Protein AF-0000000070360569 (afdb_homodimer)

Structure (mmCIF, N/CA/C/O backbone):
data_AF-0000000070360569-model_v1
#
loop_
_entity.id
_entity.type
_entity.pdbx_description
1 polymer 'deoxyribose-phosphate aldolase'
#
loop_
_atom_site.group_PDB
_atom_site.id
_atom_site.type_symbol
_atom_site.label_atom_id
_atom_site.label_alt_id
_atom_site.label_comp_id
_atom_site.label_asym_id
_atom_site.label_entity_id
_atom_site.label_seq_id
_atom_site.pdbx_PDB_ins_code
_atom_site.Cartn_x
_atom_site.Cartn_y
_atom_site.Cartn_z
_atom_site.occupancy
_atom_site.B_iso_or_equiv
_atom_site.auth_seq_id
_atom_site.auth_comp_id
_atom_site.auth_asym_id
_atom_site.auth_atom_id
_atom_site.pdbx_PDB_model_num
ATOM 1 N N . MET A 1 1 ? 21.109 38.344 -8.68 1 26.64 1 MET A N 1
ATOM 2 C CA . MET A 1 1 ? 21.625 37.906 -7.387 1 26.64 1 MET A CA 1
ATOM 3 C C . MET A 1 1 ? 21.5 36.375 -7.242 1 26.64 1 MET A C 1
ATOM 5 O O . MET A 1 1 ? 20.422 35.812 -7.508 1 26.64 1 MET A O 1
ATOM 9 N N . ALA A 1 2 ? 22.578 35.625 -7.32 1 35.5 2 ALA A N 1
ATOM 10 C CA . ALA A 1 2 ? 22.625 34.188 -7.203 1 35.5 2 ALA A CA 1
ATOM 11 C C . ALA A 1 2 ? 21.734 33.688 -6.055 1 35.5 2 ALA A C 1
ATOM 13 O O . ALA A 1 2 ? 21.812 34.219 -4.945 1 35.5 2 ALA A O 1
ATOM 14 N N . GLU A 1 3 ? 20.484 33.281 -6.191 1 42.53 3 GLU A N 1
ATOM 15 C CA . GLU A 1 3 ? 19.672 32.719 -5.117 1 42.53 3 GLU A CA 1
ATOM 16 C C . GLU A 1 3 ? 20.547 32.062 -4.059 1 42.53 3 GLU A C 1
ATOM 18 O O . GLU A 1 3 ? 21.359 31.188 -4.379 1 42.53 3 GLU A O 1
ATOM 23 N N . GLN A 1 4 ? 20.953 32.625 -3.033 1 47.34 4 GLN A N 1
ATOM 24 C CA . GLN A 1 4 ? 21.797 32.125 -1.964 1 47.34 4 GLN A CA 1
ATOM 25 C C . GLN A 1 4 ? 21.391 30.719 -1.55 1 47.34 4 GLN A C 1
ATOM 27 O O . GLN A 1 4 ? 20.219 30.484 -1.229 1 47.34 4 GLN A O 1
ATOM 32 N N . ALA A 1 5 ? 22.141 29.734 -1.945 1 61.12 5 ALA A N 1
ATOM 33 C CA . ALA A 1 5 ? 21.938 28.328 -1.598 1 61.12 5 ALA A CA 1
ATOM 34 C C . ALA A 1 5 ? 21.703 28.172 -0.1 1 61.12 5 ALA A C 1
ATOM 36 O O . ALA A 1 5 ? 22.5 28.625 0.719 1 61.12 5 ALA A O 1
ATOM 37 N N . VAL A 1 6 ? 20.375 28 0.433 1 75 6 VAL A N 1
ATOM 38 C CA . VAL A 1 6 ? 20 27.75 1.822 1 75 6 VAL A CA 1
ATOM 39 C C . VAL A 1 6 ? 20.906 26.672 2.408 1 75 6 VAL A C 1
ATOM 41 O O . VAL A 1 6 ? 21.078 25.609 1.807 1 75 6 VAL A O 1
ATOM 44 N N . LYS A 1 7 ? 21.703 27.031 3.33 1 87.56 7 LYS A N 1
ATOM 45 C CA . LYS A 1 7 ? 22.5 26.047 4.035 1 87.56 7 LYS A CA 1
ATOM 46 C C . LYS A 1 7 ? 21.656 25.266 5.043 1 87.56 7 LYS A C 1
ATOM 48 O O . LYS A 1 7 ? 21.094 25.844 5.973 1 87.56 7 LYS A O 1
ATOM 53 N N . TYR A 1 8 ? 21.594 23.938 4.812 1 93.62 8 TYR A N 1
ATOM 54 C CA . TYR A 1 8 ? 20.828 23.078 5.711 1 93.62 8 TYR A CA 1
ATOM 55 C C . TYR A 1 8 ? 21.641 22.703 6.945 1 93.62 8 TYR A C 1
ATOM 57 O O . TYR A 1 8 ? 22.859 22.547 6.863 1 93.62 8 TYR A O 1
ATOM 65 N N . PRO A 1 9 ? 20.969 22.656 8.078 1 97.19 9 PRO A N 1
ATOM 66 C CA . PRO A 1 9 ? 21.688 22.203 9.273 1 97.19 9 PRO A CA 1
ATOM 67 C C . PRO A 1 9 ? 22.281 20.797 9.117 1 97.19 9 PRO A C 1
ATOM 69 O O . PRO A 1 9 ? 21.75 19.984 8.359 1 97.19 9 PRO A O 1
ATOM 72 N N . THR A 1 10 ? 23.359 20.531 9.867 1 97.56 10 THR A N 1
ATOM 73 C CA . THR A 1 10 ? 23.953 19.203 9.891 1 97.56 10 THR A CA 1
ATOM 74 C C . THR A 1 10 ? 23.125 18.25 10.75 1 97.56 10 THR A C 1
ATOM 76 O O . THR A 1 10 ? 22.281 18.688 11.523 1 97.56 10 THR A O 1
ATOM 79 N N . GLU A 1 11 ? 23.422 16.953 10.602 1 98.12 11 GLU A N 1
ATOM 80 C CA . GLU A 1 11 ? 22.766 15.922 11.414 1 98.12 11 GLU A CA 1
ATOM 81 C C . GLU A 1 11 ? 22.938 16.203 12.898 1 98.12 11 GLU A C 1
ATOM 83 O O . GLU A 1 11 ? 21.984 16.109 13.672 1 98.12 11 GLU A O 1
ATOM 88 N N . GLU A 1 12 ? 24.125 16.625 13.312 1 98.12 12 GLU A N 1
ATOM 89 C CA . GLU A 1 12 ? 24.438 16.875 14.719 1 98.12 12 GLU A CA 1
ATOM 90 C C . GLU A 1 12 ? 23.719 18.109 15.234 1 98.12 12 GLU A C 1
ATOM 92 O O . GLU A 1 12 ? 23.219 18.125 16.359 1 98.12 12 GLU A O 1
ATOM 97 N N . GLU A 1 13 ? 23.688 19.125 14.438 1 98.38 13 GLU A N 1
ATOM 98 C CA . GLU A 1 13 ? 22.953 20.344 14.797 1 98.38 13 GLU A CA 1
ATOM 99 C C . GLU A 1 13 ? 21.469 20.047 15 1 98.38 13 GLU A C 1
ATOM 101 O O . GLU A 1 13 ? 20.859 20.531 15.961 1 98.38 13 GLU A O 1
ATOM 106 N N . LEU A 1 14 ? 20.938 19.25 14.148 1 98.69 14 LEU A N 1
ATOM 107 C CA . LEU A 1 14 ? 19.516 18.891 14.227 1 98.69 14 LEU A CA 1
ATOM 108 C C . LEU A 1 14 ? 19.234 18.078 15.492 1 98.69 14 LEU A C 1
ATOM 110 O O . LEU A 1 14 ? 18.266 18.328 16.188 1 98.69 14 LEU A O 1
ATOM 114 N N . LYS A 1 15 ? 20.094 17.109 15.711 1 98.69 15 LYS A N 1
ATOM 115 C CA . LYS A 1 15 ? 19.906 16.281 16.891 1 98.69 15 LYS A CA 1
ATOM 116 C C . LYS A 1 15 ? 19.844 17.141 18.156 1 98.69 15 LYS A C 1
ATOM 118 O O . LYS A 1 15 ? 19.016 16.906 19.031 1 98.69 15 LYS A O 1
ATOM 123 N N . LYS A 1 16 ? 20.719 18.109 18.234 1 98.62 16 LYS A N 1
ATOM 124 C CA . LYS A 1 16 ? 20.781 18.984 19.391 1 98.62 16 LYS A CA 1
ATOM 125 C C . LYS A 1 16 ? 19.516 19.828 19.5 1 98.62 16 LYS A C 1
ATOM 127 O O . LYS A 1 16 ? 18.891 19.891 20.562 1 98.62 16 LYS A O 1
ATOM 132 N N . LEU A 1 17 ? 19.141 20.484 18.453 1 98.5 17 LEU A N 1
ATOM 133 C CA . LEU A 1 17 ? 17.969 21.344 18.438 1 98.5 17 LEU A CA 1
ATOM 134 C C . LEU A 1 17 ? 16.703 20.547 18.75 1 98.5 17 LEU A C 1
ATOM 136 O O . LEU A 1 17 ? 15.852 21 19.516 1 98.5 17 LEU A O 1
ATOM 140 N N . ILE A 1 18 ? 16.625 19.391 18.172 1 98.81 18 ILE A N 1
ATOM 141 C CA . ILE A 1 18 ? 15.453 18.531 18.344 1 98.81 18 ILE A CA 1
ATOM 142 C C . ILE A 1 18 ? 15.328 18.125 19.797 1 98.81 18 ILE A C 1
ATOM 144 O O . ILE A 1 18 ? 14.242 18.188 20.375 1 98.81 18 ILE A O 1
ATOM 148 N N . SER A 1 19 ? 16.438 17.688 20.328 1 98.62 19 SER A N 1
ATOM 149 C CA . SER A 1 19 ? 16.438 17.281 21.734 1 98.62 19 SER A CA 1
ATOM 150 C C . SER A 1 19 ? 15.961 18.406 22.625 1 98.62 19 SER A C 1
ATOM 152 O O . SER A 1 19 ? 15.18 18.188 23.562 1 98.62 19 SER A O 1
ATOM 154 N N . GLU A 1 20 ? 16.375 19.594 22.391 1 98.62 20 GLU A N 1
ATOM 155 C CA . GLU A 1 20 ? 15.992 20.781 23.172 1 98.62 20 GLU A CA 1
ATOM 156 C C . GLU A 1 20 ? 14.5 21.062 23.047 1 98.62 20 GLU A C 1
ATOM 158 O O . GLU A 1 20 ? 13.836 21.344 24.047 1 98.62 20 GLU A O 1
ATOM 163 N N . GLU A 1 21 ? 14.016 20.969 21.891 1 98.62 21 GLU A N 1
ATOM 164 C CA . GLU A 1 21 ? 12.602 21.281 21.656 1 98.62 21 GLU A CA 1
ATOM 165 C C . GLU A 1 21 ? 11.703 20.203 22.281 1 98.62 21 GLU A C 1
ATOM 167 O O . GLU A 1 21 ? 10.641 20.516 22.812 1 98.62 21 GLU A O 1
ATOM 172 N N . ILE A 1 22 ? 12.117 18.953 22.156 1 98.56 22 ILE A N 1
ATOM 173 C CA . ILE A 1 22 ? 11.328 17.844 22.688 1 98.56 22 ILE A CA 1
ATOM 174 C C . ILE A 1 22 ? 11.281 17.938 24.219 1 98.56 22 ILE A C 1
ATOM 176 O O . ILE A 1 22 ? 10.258 17.641 24.828 1 98.56 22 ILE A O 1
ATOM 180 N N . GLU A 1 23 ? 12.352 18.375 24.797 1 98.31 23 GLU A N 1
ATOM 181 C CA . GLU A 1 23 ? 12.414 18.516 26.25 1 98.31 23 GLU A CA 1
ATOM 182 C C . GLU A 1 23 ? 11.344 19.484 26.75 1 98.31 23 GLU A C 1
ATOM 184 O O . GLU A 1 23 ? 10.773 19.281 27.828 1 98.31 23 GLU A O 1
ATOM 189 N N . LYS A 1 24 ? 11 20.469 26.016 1 98.12 24 LYS A N 1
ATOM 190 C CA . LYS A 1 24 ? 10.055 21.516 26.406 1 98.12 24 LYS A CA 1
ATOM 191 C C . LYS A 1 24 ? 8.633 20.969 26.453 1 98.12 24 LYS A C 1
ATOM 193 O O . LYS A 1 24 ? 7.746 21.578 27.047 1 98.12 24 LYS A O 1
ATOM 198 N N . VAL A 1 25 ? 8.414 19.812 25.812 1 98.06 25 VAL A N 1
ATOM 199 C CA . VAL A 1 25 ? 7.035 19.344 25.734 1 98.06 25 VAL A CA 1
ATOM 200 C C . VAL A 1 25 ? 6.914 17.984 26.406 1 98.06 25 VAL A C 1
ATOM 202 O O . VAL A 1 25 ? 5.879 17.312 26.297 1 98.06 25 VAL A O 1
ATOM 205 N N . GLN A 1 26 ? 7.863 17.531 27.078 1 95.69 26 GLN A N 1
ATOM 206 C CA . GLN A 1 26 ? 7.875 16.219 27.719 1 95.69 26 GLN A CA 1
ATOM 207 C C . GLN A 1 26 ? 6.879 16.156 28.859 1 95.69 26 GLN A C 1
ATOM 209 O O . GLN A 1 26 ? 6.207 15.133 29.047 1 95.69 26 GLN A O 1
ATOM 214 N N . ASN A 1 27 ? 6.762 17.188 29.656 1 93.94 27 ASN A N 1
ATOM 215 C CA . ASN A 1 27 ? 5.922 17.172 30.844 1 93.94 27 ASN A CA 1
ATOM 216 C C . ASN A 1 27 ? 4.836 18.25 30.766 1 93.94 27 ASN A C 1
ATOM 218 O O . ASN A 1 27 ? 4.738 19.109 31.641 1 93.94 27 ASN A O 1
ATOM 222 N N . LEU A 1 28 ? 4 18.031 29.828 1 96 28 LEU A N 1
ATOM 223 C CA . LEU A 1 28 ? 2.9 18.984 29.672 1 96 28 LEU A CA 1
ATOM 224 C C . LEU A 1 28 ? 1.758 18.656 30.625 1 96 28 LEU A C 1
ATOM 226 O O . LEU A 1 28 ? 1.483 17.484 30.891 1 96 28 LEU A O 1
ATOM 230 N N . PRO A 1 29 ? 1.117 19.688 31.156 1 93.12 29 PRO A N 1
ATOM 231 C CA . PRO A 1 29 ? -0.096 19.406 31.922 1 93.12 29 PRO A CA 1
ATOM 232 C C . PRO A 1 29 ? -1.229 18.859 31.078 1 93.12 29 PRO A C 1
ATOM 234 O O . PRO A 1 29 ? -1.149 18.875 29.844 1 93.12 29 PRO A O 1
ATOM 237 N N . GLN A 1 30 ? -2.236 18.391 31.781 1 91.19 30 GLN A N 1
ATOM 238 C CA . GLN A 1 30 ? -3.408 17.906 31.062 1 91.19 30 GLN A CA 1
ATOM 239 C C . GLN A 1 30 ? -4.07 19.047 30.281 1 91.19 30 GLN A C 1
ATOM 241 O O . GLN A 1 30 ? -4.18 20.172 30.781 1 91.19 30 GLN A O 1
ATOM 246 N N . ALA A 1 31 ? -4.484 18.688 29.094 1 92.19 31 ALA A N 1
ATOM 247 C CA . ALA A 1 31 ? -5.129 19.703 28.234 1 92.19 31 ALA A CA 1
ATOM 248 C C . ALA A 1 31 ? -6.477 20.109 28.812 1 92.19 31 ALA A C 1
ATOM 250 O O . ALA A 1 31 ? -7.227 19.281 29.328 1 92.19 31 ALA A O 1
ATOM 251 N N . ASP A 1 32 ? -6.766 21.391 28.781 1 93.44 32 ASP A N 1
ATOM 252 C CA . ASP A 1 32 ? -8.102 21.844 29.141 1 93.44 32 ASP A CA 1
ATOM 253 C C . ASP A 1 32 ? -9.086 21.641 27.984 1 93.44 32 ASP A C 1
ATOM 255 O O . ASP A 1 32 ? -8.688 21.234 26.891 1 93.44 32 ASP A O 1
ATOM 259 N N . VAL A 1 33 ? -10.289 21.875 28.203 1 94.69 33 VAL A N 1
ATOM 260 C CA . VAL A 1 33 ? -11.359 21.562 27.25 1 94.69 33 VAL A CA 1
ATOM 261 C C . VAL A 1 33 ? -11.195 22.406 25.984 1 94.69 33 VAL A C 1
ATOM 263 O O . VAL A 1 33 ? -11.406 21.906 24.875 1 94.69 33 VAL A O 1
ATOM 266 N N . ALA A 1 34 ? -10.844 23.641 26.172 1 95 34 ALA A N 1
ATOM 267 C CA . ALA A 1 34 ? -10.656 24.516 25.016 1 95 34 ALA A CA 1
ATOM 268 C C . ALA A 1 34 ? -9.555 24 24.094 1 95 34 ALA A C 1
ATOM 270 O O . ALA A 1 34 ? -9.695 24.016 22.875 1 95 34 ALA A O 1
ATOM 271 N N . THR A 1 35 ? -8.508 23.547 24.703 1 96.12 35 THR A N 1
ATOM 272 C CA . THR A 1 35 ? -7.387 23 23.953 1 96.12 35 THR A CA 1
ATOM 273 C C . THR A 1 35 ? -7.781 21.688 23.266 1 96.12 35 THR A C 1
ATOM 275 O O . THR A 1 35 ? -7.426 21.453 22.109 1 96.12 35 THR A O 1
ATOM 278 N N . LEU A 1 36 ? -8.516 20.891 23.953 1 97 36 LEU A N 1
ATOM 279 C CA . LEU A 1 36 ? -8.984 19.625 23.391 1 97 36 LEU A CA 1
ATOM 280 C C . LEU A 1 36 ? -9.852 19.875 22.156 1 97 36 LEU A C 1
ATOM 282 O O . LEU A 1 36 ? -9.703 19.203 21.141 1 97 36 LEU A O 1
ATOM 286 N N . LYS A 1 37 ? -10.695 20.875 22.25 1 96.5 37 LYS A N 1
ATOM 287 C CA . LYS A 1 37 ? -11.57 21.219 21.141 1 96.5 37 LYS A CA 1
ATOM 288 C C . LYS A 1 37 ? -10.766 21.766 19.953 1 96.5 37 LYS A C 1
ATOM 290 O O . LYS A 1 37 ? -11.078 21.484 18.797 1 96.5 37 LYS A O 1
ATOM 295 N N . LYS A 1 38 ? -9.781 22.516 20.297 1 97.19 38 LYS A N 1
ATOM 296 C CA . LYS A 1 38 ? -8.898 23.031 19.25 1 97.19 38 LYS A CA 1
ATOM 297 C C . LYS A 1 38 ? -8.156 21.906 18.531 1 97.19 38 LYS A C 1
ATOM 299 O O . LYS A 1 38 ? -8.047 21.906 17.312 1 97.19 38 LYS A O 1
ATOM 304 N N . ILE A 1 39 ? -7.676 20.938 19.297 1 98 39 ILE A N 1
ATOM 305 C CA . ILE A 1 39 ? -6.984 19.797 18.719 1 98 39 ILE A CA 1
ATOM 306 C C . ILE A 1 39 ? -7.949 19 17.844 1 98 39 ILE A C 1
ATOM 308 O O . ILE A 1 39 ? -7.594 18.578 16.734 1 98 39 ILE A O 1
ATOM 312 N N . TYR A 1 40 ? -9.156 18.844 18.312 1 97.56 40 TYR A N 1
ATOM 313 C CA . TYR A 1 40 ? -10.164 18.141 17.531 1 97.56 40 TYR A CA 1
ATOM 314 C C . TYR A 1 40 ? -10.375 18.812 16.188 1 97.56 40 TYR A C 1
ATOM 316 O O . TYR A 1 40 ? -10.477 18.141 15.156 1 97.56 40 TYR A O 1
ATOM 324 N N . SER A 1 41 ? -10.391 20.125 16.203 1 97.62 41 SER A N 1
ATOM 325 C CA . SER A 1 41 ? -10.664 20.891 14.992 1 97.62 41 SER A CA 1
ATOM 326 C C . SER A 1 41 ? -9.5 20.812 14.016 1 97.62 41 SER A C 1
ATOM 328 O O . SER A 1 41 ? -9.609 21.266 12.875 1 97.62 41 SER A O 1
ATOM 330 N N . CYS A 1 42 ? -8.367 20.203 14.391 1 98.44 42 CYS A N 1
ATOM 331 C CA . CYS A 1 42 ? -7.188 20.062 13.547 1 98.44 42 CYS A CA 1
ATOM 332 C C . CYS A 1 42 ? -7.09 18.641 12.984 1 98.44 42 CYS A C 1
ATOM 334 O O . CYS A 1 42 ? -6.18 18.344 12.203 1 98.44 42 CYS A O 1
ATOM 336 N N . ILE A 1 43 ? -8.062 17.812 13.266 1 98.31 43 ILE A N 1
ATOM 337 C CA . ILE A 1 43 ? -7.98 16.406 12.891 1 98.31 43 ILE A CA 1
ATOM 338 C C . ILE A 1 43 ? -8.438 16.219 11.445 1 98.31 43 ILE A C 1
ATOM 340 O O . ILE A 1 43 ? -9.453 16.781 11.031 1 98.31 43 ILE A O 1
ATOM 344 N N . ASP A 1 44 ? -7.656 15.578 10.688 1 98.62 44 ASP A N 1
ATOM 345 C CA . ASP A 1 44 ? -8.141 14.875 9.508 1 98.62 44 ASP A CA 1
ATOM 346 C C . ASP A 1 44 ? -8.602 13.461 9.859 1 98.62 44 ASP A C 1
ATOM 348 O O . ASP A 1 44 ? -7.789 12.555 10 1 98.62 44 ASP A O 1
ATOM 352 N N . LEU A 1 45 ? -9.891 13.352 10.016 1 97.94 45 LEU A N 1
ATOM 353 C CA . LEU A 1 45 ? -10.414 12.016 10.297 1 97.94 45 LEU A CA 1
ATOM 354 C C . LEU A 1 45 ? -10.219 11.094 9.102 1 97.94 45 LEU A C 1
ATOM 356 O O . LEU A 1 45 ? -10.625 11.43 7.984 1 97.94 45 LEU A O 1
ATOM 360 N N . THR A 1 46 ? -9.609 9.898 9.359 1 98.25 46 THR A N 1
ATOM 361 C CA . THR A 1 46 ? -9.023 9.172 8.242 1 98.25 46 THR A CA 1
ATOM 362 C C . THR A 1 46 ? -9.555 7.746 8.188 1 98.25 46 THR A C 1
ATOM 364 O O . THR A 1 46 ? -9.617 7.059 9.211 1 98.25 46 THR A O 1
ATOM 367 N N . SER A 1 47 ? -10.102 7.328 7.086 1 98.06 47 SER A N 1
ATOM 368 C CA . SER A 1 47 ? -10.289 5.922 6.738 1 98.06 47 SER A CA 1
ATOM 369 C C . SER A 1 47 ? -9.484 5.547 5.496 1 98.06 47 SER A C 1
ATOM 371 O O . SER A 1 47 ? -9.805 5.984 4.391 1 98.06 47 SER A O 1
ATOM 373 N N . LEU A 1 48 ? -8.508 4.785 5.672 1 98.19 48 LEU A N 1
ATOM 374 C CA . LEU A 1 48 ? -7.641 4.344 4.586 1 98.19 48 LEU A CA 1
ATOM 375 C C . LEU A 1 48 ? -7.438 2.832 4.633 1 98.19 48 LEU A C 1
ATOM 377 O O . LEU A 1 48 ? -6.305 2.35 4.574 1 98.19 48 LEU A O 1
ATOM 381 N N . ASN A 1 49 ? -8.508 2.156 4.746 1 97.38 49 ASN A N 1
ATOM 382 C CA . ASN A 1 49 ? -8.477 0.698 4.699 1 97.38 49 ASN A CA 1
ATOM 383 C C . ASN A 1 49 ? -8.555 0.183 3.266 1 97.38 49 ASN A C 1
ATOM 385 O O . ASN A 1 49 ? -9.312 0.718 2.451 1 97.38 49 ASN A O 1
ATOM 389 N N . SER A 1 50 ? -7.75 -0.867 3.014 1 97.62 50 SER A N 1
ATOM 390 C CA . SER A 1 50 ? -7.809 -1.498 1.7 1 97.62 50 SER A CA 1
ATOM 391 C C . SER A 1 50 ? -9.18 -2.104 1.438 1 97.62 50 SER A C 1
ATOM 393 O O . SER A 1 50 ? -9.531 -2.395 0.291 1 97.62 50 SER A O 1
ATOM 395 N N . THR A 1 51 ? -10 -2.268 2.473 1 98.19 51 THR A N 1
ATOM 396 C CA . THR A 1 51 ? -11.32 -2.875 2.355 1 98.19 51 THR A CA 1
ATOM 397 C C . THR A 1 51 ? -12.414 -1.805 2.361 1 98.19 51 THR A C 1
ATOM 399 O O . THR A 1 51 ? -13.602 -2.121 2.447 1 98.19 51 THR A O 1
ATOM 402 N N . ASP A 1 52 ? -12.008 -0.547 2.322 1 98.56 52 ASP A N 1
ATOM 403 C CA . ASP A 1 52 ? -13.031 0.49 2.201 1 98.56 52 ASP A CA 1
ATOM 404 C C . ASP A 1 52 ? -13.844 0.31 0.923 1 98.56 52 ASP A C 1
ATOM 406 O O . ASP A 1 52 ? -13.281 0.066 -0.147 1 98.56 52 ASP A O 1
ATOM 410 N N . GLY A 1 53 ? -15.109 0.319 1.031 1 98.56 53 GLY A N 1
ATOM 411 C CA . GLY A 1 53 ? -16.062 0.311 -0.072 1 98.56 53 GLY A CA 1
ATOM 412 C C . GLY A 1 53 ? -17.078 1.438 0.002 1 98.56 53 GLY A C 1
ATOM 413 O O . GLY A 1 53 ? -17.109 2.182 0.984 1 98.56 53 GLY A O 1
ATOM 414 N N . PRO A 1 54 ? -17.828 1.596 -1.092 1 98.12 54 PRO A N 1
ATOM 415 C CA . PRO A 1 54 ? -18.766 2.717 -1.126 1 98.12 54 PRO A CA 1
ATOM 416 C C . PRO A 1 54 ? -19.766 2.689 0.034 1 98.12 54 PRO A C 1
ATOM 418 O O . PRO A 1 54 ? -20 3.719 0.671 1 98.12 54 PRO A O 1
ATOM 421 N N . THR A 1 55 ? -20.297 1.525 0.344 1 98.56 55 THR A N 1
ATOM 422 C CA . THR A 1 55 ? -21.312 1.409 1.386 1 98.56 55 THR A CA 1
ATOM 423 C C . THR A 1 55 ? -20.688 1.547 2.77 1 98.56 55 THR A C 1
ATOM 425 O O . THR A 1 55 ? -21.188 2.281 3.619 1 98.56 55 THR A O 1
ATOM 428 N N . SER A 1 56 ? -19.641 0.866 2.977 1 98.25 56 SER A N 1
ATOM 429 C CA . SER A 1 56 ? -18.969 0.905 4.277 1 98.25 56 SER A CA 1
ATOM 430 C C . SER A 1 56 ? -18.453 2.303 4.594 1 98.25 56 SER A C 1
ATOM 432 O O . SER A 1 56 ? -18.547 2.764 5.73 1 98.25 56 SER A O 1
ATOM 434 N N . LEU A 1 57 ? -17.969 2.998 3.604 1 98.31 57 LEU A N 1
ATOM 435 C CA . LEU A 1 57 ? -17.438 4.34 3.812 1 98.31 57 LEU A CA 1
ATOM 436 C C . LEU A 1 57 ? -18.562 5.34 4.062 1 98.31 57 LEU A C 1
ATOM 438 O O . LEU A 1 57 ? -18.422 6.23 4.902 1 98.31 57 LEU A O 1
ATOM 442 N N . ASP A 1 58 ? -19.594 5.188 3.291 1 98.38 58 ASP A N 1
ATOM 443 C CA . ASP A 1 58 ? -20.75 6.035 3.506 1 98.38 58 ASP A CA 1
ATOM 444 C C . ASP A 1 58 ? -21.266 5.918 4.941 1 98.38 58 ASP A C 1
ATOM 446 O O . ASP A 1 58 ? -21.531 6.93 5.594 1 98.38 58 ASP A O 1
ATOM 450 N N . ASN A 1 59 ? -21.375 4.703 5.418 1 98.44 59 ASN A N 1
ATOM 451 C CA . ASN A 1 59 ? -21.812 4.449 6.789 1 98.44 59 ASN A CA 1
ATOM 452 C C . ASN A 1 59 ? -20.812 5.004 7.805 1 98.44 59 ASN A C 1
ATOM 454 O O . ASN A 1 59 ? -21.203 5.516 8.852 1 98.44 59 ASN A O 1
ATOM 458 N N . TRP A 1 60 ? -19.594 4.883 7.496 1 98.12 60 TRP A N 1
ATOM 459 C CA . TRP A 1 60 ? -18.547 5.391 8.375 1 98.12 60 TRP A CA 1
ATOM 460 C C . TRP A 1 60 ? -18.641 6.906 8.523 1 98.12 60 TRP A C 1
ATOM 462 O O . TRP A 1 60 ? -18.547 7.434 9.641 1 98.12 60 TRP A O 1
ATOM 472 N N . ILE A 1 61 ? -18.859 7.648 7.449 1 97.81 61 ILE A N 1
ATOM 473 C CA . ILE A 1 61 ? -18.984 9.102 7.477 1 97.81 61 ILE A CA 1
ATOM 474 C C . ILE A 1 61 ? -20.203 9.5 8.305 1 97.81 61 ILE A C 1
ATOM 476 O O . ILE A 1 61 ? -20.141 10.445 9.094 1 97.81 61 ILE A O 1
ATOM 480 N N . ASP A 1 62 ? -21.297 8.75 8.141 1 97.94 62 ASP A N 1
ATOM 481 C CA . ASP A 1 62 ? -22.484 9.016 8.938 1 97.94 62 ASP A CA 1
ATOM 482 C C . ASP A 1 62 ? -22.172 8.953 10.43 1 97.94 62 ASP A C 1
ATOM 484 O O . ASP A 1 62 ? -22.594 9.82 11.203 1 97.94 62 ASP A O 1
ATOM 488 N N . LYS A 1 63 ? -21.453 8.008 10.719 1 96.44 63 LYS A N 1
ATOM 489 C CA . LYS A 1 63 ? -21.156 7.738 12.125 1 96.44 63 LYS A CA 1
ATOM 490 C C . LYS A 1 63 ? -20.188 8.773 12.695 1 96.44 63 LYS A C 1
ATOM 492 O O . LYS A 1 63 ? -20.438 9.352 13.758 1 96.44 63 LYS A O 1
ATOM 497 N N . VAL A 1 64 ? -19.141 9.047 12.008 1 94.81 64 VAL A N 1
ATOM 498 C CA . VAL A 1 64 ? -18.031 9.773 12.617 1 94.81 64 VAL A CA 1
ATOM 499 C C . VAL A 1 64 ? -18.203 11.273 12.375 1 94.81 64 VAL A C 1
ATOM 501 O O . VAL A 1 64 ? -17.562 12.094 13.039 1 94.81 64 VAL A O 1
ATOM 504 N N . VAL A 1 65 ? -19.062 11.68 11.43 1 95.31 65 VAL A N 1
ATOM 505 C CA . VAL A 1 65 ? -19.266 13.094 11.141 1 95.31 65 VAL A CA 1
ATOM 506 C C . VAL A 1 65 ? -20.656 13.516 11.594 1 95.31 65 VAL A C 1
ATOM 508 O O . VAL A 1 65 ? -20.797 14.289 12.555 1 95.31 65 VAL A O 1
ATOM 511 N N . PHE A 1 66 ? -21.625 12.945 11.062 1 96.38 66 PHE A N 1
ATOM 512 C CA . PHE A 1 66 ? -22.969 13.5 11.227 1 96.38 66 PHE A CA 1
ATOM 513 C C . PHE A 1 66 ? -23.516 13.188 12.609 1 96.38 66 PHE A C 1
ATOM 515 O O . PHE A 1 66 ? -24.109 14.047 13.258 1 96.38 66 PHE A O 1
ATOM 522 N N . LYS A 1 67 ? -23.328 11.945 13.039 1 95.25 67 LYS A N 1
ATOM 523 C CA . LYS A 1 67 ? -23.766 11.633 14.398 1 95.25 67 LYS A CA 1
ATOM 524 C C . LYS A 1 67 ? -23.016 12.469 15.43 1 95.25 67 LYS A C 1
ATOM 526 O O . LYS A 1 67 ? -23.578 12.867 16.453 1 95.25 67 LYS A O 1
ATOM 531 N N . VAL A 1 68 ? -21.797 12.695 15.172 1 93.75 68 VAL A N 1
ATOM 532 C CA . VAL A 1 68 ? -20.984 13.484 16.094 1 93.75 68 VAL A CA 1
ATOM 533 C C . VAL A 1 68 ? -21.438 14.938 16.062 1 93.75 68 VAL A C 1
ATOM 535 O O . VAL A 1 68 ? -21.609 15.562 17.125 1 93.75 68 VAL A O 1
ATOM 538 N N . LEU A 1 69 ? -21.672 15.508 14.883 1 93.19 69 LEU A N 1
ATOM 539 C CA . LEU A 1 69 ? -22.141 16.875 14.758 1 93.19 69 LEU A CA 1
ATOM 540 C C . LEU A 1 69 ? -23.5 17.047 15.453 1 93.19 69 LEU A C 1
ATOM 542 O O . LEU A 1 69 ? -23.766 18.094 16.047 1 93.19 69 LEU A O 1
ATOM 546 N N . ASP A 1 70 ? -24.297 16.031 15.406 1 94 70 ASP A N 1
ATOM 547 C CA . ASP A 1 70 ? -25.609 16.062 16.062 1 94 70 ASP A CA 1
ATOM 548 C C . ASP A 1 70 ? -25.453 16.094 17.578 1 94 70 ASP A C 1
ATOM 550 O O . ASP A 1 70 ? -26.203 16.812 18.266 1 94 70 ASP A O 1
ATOM 554 N N . ALA A 1 71 ? -24.484 15.398 18.047 1 92.12 71 ALA A N 1
ATOM 555 C CA . ALA A 1 71 ? -24.297 15.266 19.484 1 92.12 71 ALA A CA 1
ATOM 556 C C . ALA A 1 71 ? -23.438 16.406 20.031 1 92.12 71 ALA A C 1
ATOM 558 O O . ALA A 1 71 ? -23.594 16.812 21.188 1 92.12 71 ALA A O 1
ATOM 559 N N . HIS A 1 72 ? -22.516 16.812 19.25 1 90.19 72 HIS A N 1
ATOM 560 C CA . HIS A 1 72 ? -21.562 17.859 19.625 1 90.19 72 HIS A CA 1
ATOM 561 C C . HIS A 1 72 ? -21.5 18.953 18.578 1 90.19 72 HIS A C 1
ATOM 563 O O . HIS A 1 72 ? -20.562 19 17.781 1 90.19 72 HIS A O 1
ATOM 569 N N . HIS A 1 73 ? -22.219 19.953 18.656 1 87.75 73 HIS A N 1
ATOM 570 C CA . HIS A 1 73 ? -22.438 20.953 17.609 1 87.75 73 HIS A CA 1
ATOM 571 C C . HIS A 1 73 ? -21.266 21.938 17.516 1 87.75 73 HIS A C 1
ATOM 573 O O . HIS A 1 73 ? -21.141 22.656 16.531 1 87.75 73 HIS A O 1
ATOM 579 N N . ASP A 1 74 ? -20.422 21.875 18.484 1 90.88 74 ASP A N 1
ATOM 580 C CA . ASP A 1 74 ? -19.391 22.922 18.547 1 90.88 74 ASP A CA 1
ATOM 581 C C . ASP A 1 74 ? -18.031 22.375 18.125 1 90.88 74 ASP A C 1
ATOM 583 O O . ASP A 1 74 ? -17.016 23.047 18.266 1 90.88 74 ASP A O 1
ATOM 587 N N . ILE A 1 75 ? -18.047 21.141 17.672 1 92.38 75 ILE A N 1
ATOM 588 C CA . ILE A 1 75 ? -16.75 20.609 17.219 1 92.38 75 ILE A CA 1
ATOM 589 C C . ILE A 1 75 ? -16.922 19.938 15.859 1 92.38 75 ILE A C 1
ATOM 591 O O . ILE A 1 75 ? -17.953 19.312 15.602 1 92.38 75 ILE A O 1
ATOM 595 N N . LYS A 1 76 ? -15.953 20.062 15.023 1 95.38 76 LYS A N 1
ATOM 596 C CA . LYS A 1 76 ? -15.867 19.359 13.758 1 95.38 76 LYS A CA 1
ATOM 597 C C . LYS A 1 76 ? -14.414 19.156 13.328 1 95.38 76 LYS A C 1
ATOM 599 O O . LYS A 1 76 ? -13.562 20 13.625 1 95.38 76 LYS A O 1
ATOM 604 N N . PRO A 1 77 ? -14.156 18.094 12.695 1 97.56 77 PRO A N 1
ATOM 605 C CA . PRO A 1 77 ? -12.797 17.891 12.203 1 97.56 77 PRO A CA 1
ATOM 606 C C . PRO A 1 77 ? -12.438 18.828 11.039 1 97.56 77 PRO A C 1
ATOM 608 O O . PRO A 1 77 ? -13.328 19.453 10.453 1 97.56 77 PRO A O 1
ATOM 611 N N . ALA A 1 78 ? -11.141 18.922 10.805 1 98.19 78 ALA A N 1
ATOM 612 C CA . ALA A 1 78 ? -10.68 19.797 9.719 1 98.19 78 ALA A CA 1
ATOM 613 C C . ALA A 1 78 ? -11.023 19.188 8.359 1 98.19 78 ALA A C 1
ATOM 615 O O . ALA A 1 78 ? -11.422 19.922 7.441 1 98.19 78 ALA A O 1
ATOM 616 N N . ALA A 1 79 ? -10.898 17.891 8.234 1 98.69 79 ALA A N 1
ATOM 617 C CA . ALA A 1 79 ? -11.125 17.219 6.957 1 98.69 79 ALA A CA 1
ATOM 618 C C . ALA A 1 79 ? -11.445 15.742 7.164 1 98.69 79 ALA A C 1
ATOM 620 O O . ALA A 1 79 ? -11.195 15.188 8.242 1 98.69 79 ALA A O 1
ATOM 621 N N . ILE A 1 80 ? -12.062 15.156 6.203 1 98.75 80 ILE A N 1
ATOM 622 C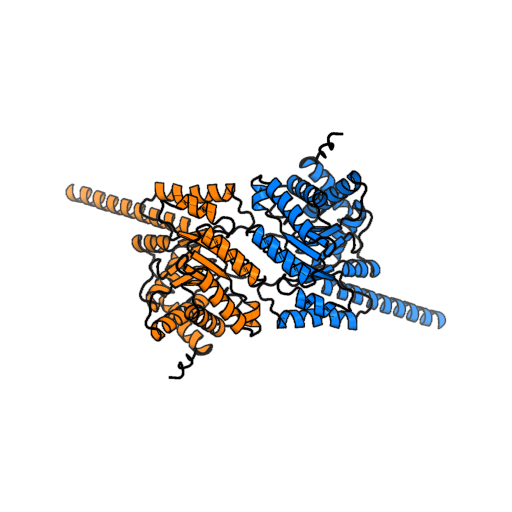 CA . ILE A 1 80 ? -12.18 13.711 6.047 1 98.75 80 ILE A CA 1
ATOM 623 C C . ILE A 1 80 ? -11.188 13.227 4.988 1 98.75 80 ILE A C 1
ATOM 625 O O . ILE A 1 80 ? -11.18 13.734 3.863 1 98.75 80 ILE A O 1
ATOM 629 N N . CYS A 1 81 ? -10.367 12.297 5.402 1 98.88 81 CYS A N 1
ATOM 630 C CA . CYS A 1 81 ? -9.305 11.82 4.52 1 98.88 81 CYS A CA 1
ATOM 631 C C . CYS A 1 81 ? -9.57 10.391 4.07 1 98.88 81 CYS A C 1
ATOM 633 O O . CYS A 1 81 ? -9.695 9.484 4.902 1 98.88 81 CYS A O 1
ATOM 635 N N . VAL A 1 82 ? -9.68 10.195 2.748 1 98.88 82 VAL A N 1
ATOM 636 C CA . VAL A 1 82 ? -10.008 8.891 2.186 1 98.88 82 VAL A CA 1
ATOM 637 C C . VAL A 1 82 ? -9.164 8.641 0.941 1 98.88 82 VAL A C 1
ATOM 639 O O . VAL A 1 82 ? -8.32 9.461 0.573 1 98.88 82 VAL A O 1
ATOM 642 N N . TYR A 1 83 ? -9.344 7.473 0.336 1 98.88 83 TYR A N 1
ATOM 643 C CA . TYR A 1 83 ? -8.695 7.148 -0.929 1 98.88 83 TYR A CA 1
ATOM 644 C C . TYR A 1 83 ? -9.328 7.922 -2.08 1 98.88 83 TYR A C 1
ATOM 646 O O . TYR A 1 83 ? -10.484 8.352 -1.989 1 98.88 83 TYR A O 1
ATOM 654 N N . PRO A 1 84 ? -8.562 8.078 -3.188 1 98.88 84 PRO A N 1
ATOM 655 C CA . PRO A 1 84 ? -9 8.977 -4.262 1 98.88 84 PRO A CA 1
ATOM 656 C C . PRO A 1 84 ? -10.297 8.531 -4.918 1 98.88 84 PRO A C 1
ATOM 658 O O . PRO A 1 84 ? -11.109 9.359 -5.336 1 98.88 84 PRO A O 1
ATOM 661 N N . ASN A 1 85 ? -10.516 7.238 -5.008 1 98.56 85 ASN A N 1
ATOM 662 C CA . ASN A 1 85 ? -11.703 6.742 -5.695 1 98.56 85 ASN A CA 1
ATOM 663 C C . ASN A 1 85 ? -12.984 7.09 -4.934 1 98.56 85 ASN A C 1
ATOM 665 O O . ASN A 1 85 ? -14.086 6.902 -5.449 1 98.56 85 ASN A O 1
ATOM 669 N N . PHE A 1 86 ? -12.867 7.699 -3.76 1 98.81 86 PHE A N 1
ATOM 670 C CA . PHE A 1 86 ? -14.047 8.086 -2.984 1 98.81 86 PHE A CA 1
ATOM 671 C C . PHE A 1 86 ? -14.172 9.602 -2.908 1 98.81 86 PHE A C 1
ATOM 673 O O . PHE A 1 86 ? -14.984 10.125 -2.143 1 98.81 86 PHE A O 1
ATOM 680 N N . SER A 1 87 ? -13.383 10.289 -3.688 1 98.75 87 SER A N 1
ATOM 681 C CA . SER A 1 87 ? -13.375 11.75 -3.691 1 98.75 87 SER A CA 1
ATOM 682 C C . SER A 1 87 ? -14.781 12.305 -3.9 1 98.75 87 SER A C 1
ATOM 684 O O . SER A 1 87 ? -15.242 13.148 -3.127 1 98.75 87 SER A O 1
ATOM 686 N N . ARG A 1 88 ? -15.461 11.828 -4.891 1 98.75 88 ARG A N 1
ATOM 687 C CA . ARG A 1 88 ? -16.797 12.328 -5.211 1 98.75 88 ARG A CA 1
ATOM 688 C C . ARG A 1 88 ? -17.781 12 -4.102 1 98.75 88 ARG A C 1
ATOM 690 O O . ARG A 1 88 ? -18.594 12.844 -3.717 1 98.75 88 ARG A O 1
ATOM 697 N N . LEU A 1 89 ? -17.719 10.766 -3.607 1 98.69 89 LEU A N 1
ATOM 698 C CA . LEU A 1 89 ? -18.625 10.344 -2.543 1 98.69 89 LEU A CA 1
ATOM 699 C C . LEU A 1 89 ? -18.5 11.258 -1.329 1 98.69 89 LEU A C 1
ATOM 701 O O . LEU A 1 89 ? -19.5 11.773 -0.833 1 98.69 89 LEU A O 1
ATOM 705 N N . VAL A 1 90 ? -17.297 11.5 -0.906 1 98.75 90 VAL A N 1
ATOM 706 C CA . VAL A 1 90 ? -17.047 12.25 0.323 1 98.75 90 VAL A CA 1
ATOM 707 C C . VAL A 1 90 ? -17.359 13.727 0.102 1 98.75 90 VAL A C 1
ATOM 709 O O . VAL A 1 90 ? -18.016 14.359 0.923 1 98.75 90 VAL A O 1
ATOM 712 N N . SER A 1 91 ? -16.875 14.289 -1.044 1 98.69 91 SER A N 1
ATOM 713 C CA . SER A 1 91 ? -17.109 15.711 -1.31 1 98.69 91 SER A CA 1
ATOM 714 C C . SER A 1 91 ? -18.594 16.031 -1.41 1 98.69 91 SER A C 1
ATOM 716 O O . SER A 1 91 ? -19.047 17.078 -0.935 1 98.69 91 SER A O 1
ATOM 718 N N . THR A 1 92 ? -19.344 15.156 -2.047 1 98.56 92 THR A N 1
ATOM 719 C CA . THR A 1 92 ? -20.781 15.352 -2.182 1 98.56 92 THR A CA 1
ATOM 720 C C . THR A 1 92 ? -21.469 15.266 -0.823 1 98.56 92 THR A C 1
ATOM 722 O O . THR A 1 92 ? -22.297 16.109 -0.491 1 98.56 92 THR A O 1
ATOM 725 N N . LYS A 1 93 ? -21.078 14.312 -0.04 1 98.06 93 LYS A N 1
ATOM 726 C CA . LYS A 1 93 ? -21.734 14.062 1.241 1 98.06 93 LYS A CA 1
ATOM 727 C C . LYS A 1 93 ? -21.438 15.18 2.238 1 98.06 93 LYS A C 1
ATOM 729 O O . LYS A 1 93 ? -22.266 15.5 3.084 1 98.06 93 LYS A O 1
ATOM 734 N N . LEU A 1 94 ? -20.281 15.812 2.121 1 98.06 94 LEU A N 1
ATOM 735 C CA . LEU A 1 94 ? -19.844 16.781 3.117 1 98.06 94 LEU A CA 1
ATOM 736 C C . LEU A 1 94 ? -20.156 18.203 2.654 1 98.06 94 LEU A C 1
ATOM 738 O O . LEU A 1 94 ? -19.844 19.172 3.361 1 98.06 94 LEU A O 1
ATOM 742 N N . LYS A 1 95 ? -20.672 18.469 1.495 1 95.69 95 LYS A N 1
ATOM 743 C CA . LYS A 1 95 ? -20.828 19.75 0.813 1 95.69 95 LYS A CA 1
ATOM 744 C C . LYS A 1 95 ? -21.375 20.812 1.756 1 95.69 95 LYS A C 1
ATOM 746 O O . LYS A 1 95 ? -20.938 21.953 1.737 1 95.69 95 LYS A O 1
ATOM 751 N N . GLU A 1 96 ? -22.25 20.594 2.717 1 94.38 96 GLU A N 1
ATOM 752 C CA . GLU A 1 96 ? -22.906 21.609 3.529 1 94.38 96 GLU A CA 1
ATOM 753 C C . GLU A 1 96 ? -22.359 21.609 4.953 1 94.38 96 GLU A C 1
ATOM 755 O O . GLU A 1 96 ? -22.859 22.344 5.812 1 94.38 96 GLU A O 1
ATOM 760 N N . THR A 1 97 ? -21.281 20.906 5.125 1 95.25 97 THR A N 1
ATOM 761 C CA . THR A 1 97 ? -20.797 20.766 6.492 1 95.25 97 THR A CA 1
ATOM 762 C C . THR A 1 97 ? -19.641 21.734 6.754 1 95.25 97 THR A C 1
ATOM 764 O O . THR A 1 97 ? -19.312 22.016 7.906 1 95.25 97 THR A O 1
ATOM 767 N N . GLY A 1 98 ? -18.969 22.188 5.695 1 95.06 98 GLY A N 1
ATOM 768 C CA . GLY A 1 98 ? -17.766 22.984 5.855 1 95.06 98 GLY A CA 1
ATOM 769 C C . GLY A 1 98 ? -16.531 22.141 6.137 1 95.06 98 GLY A C 1
ATOM 770 O O . GLY A 1 98 ? -15.422 22.672 6.207 1 95.06 98 GLY A O 1
ATOM 771 N N . ILE A 1 99 ? -16.641 20.844 6.352 1 98 99 ILE A N 1
ATOM 772 C CA . ILE A 1 99 ? -15.523 19.922 6.516 1 98 99 ILE A CA 1
ATOM 773 C C . ILE A 1 99 ? -14.891 19.625 5.156 1 98 99 ILE A C 1
ATOM 775 O O . ILE A 1 99 ? -15.594 19.359 4.184 1 98 99 ILE A O 1
ATOM 779 N N . LYS A 1 100 ? -13.586 19.719 5.059 1 98.62 100 LYS A N 1
ATOM 780 C CA . LYS A 1 100 ? -12.883 19.547 3.787 1 98.62 100 LYS A CA 1
ATOM 781 C C . LYS A 1 100 ? -12.789 18.078 3.395 1 98.62 100 LYS A C 1
ATOM 783 O O . LYS A 1 100 ? -12.805 17.203 4.258 1 98.62 100 LYS A O 1
ATOM 788 N N . THR A 1 101 ? -12.75 17.859 2.115 1 98.81 101 THR A N 1
ATOM 789 C CA . THR A 1 101 ? -12.445 16.547 1.575 1 98.81 101 THR A CA 1
ATOM 790 C C . THR A 1 101 ? -10.969 16.422 1.235 1 98.81 101 THR A C 1
ATOM 792 O O . THR A 1 101 ? -10.469 17.125 0.348 1 98.81 101 THR A O 1
ATOM 795 N N . ALA A 1 102 ? -10.289 15.586 1.944 1 98.88 102 ALA A N 1
ATOM 796 C CA . ALA A 1 102 ? -8.891 15.242 1.663 1 98.88 102 ALA A CA 1
ATOM 797 C C . ALA A 1 102 ? -8.781 13.836 1.082 1 98.88 102 ALA A C 1
ATOM 799 O O . ALA A 1 102 ? -9.484 12.922 1.518 1 98.88 102 ALA A O 1
ATOM 800 N N . VAL A 1 103 ? -7.926 13.664 0.085 1 98.81 103 VAL A N 1
ATOM 801 C CA . VAL A 1 103 ? -7.676 12.336 -0.456 1 98.81 103 VAL A CA 1
ATOM 802 C C . VAL A 1 103 ? -6.172 12.094 -0.565 1 98.81 103 VAL A C 1
ATOM 804 O O . VAL A 1 103 ? -5.41 13.016 -0.864 1 98.81 103 VAL A O 1
ATOM 807 N N . VAL A 1 104 ? -5.809 10.898 -0.295 1 98.94 104 VAL A N 1
ATOM 808 C CA . VAL A 1 104 ? -4.43 10.516 -0.573 1 98.94 104 VAL A CA 1
ATOM 809 C C . VAL A 1 104 ? -4.238 10.32 -2.076 1 98.94 104 VAL A C 1
ATOM 811 O O . VAL A 1 104 ? -5.203 10.062 -2.801 1 98.94 104 VAL A O 1
ATOM 814 N N . SER A 1 105 ? -2.994 10.477 -2.541 1 98.81 105 SER A N 1
ATOM 815 C CA . SER A 1 105 ? -2.756 10.359 -3.977 1 98.81 105 SER A CA 1
ATOM 816 C C . SER A 1 105 ? -1.352 9.836 -4.262 1 98.81 105 SER A C 1
ATOM 818 O O . SER A 1 105 ? -0.579 9.578 -3.336 1 98.81 105 SER A O 1
ATOM 820 N N . THR A 1 106 ? -1.05 9.625 -5.602 1 98.81 106 THR A N 1
ATOM 821 C CA . THR A 1 106 ? 0.215 9.164 -6.164 1 98.81 106 THR A CA 1
ATOM 822 C C . THR A 1 106 ? 0.485 7.711 -5.77 1 98.81 106 THR A C 1
ATOM 824 O O . THR A 1 106 ? 1.593 7.375 -5.348 1 98.81 106 THR A O 1
ATOM 827 N N . CYS A 1 107 ? -0.54 6.93 -5.836 1 98.56 107 CYS A N 1
ATOM 828 C CA . CYS A 1 107 ? -0.458 5.5 -5.555 1 98.56 107 CYS A CA 1
ATOM 829 C C . CYS A 1 107 ? -0.085 5.254 -4.098 1 98.56 107 CYS A C 1
ATOM 831 O O . CYS A 1 107 ? 0.859 4.516 -3.811 1 98.56 107 CYS A O 1
ATOM 833 N N . PHE A 1 108 ? -0.834 5.93 -3.154 1 98.81 108 PHE A N 1
ATOM 834 C CA . PHE A 1 108 ? -0.699 5.77 -1.712 1 98.81 108 PHE A CA 1
ATOM 835 C C . PHE A 1 108 ? -0.878 4.312 -1.31 1 98.81 108 PHE A C 1
ATOM 837 O O . PHE A 1 108 ? -1.763 3.625 -1.824 1 98.81 108 PHE A O 1
ATOM 844 N N . PRO A 1 109 ? -0.062 3.691 -0.466 1 98.5 109 PRO A N 1
ATOM 845 C CA . PRO A 1 109 ? 0.913 4.422 0.348 1 98.5 109 PRO A CA 1
ATOM 846 C C . PRO A 1 109 ? 2.328 4.352 -0.222 1 98.5 109 PRO A C 1
ATOM 848 O O . PRO A 1 109 ? 3.248 4.965 0.322 1 98.5 109 PRO A O 1
ATOM 851 N N . THR A 1 110 ? 2.559 3.658 -1.328 1 98.31 110 THR A N 1
ATOM 852 C CA . THR A 1 110 ? 3.936 3.346 -1.701 1 98.31 110 THR A CA 1
ATOM 853 C C . THR A 1 110 ? 4.516 4.438 -2.592 1 98.31 110 THR A C 1
ATOM 855 O O . THR A 1 110 ? 5.711 4.738 -2.521 1 98.31 110 THR A O 1
ATOM 858 N N . GLY A 1 111 ? 3.615 4.977 -3.414 1 98.44 111 GLY A N 1
ATOM 859 C CA . GLY A 1 111 ? 4.074 5.934 -4.406 1 98.44 111 GLY A CA 1
ATOM 860 C C . GLY A 1 111 ? 4.84 5.293 -5.547 1 98.44 111 GLY A C 1
ATOM 861 O O . GLY A 1 111 ? 5.496 5.984 -6.328 1 98.44 111 GLY A O 1
ATOM 862 N N . GLN A 1 112 ? 4.824 3.996 -5.652 1 98.62 112 GLN A N 1
ATOM 863 C CA . GLN A 1 112 ? 5.629 3.24 -6.605 1 98.62 112 GLN A CA 1
ATOM 864 C C . GLN A 1 112 ? 4.867 3.008 -7.906 1 98.62 112 GLN A C 1
ATOM 866 O O . GLN A 1 112 ? 4.34 1.917 -8.133 1 98.62 112 GLN A O 1
ATOM 871 N N . THR A 1 113 ? 4.789 3.986 -8.75 1 98.75 113 THR A N 1
ATOM 872 C CA . THR A 1 113 ? 4.156 3.93 -10.062 1 98.75 113 THR A CA 1
ATOM 873 C C . THR A 1 113 ? 4.734 4.992 -10.992 1 98.75 113 THR A C 1
ATOM 875 O O . THR A 1 113 ? 5.773 5.582 -10.688 1 98.75 113 THR A O 1
ATOM 878 N N . PHE A 1 114 ? 4.121 5.188 -12.164 1 98.75 114 PHE A N 1
ATOM 879 C CA . PHE A 1 114 ? 4.598 6.121 -13.18 1 98.75 114 PHE A CA 1
ATOM 880 C C . PHE A 1 114 ? 4.094 7.531 -12.898 1 98.75 114 PHE A C 1
ATOM 882 O O . PHE A 1 114 ? 3.004 7.707 -12.352 1 98.75 114 PHE A O 1
ATOM 889 N N . 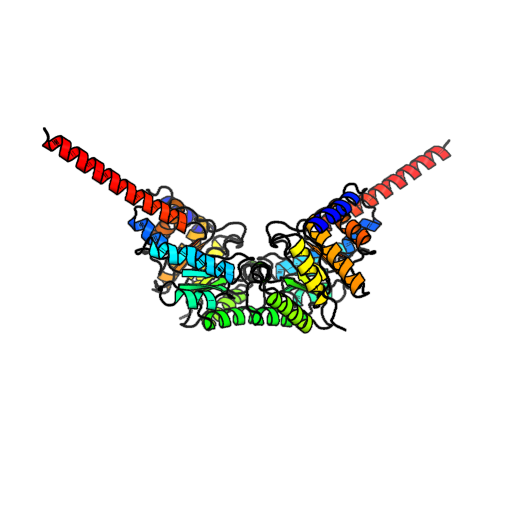GLN A 1 115 ? 4.934 8.531 -13.305 1 98.5 115 GLN A N 1
ATOM 890 C CA . GLN A 1 115 ? 4.551 9.922 -13.133 1 98.5 115 GLN A CA 1
ATOM 891 C C . GLN A 1 115 ? 3.191 10.203 -13.766 1 98.5 115 GLN A C 1
ATOM 893 O O . GLN A 1 115 ? 2.35 10.875 -13.172 1 98.5 115 GLN A O 1
ATOM 898 N N . GLU A 1 116 ? 2.945 9.648 -14.977 1 98.81 116 GLU A N 1
ATOM 899 C CA . GLU A 1 116 ? 1.688 9.852 -15.695 1 98.81 116 GLU A CA 1
ATOM 900 C C . GLU A 1 116 ? 0.501 9.336 -14.883 1 98.81 116 GLU A C 1
ATOM 902 O O . GLU A 1 116 ? -0.574 9.938 -14.898 1 98.81 116 GLU A O 1
ATOM 907 N N . VAL A 1 117 ? 0.706 8.297 -14.203 1 98.88 117 VAL A N 1
ATOM 908 C CA . VAL A 1 117 ? -0.334 7.656 -13.406 1 98.88 117 VAL A CA 1
ATOM 909 C C . VAL A 1 117 ? -0.631 8.508 -12.172 1 98.88 117 VAL A C 1
ATOM 911 O O . VAL A 1 117 ? -1.795 8.742 -11.836 1 98.88 117 VAL A O 1
ATOM 914 N N . LYS A 1 118 ? 0.463 8.961 -11.516 1 98.94 118 LYS A N 1
ATOM 915 C CA . LYS A 1 118 ? 0.307 9.867 -10.383 1 98.94 118 LYS A CA 1
ATOM 916 C C . LYS A 1 118 ? -0.477 11.117 -10.773 1 98.94 118 LYS A C 1
ATOM 918 O O . LYS A 1 118 ? -1.395 11.531 -10.062 1 98.94 118 LYS A O 1
ATOM 923 N N . ASP A 1 119 ? -0.081 11.664 -11.914 1 98.94 119 ASP A N 1
ATOM 924 C CA . ASP A 1 119 ? -0.695 12.898 -12.391 1 98.94 119 ASP A CA 1
ATOM 925 C C . ASP A 1 119 ? -2.186 12.703 -12.664 1 98.94 119 ASP A C 1
ATOM 927 O O . ASP A 1 119 ? -3.008 13.523 -12.258 1 98.94 119 ASP A O 1
ATOM 931 N N . LEU A 1 120 ? -2.506 11.602 -13.32 1 98.94 120 LEU A N 1
ATOM 932 C CA . LEU A 1 120 ? -3.896 11.32 -13.664 1 98.94 120 LEU A CA 1
ATOM 933 C C . LEU A 1 120 ? -4.738 11.125 -12.406 1 98.94 120 LEU A C 1
ATOM 935 O O . LEU A 1 120 ? -5.871 11.609 -12.328 1 98.94 120 LEU A O 1
ATOM 939 N N . GLU A 1 121 ? -4.234 10.445 -11.453 1 98.94 121 GLU A N 1
ATOM 940 C CA . GLU A 1 121 ? -4.953 10.195 -10.203 1 98.94 121 GLU A CA 1
ATOM 941 C C . GLU A 1 121 ? -5.309 11.5 -9.5 1 98.94 121 GLU A C 1
ATOM 943 O O . GLU A 1 121 ? -6.461 11.711 -9.117 1 98.94 121 GLU A O 1
ATOM 948 N N . THR A 1 122 ? -4.281 12.344 -9.336 1 98.94 122 THR A N 1
ATOM 949 C CA . THR A 1 122 ? -4.496 13.625 -8.672 1 98.94 122 THR A CA 1
ATOM 950 C C . THR A 1 122 ? -5.488 14.477 -9.461 1 98.94 122 THR A C 1
ATOM 952 O O . THR A 1 122 ? -6.391 15.086 -8.875 1 98.94 122 THR A O 1
ATOM 955 N N . LYS A 1 123 ? -5.328 14.469 -10.734 1 98.94 123 LYS A N 1
ATOM 956 C CA . LYS A 1 123 ? -6.207 15.266 -11.594 1 98.94 123 LYS A CA 1
ATOM 957 C C . LYS A 1 123 ? -7.664 14.859 -11.406 1 98.94 123 LYS A C 1
ATOM 959 O O . LYS A 1 123 ? -8.531 15.703 -11.188 1 98.94 123 LYS A O 1
ATOM 964 N N . ILE A 1 124 ? -7.953 13.555 -11.469 1 98.94 124 ILE A N 1
ATOM 965 C CA . ILE A 1 124 ? -9.32 13.062 -11.352 1 98.94 124 ILE A CA 1
ATOM 966 C C . ILE A 1 124 ? -9.859 13.352 -9.953 1 98.94 124 ILE A C 1
ATOM 968 O O . ILE A 1 124 ? -11.016 13.758 -9.797 1 98.94 124 ILE A O 1
ATOM 972 N N . ALA A 1 125 ? -9.016 13.148 -8.945 1 98.94 125 ALA A N 1
ATOM 973 C CA . ALA A 1 125 ? -9.445 13.383 -7.57 1 98.94 125 ALA A CA 1
ATOM 974 C C . ALA A 1 125 ? -9.883 14.836 -7.379 1 98.94 125 ALA A C 1
ATOM 976 O O . ALA A 1 125 ? -10.922 15.102 -6.773 1 98.94 125 ALA A O 1
ATOM 977 N N . VAL A 1 126 ? -9.07 15.789 -7.891 1 98.94 126 VAL A N 1
ATOM 978 C CA . VAL A 1 126 ? -9.375 17.203 -7.77 1 98.94 126 VAL A CA 1
ATOM 979 C C . VAL A 1 126 ? -10.656 17.531 -8.531 1 98.94 126 VAL A C 1
ATOM 981 O O . VAL A 1 126 ? -11.531 18.234 -8.023 1 98.94 126 VAL A O 1
ATOM 984 N N . GLU A 1 127 ? -10.773 16.969 -9.688 1 98.81 127 GLU A N 1
ATOM 985 C CA . GLU A 1 127 ? -11.961 17.172 -10.5 1 98.81 127 GLU A CA 1
ATOM 986 C C . GLU A 1 127 ? -13.211 16.641 -9.797 1 98.81 127 GLU A C 1
ATOM 988 O O . GLU A 1 127 ? -14.305 17.188 -9.969 1 98.81 127 GLU A O 1
ATOM 993 N N . GLN A 1 128 ? -13 15.664 -8.984 1 98.75 128 GLN A N 1
ATOM 994 C CA . GLN A 1 128 ? -14.133 15.016 -8.328 1 98.75 128 GLN A CA 1
ATOM 995 C C . GLN A 1 128 ? -14.406 15.633 -6.961 1 98.75 128 GLN A C 1
ATOM 997 O O . GLN A 1 128 ? -15.195 15.102 -6.184 1 98.75 128 GLN A O 1
ATOM 1002 N N . GLY A 1 129 ? -13.68 16.641 -6.629 1 98.62 129 GLY A N 1
ATOM 1003 C CA . GLY A 1 129 ? -14.117 17.469 -5.508 1 98.62 129 GLY A CA 1
ATOM 1004 C C . GLY A 1 129 ? -13.125 17.469 -4.355 1 98.62 129 GLY A C 1
ATOM 1005 O O . GLY A 1 129 ? -13.375 18.094 -3.322 1 98.62 129 GLY A O 1
ATOM 1006 N N . ALA A 1 130 ? -11.992 16.781 -4.488 1 98.88 130 ALA A N 1
ATOM 10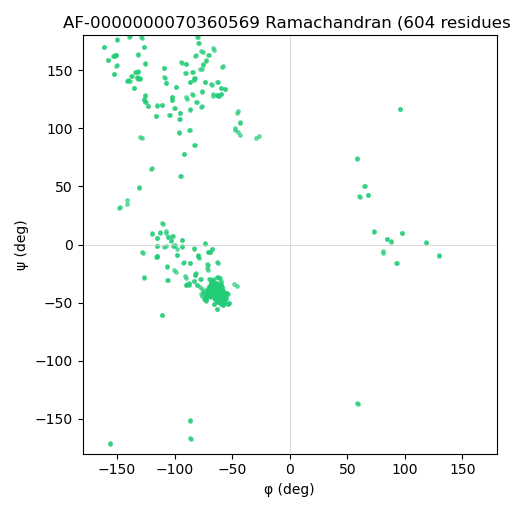07 C CA . ALA A 1 130 ? -10.984 16.844 -3.436 1 98.88 130 ALA A CA 1
ATOM 1008 C C . ALA A 1 130 ? -10.5 18.281 -3.229 1 98.88 130 ALA A C 1
ATOM 1010 O O . ALA A 1 130 ? -10.172 18.984 -4.191 1 98.88 130 ALA A O 1
ATOM 1011 N N . GLN A 1 131 ? -10.406 18.688 -2.008 1 98.88 131 GLN A N 1
ATOM 1012 C CA . GLN A 1 131 ? -9.953 20.031 -1.67 1 98.88 131 GLN A CA 1
ATOM 1013 C C . GLN A 1 131 ? -8.539 20 -1.099 1 98.88 131 GLN A C 1
ATOM 1015 O O . GLN A 1 131 ? -7.875 21.047 -1.009 1 98.88 131 GLN A O 1
ATOM 1020 N N . GLU A 1 132 ? -8.141 18.922 -0.668 1 98.94 132 GLU A N 1
ATOM 1021 C CA . GLU A 1 132 ? -6.777 18.672 -0.197 1 98.94 132 GLU A CA 1
ATOM 1022 C C . GLU A 1 132 ? -6.242 17.344 -0.734 1 98.94 132 GLU A C 1
ATOM 1024 O O . GLU A 1 132 ? -6.965 16.344 -0.777 1 98.94 132 GLU A O 1
ATOM 1029 N N . ILE A 1 133 ? -5.02 17.375 -1.207 1 98.94 133 ILE A N 1
ATOM 1030 C CA . ILE A 1 133 ? -4.352 16.188 -1.746 1 98.94 133 ILE A CA 1
ATOM 1031 C C . ILE A 1 133 ? -3.148 15.836 -0.877 1 98.94 133 ILE A C 1
ATOM 1033 O O . ILE A 1 133 ? -2.262 16.672 -0.667 1 98.94 133 ILE A O 1
ATOM 1037 N N . ASP A 1 134 ? -3.154 14.656 -0.31 1 98.94 134 ASP A N 1
ATOM 1038 C CA . ASP A 1 134 ? -1.992 14.117 0.387 1 98.94 134 ASP A CA 1
ATOM 1039 C C . ASP A 1 134 ? -1.18 13.203 -0.528 1 98.94 134 ASP A C 1
ATOM 1041 O O . ASP A 1 134 ? -1.451 12 -0.617 1 98.94 134 ASP A O 1
ATOM 1045 N N . MET A 1 135 ? -0.159 13.727 -1.133 1 98.94 135 MET A N 1
ATOM 1046 C CA . MET A 1 135 ? 0.656 12.906 -2.025 1 98.94 135 MET A CA 1
ATOM 1047 C C . MET A 1 135 ? 1.799 12.242 -1.264 1 98.94 135 MET A C 1
ATOM 1049 O O . MET A 1 135 ? 2.34 12.82 -0.32 1 98.94 135 MET A O 1
ATOM 1053 N N . VAL A 1 136 ? 2.189 11.062 -1.68 1 98.69 136 VAL A N 1
ATOM 1054 C CA . VAL A 1 136 ? 3.371 10.398 -1.134 1 98.69 136 VAL A CA 1
ATOM 1055 C C . VAL A 1 136 ? 4.559 10.602 -2.068 1 98.69 136 VAL A C 1
ATOM 1057 O O . VAL A 1 136 ? 4.426 10.477 -3.289 1 98.69 136 VAL A O 1
ATOM 1060 N N . VAL A 1 137 ? 5.68 10.922 -1.547 1 98.31 137 VAL A N 1
ATOM 1061 C CA . VAL A 1 137 ? 6.859 11.117 -2.381 1 98.31 137 VAL A CA 1
ATOM 1062 C C . VAL A 1 137 ? 7.496 9.773 -2.705 1 98.31 137 VAL A C 1
ATOM 1064 O O . VAL A 1 137 ? 7.25 8.781 -2.018 1 98.31 137 VAL A O 1
ATOM 1067 N N . SER A 1 138 ? 8.344 9.758 -3.717 1 98.12 138 SER A N 1
ATOM 1068 C CA . SER A 1 138 ? 9.109 8.578 -4.094 1 98.12 138 SER A CA 1
ATOM 1069 C C . SER A 1 138 ? 10.367 8.438 -3.242 1 98.12 138 SER A C 1
ATOM 1071 O O . SER A 1 138 ? 11.461 8.805 -3.674 1 98.12 138 SER A O 1
ATOM 1073 N N . ARG A 1 139 ? 10.219 7.824 -2.084 1 97.06 139 ARG A N 1
ATOM 1074 C CA . ARG A 1 139 ? 11.312 7.77 -1.122 1 97.06 139 ARG A CA 1
ATOM 1075 C C . ARG A 1 139 ? 12.484 6.973 -1.676 1 97.06 139 ARG A C 1
ATOM 1077 O O . ARG A 1 139 ? 13.648 7.289 -1.396 1 97.06 139 ARG A O 1
ATOM 1084 N N . GLY A 1 140 ? 12.172 5.949 -2.48 1 98.06 140 GLY A N 1
ATOM 1085 C CA . GLY A 1 140 ? 13.258 5.191 -3.086 1 98.06 140 GLY A CA 1
ATOM 1086 C C . GLY A 1 140 ? 14.164 6.039 -3.961 1 98.06 140 GLY A C 1
ATOM 1087 O O . GLY A 1 140 ? 15.383 5.918 -3.896 1 98.06 140 GLY A O 1
ATOM 1088 N N . TYR A 1 141 ? 13.555 6.867 -4.777 1 98.69 141 TYR A N 1
ATOM 1089 C CA . TYR A 1 141 ? 14.32 7.781 -5.617 1 98.69 141 TYR A CA 1
ATOM 1090 C C . TYR A 1 141 ? 15.117 8.766 -4.77 1 98.69 141 TYR A C 1
ATOM 1092 O O . TYR A 1 141 ? 16.281 9.031 -5.043 1 98.69 141 TYR A O 1
ATOM 1100 N N . TRP A 1 142 ? 14.492 9.32 -3.736 1 98.75 142 TRP A N 1
ATOM 1101 C CA . TRP A 1 142 ? 15.172 10.25 -2.846 1 98.75 142 TRP A CA 1
ATOM 1102 C C . TRP A 1 142 ? 16.375 9.594 -2.186 1 98.75 142 TRP A C 1
ATOM 1104 O O . TRP A 1 142 ? 17.484 10.133 -2.227 1 98.75 142 TRP A O 1
ATOM 1114 N N . ASN A 1 143 ? 16.188 8.375 -1.64 1 98.62 143 ASN A N 1
ATOM 1115 C CA . ASN A 1 143 ? 17.219 7.656 -0.908 1 98.62 143 ASN A CA 1
ATOM 1116 C C . ASN A 1 143 ? 18.359 7.242 -1.826 1 98.62 143 ASN A C 1
ATOM 1118 O O . ASN A 1 143 ? 19.516 7.18 -1.397 1 98.62 143 ASN A O 1
ATOM 1122 N N . ASP A 1 144 ? 18.016 6.977 -3.137 1 98.5 144 ASP A N 1
ATOM 1123 C CA . ASP A 1 144 ? 19.016 6.555 -4.113 1 98.5 144 ASP A CA 1
ATOM 1124 C C . ASP A 1 144 ? 19.75 7.762 -4.703 1 98.5 144 ASP A C 1
ATOM 1126 O O . ASP A 1 144 ? 20.609 7.605 -5.574 1 98.5 144 ASP A O 1
ATOM 1130 N N . GLY A 1 145 ? 19.359 9.023 -4.332 1 98.06 145 GLY A N 1
ATOM 1131 C CA . GLY A 1 145 ? 20.078 10.211 -4.754 1 98.06 145 GLY A CA 1
ATOM 1132 C C . GLY A 1 145 ? 19.453 10.891 -5.965 1 98.06 145 GLY A C 1
ATOM 1133 O O . GLY A 1 145 ? 20.062 11.781 -6.562 1 98.06 145 GLY A O 1
ATOM 1134 N N . PHE A 1 146 ? 18.312 10.477 -6.332 1 98.06 146 PHE A N 1
ATOM 1135 C CA . PHE A 1 146 ? 17.594 11.102 -7.441 1 98.06 146 PHE A CA 1
ATOM 1136 C C . PHE A 1 146 ? 16.625 12.164 -6.938 1 98.06 146 PHE A C 1
ATOM 1138 O O . PHE A 1 146 ? 15.445 12.148 -7.281 1 98.06 146 PHE A O 1
ATOM 1145 N N . GLN A 1 147 ? 17.109 13.109 -6.281 1 97.44 147 GLN A N 1
ATOM 1146 C CA . GLN A 1 147 ? 16.312 14.102 -5.57 1 97.44 147 GLN A CA 1
ATOM 1147 C C . GLN A 1 147 ? 15.555 14.992 -6.547 1 97.44 147 GLN A C 1
ATOM 1149 O O . GLN A 1 147 ? 14.422 15.398 -6.273 1 97.44 147 GLN A O 1
ATOM 1154 N N . GLU A 1 148 ? 16.156 15.305 -7.637 1 98.12 148 GLU A N 1
ATOM 1155 C CA . GLU A 1 148 ? 15.508 16.172 -8.617 1 98.12 148 GLU A CA 1
ATOM 1156 C C . GLU A 1 148 ? 14.211 15.539 -9.141 1 98.12 148 GLU A C 1
ATOM 1158 O O . GLU A 1 148 ? 13.234 16.25 -9.398 1 98.12 148 GLU A O 1
ATOM 1163 N N . LYS A 1 149 ? 14.25 14.258 -9.273 1 98 149 LYS A N 1
ATOM 1164 C CA . LYS A 1 149 ? 13.039 13.555 -9.711 1 98 149 LYS A CA 1
ATOM 1165 C C . LYS A 1 149 ? 11.906 13.742 -8.711 1 98 149 LYS A C 1
ATOM 1167 O O . LYS A 1 149 ? 10.758 13.969 -9.102 1 98 149 LYS A O 1
ATOM 1172 N N . VAL A 1 150 ? 12.219 13.648 -7.484 1 98.69 150 VAL A N 1
ATOM 1173 C CA . VAL A 1 150 ? 11.234 13.789 -6.414 1 98.69 150 VAL A CA 1
ATOM 1174 C C . VAL A 1 150 ? 10.711 15.219 -6.375 1 98.69 150 VAL A C 1
ATOM 1176 O O . VAL A 1 150 ? 9.5 15.445 -6.25 1 98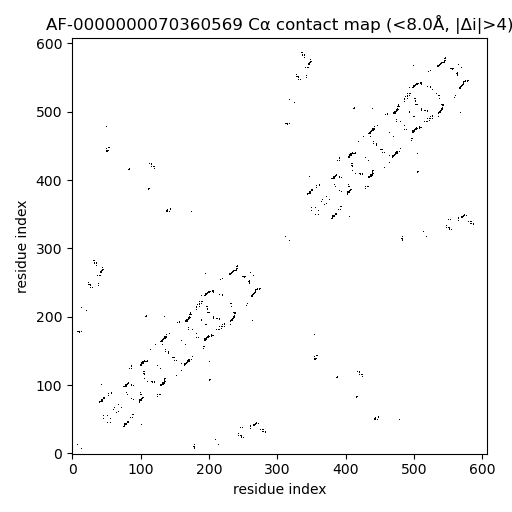.69 150 VAL A O 1
ATOM 1179 N N . ILE A 1 151 ? 11.609 16.172 -6.516 1 98.62 151 ILE A N 1
ATOM 1180 C CA . ILE A 1 151 ? 11.25 17.594 -6.504 1 98.62 151 ILE A CA 1
ATOM 1181 C C . ILE A 1 151 ? 10.344 17.906 -7.691 1 98.62 151 ILE A C 1
ATOM 1183 O O . ILE A 1 151 ? 9.328 18.594 -7.547 1 98.62 151 ILE A O 1
ATOM 1187 N N . ASP A 1 152 ? 10.664 17.375 -8.82 1 98.62 152 ASP A N 1
ATOM 1188 C CA . ASP A 1 152 ? 9.859 17.578 -10.023 1 98.62 152 ASP A CA 1
ATOM 1189 C C . ASP A 1 152 ? 8.469 16.984 -9.859 1 98.62 152 ASP A C 1
ATOM 1191 O O . ASP A 1 152 ? 7.488 17.531 -10.359 1 98.62 152 ASP A O 1
ATOM 1195 N N . GLU A 1 153 ? 8.414 15.859 -9.227 1 98.56 153 GLU A N 1
ATOM 1196 C CA . GLU A 1 153 ? 7.125 15.25 -8.922 1 98.56 153 GLU A CA 1
ATOM 1197 C C . GLU A 1 153 ? 6.258 16.188 -8.078 1 98.56 153 GLU A C 1
ATOM 1199 O O . GLU A 1 153 ? 5.074 16.375 -8.367 1 98.56 153 GLU A O 1
ATOM 1204 N N . ILE A 1 154 ? 6.828 16.797 -7.098 1 98.88 154 ILE A N 1
ATOM 1205 C CA . ILE A 1 154 ? 6.109 17.703 -6.203 1 98.88 154 ILE A CA 1
ATOM 1206 C C . ILE A 1 154 ? 5.621 18.922 -6.984 1 98.88 154 ILE A C 1
ATOM 1208 O O . ILE A 1 154 ? 4.453 19.297 -6.879 1 98.88 154 ILE A O 1
ATOM 1212 N N . LYS A 1 155 ? 6.484 19.453 -7.809 1 98.88 155 LYS A N 1
ATOM 1213 C CA . LYS A 1 155 ? 6.121 20.609 -8.625 1 98.88 155 LYS A CA 1
ATOM 1214 C C . LYS A 1 155 ? 4.938 20.297 -9.531 1 98.88 155 LYS A C 1
ATOM 1216 O O . LYS A 1 155 ? 4.012 21.109 -9.656 1 98.88 155 LYS A O 1
ATOM 1221 N N . THR A 1 156 ? 5.016 19.156 -10.133 1 98.88 156 THR A N 1
ATOM 1222 C CA . THR A 1 156 ? 3.971 18.75 -11.062 1 98.88 156 THR A CA 1
ATOM 1223 C C . THR A 1 156 ? 2.645 18.562 -10.336 1 98.88 156 THR A C 1
ATOM 1225 O O . THR A 1 156 ? 1.597 19 -10.82 1 98.88 156 THR A O 1
ATOM 1228 N N . GLN A 1 157 ? 2.693 17.906 -9.211 1 98.94 157 GLN A N 1
ATOM 1229 C CA . GLN A 1 157 ? 1.479 17.688 -8.43 1 98.94 157 GLN A CA 1
ATOM 1230 C C . GLN A 1 157 ? 0.872 19.016 -7.973 1 98.94 157 GLN A C 1
ATOM 1232 O O . GLN A 1 157 ? -0.35 19.172 -7.965 1 98.94 157 GLN A O 1
ATOM 1237 N N . LYS A 1 158 ? 1.719 19.938 -7.594 1 98.94 158 LYS A N 1
ATOM 1238 C CA . LYS A 1 158 ? 1.226 21.266 -7.211 1 98.94 158 LYS A CA 1
ATOM 1239 C C . LYS A 1 158 ? 0.526 21.953 -8.383 1 98.94 158 LYS A C 1
ATOM 1241 O O . LYS A 1 158 ? -0.527 22.562 -8.211 1 98.94 158 LYS A O 1
ATOM 1246 N N . ALA A 1 159 ? 1.164 21.859 -9.492 1 98.94 159 ALA A N 1
ATOM 1247 C CA . ALA A 1 159 ? 0.577 22.469 -10.68 1 98.94 159 ALA A CA 1
ATOM 1248 C C . ALA A 1 159 ? -0.802 21.891 -10.969 1 98.94 159 ALA A C 1
ATOM 1250 O O . ALA A 1 159 ? -1.717 22.609 -11.375 1 98.94 159 ALA A O 1
ATOM 1251 N N . ILE A 1 160 ? -0.996 20.609 -10.781 1 98.94 160 ILE A N 1
ATOM 1252 C CA . ILE A 1 160 ? -2.262 19.938 -11.031 1 98.94 160 ILE A CA 1
ATOM 1253 C C . ILE A 1 160 ? -3.303 20.391 -10.016 1 98.94 160 ILE A C 1
ATOM 1255 O O . ILE A 1 160 ? -4.461 20.625 -10.359 1 98.94 160 ILE A O 1
ATOM 1259 N N . CYS A 1 161 ? -2.869 20.469 -8.773 1 98.75 161 CYS A N 1
ATOM 1260 C CA . CYS A 1 161 ? -3.779 20.938 -7.73 1 98.75 161 CYS A CA 1
ATOM 1261 C C . CYS A 1 161 ? -4.262 22.359 -8.023 1 98.75 161 CYS A C 1
ATOM 1263 O O . CYS A 1 161 ? -5.441 22.656 -7.844 1 98.75 161 CYS A O 1
ATOM 1265 N N . GLY A 1 162 ? -3.303 23.219 -8.453 1 98.12 162 GLY A N 1
ATOM 1266 C CA . GLY A 1 162 ? -3.641 24.625 -8.695 1 98.12 162 GLY A CA 1
ATOM 1267 C C . GLY A 1 162 ? -4.199 25.312 -7.473 1 98.12 162 GLY A C 1
ATOM 1268 O O . GLY A 1 162 ? -3.67 25.172 -6.367 1 98.12 162 GLY A O 1
ATOM 1269 N N . GLU A 1 163 ? -5.254 26.094 -7.668 1 97.44 163 GLU A N 1
ATOM 1270 C CA . GLU A 1 163 ? -5.883 26.812 -6.562 1 97.44 163 GLU A CA 1
ATOM 1271 C C . GLU A 1 163 ? -7.039 26 -5.973 1 97.44 163 GLU A C 1
ATOM 1273 O O . GLU A 1 163 ? -7.609 26.391 -4.945 1 97.44 163 GLU A O 1
ATOM 1278 N N . LYS A 1 164 ? -7.281 24.891 -6.562 1 98.12 164 LYS A N 1
ATOM 1279 C CA . LYS A 1 164 ? -8.477 24.125 -6.199 1 98.12 164 LYS A CA 1
ATOM 1280 C C . LYS A 1 164 ? -8.227 23.266 -4.965 1 98.12 164 LYS A C 1
ATOM 1282 O O . LYS A 1 164 ? -9.156 22.953 -4.223 1 98.12 164 LYS A O 1
ATOM 1287 N N . ALA A 1 165 ? -7.008 22.844 -4.824 1 98.75 165 ALA A N 1
ATOM 1288 C CA . ALA A 1 165 ? -6.715 21.938 -3.719 1 98.75 165 ALA A CA 1
ATOM 1289 C C . ALA A 1 165 ? -5.367 22.266 -3.084 1 98.75 165 ALA A C 1
ATOM 1291 O O . ALA A 1 165 ? -4.406 22.594 -3.783 1 98.75 165 ALA A O 1
ATOM 1292 N N . HIS A 1 166 ? -5.32 22.172 -1.785 1 98.75 166 HIS A N 1
ATOM 1293 C CA . HIS A 1 166 ? -4.043 22.234 -1.085 1 98.75 166 HIS A CA 1
ATOM 1294 C C . HIS A 1 166 ? -3.25 20.953 -1.267 1 98.75 166 HIS A C 1
ATOM 1296 O O . HIS A 1 166 ? -3.818 19.859 -1.223 1 98.75 166 HIS A O 1
ATOM 1302 N N . LEU A 1 167 ? -1.963 21.109 -1.457 1 98.94 167 LEU A N 1
ATOM 1303 C CA . LEU A 1 167 ? -1.082 19.953 -1.578 1 98.94 167 LEU A CA 1
ATOM 1304 C C . LEU A 1 167 ? -0.357 19.688 -0.264 1 98.94 167 LEU A C 1
ATOM 1306 O O . LEU A 1 167 ? 0.361 20.547 0.244 1 98.94 167 LEU A O 1
ATOM 1310 N N . LYS A 1 168 ? -0.598 18.547 0.314 1 98.94 168 LYS A N 1
ATOM 1311 C CA . LYS A 1 168 ? 0.175 18.031 1.44 1 98.94 168 LYS A CA 1
ATOM 1312 C C . LYS A 1 168 ? 1.16 16.969 0.985 1 98.94 168 LYS A C 1
ATOM 1314 O O . LYS A 1 168 ? 0.767 15.984 0.351 1 98.94 168 LYS A O 1
ATOM 1319 N N . VAL A 1 169 ? 2.414 17.094 1.304 1 98.94 169 VAL A N 1
ATOM 1320 C CA . VAL A 1 169 ? 3.447 16.172 0.839 1 98.94 169 VAL A CA 1
ATOM 1321 C C . VAL A 1 169 ? 3.854 15.242 1.976 1 98.94 169 VAL A C 1
ATOM 1323 O O . VAL A 1 169 ? 4.445 15.68 2.967 1 98.94 169 VAL A O 1
ATOM 1326 N N . ILE A 1 170 ? 3.512 13.977 1.83 1 98.94 170 ILE A N 1
ATOM 1327 C CA . ILE A 1 170 ? 3.881 12.938 2.785 1 98.94 170 ILE A CA 1
ATOM 1328 C C . ILE A 1 170 ? 5.316 12.484 2.531 1 98.94 170 ILE A C 1
ATOM 1330 O O . ILE A 1 170 ? 5.637 11.992 1.447 1 98.94 170 ILE A O 1
ATOM 1334 N N . LEU A 1 171 ? 6.078 12.602 3.508 1 98.88 171 LEU A N 1
ATOM 1335 C CA . LEU A 1 171 ? 7.484 12.25 3.359 1 98.88 171 LEU A CA 1
ATOM 1336 C C . LEU A 1 171 ? 7.703 10.766 3.646 1 98.88 171 LEU A C 1
ATOM 1338 O O . LEU A 1 171 ? 8.508 10.109 2.977 1 98.88 171 LEU A O 1
ATOM 1342 N N . GLU A 1 172 ? 6.941 10.219 4.551 1 98.69 172 GLU A N 1
ATOM 1343 C CA . GLU A 1 172 ? 7.176 8.93 5.199 1 98.69 172 GLU A CA 1
ATOM 1344 C C . GLU A 1 172 ? 8.523 8.914 5.914 1 98.69 172 GLU A C 1
ATOM 1346 O O . GLU A 1 172 ? 9.422 8.156 5.539 1 98.69 172 GLU A O 1
ATOM 1351 N N . THR A 1 173 ? 8.562 9.562 6.973 1 98.69 173 THR A N 1
ATOM 1352 C CA . THR A 1 173 ? 9.82 9.922 7.609 1 98.69 173 THR A CA 1
ATOM 1353 C C . THR A 1 173 ? 10.547 8.672 8.109 1 98.69 173 THR A C 1
ATOM 1355 O O . THR A 1 173 ? 11.781 8.625 8.117 1 98.69 173 THR A O 1
ATOM 1358 N N . CYS A 1 174 ? 9.836 7.625 8.484 1 98.44 174 CYS A N 1
ATOM 1359 C CA . CYS A 1 174 ? 10.461 6.426 9.031 1 98.44 174 CYS A CA 1
ATOM 1360 C C . CYS A 1 174 ? 11.242 5.684 7.957 1 98.44 174 CYS A C 1
ATOM 1362 O O . CYS A 1 174 ? 11.984 4.746 8.258 1 98.44 174 CYS A O 1
ATOM 1364 N N . GLU A 1 175 ? 11.125 6.145 6.727 1 98.62 175 GLU A N 1
ATOM 1365 C CA . GLU A 1 175 ? 11.789 5.445 5.629 1 98.62 175 GLU A CA 1
ATOM 1366 C C . GLU A 1 175 ? 12.867 6.316 4.992 1 98.62 175 GLU A C 1
ATOM 1368 O O . GLU A 1 175 ? 13.398 5.98 3.93 1 98.62 175 GLU A O 1
ATOM 1373 N N . LEU A 1 176 ? 13.117 7.453 5.566 1 98.5 176 LEU A N 1
ATOM 1374 C CA . LEU A 1 176 ? 14.211 8.312 5.129 1 98.5 176 LEU A CA 1
ATOM 1375 C C . LEU A 1 176 ? 15.469 8.047 5.949 1 98.5 176 LEU A C 1
ATOM 1377 O O . LEU A 1 176 ? 15.391 7.574 7.086 1 98.5 176 LEU A O 1
ATOM 1381 N N . LEU A 1 177 ? 16.594 8.352 5.441 1 96.75 177 LEU A N 1
ATOM 1382 C CA . LEU A 1 177 ? 17.859 7.777 5.883 1 96.75 177 LEU A CA 1
ATOM 1383 C C . LEU A 1 177 ? 18.375 8.492 7.125 1 96.75 177 LEU A C 1
ATOM 1385 O O . LEU A 1 177 ? 19.172 7.934 7.887 1 96.75 177 LEU A O 1
ATOM 1389 N N . SER A 1 178 ? 17.969 9.789 7.336 1 98.31 178 SER A N 1
ATOM 1390 C CA . SER A 1 178 ? 18.516 10.578 8.438 1 98.31 178 SER A CA 1
ATOM 1391 C C . SER A 1 178 ? 17.625 11.773 8.758 1 98.31 178 SER A C 1
ATOM 1393 O O . SER A 1 178 ? 16.703 12.086 8.008 1 98.31 178 SER A O 1
ATOM 1395 N N . LEU A 1 179 ? 17.953 12.406 9.883 1 98.75 179 LEU A N 1
ATOM 1396 C CA . LEU A 1 179 ? 17.25 13.641 10.242 1 98.75 179 LEU A CA 1
ATOM 1397 C C . LEU A 1 179 ? 17.547 14.742 9.234 1 98.75 179 LEU A C 1
ATOM 1399 O O . LEU A 1 179 ? 16.672 15.547 8.914 1 98.75 179 LEU A O 1
ATOM 1403 N N . SER A 1 180 ? 18.781 14.758 8.789 1 98.56 180 SER A N 1
ATOM 1404 C CA . SER A 1 180 ? 19.141 15.734 7.77 1 98.56 180 SER A CA 1
ATOM 1405 C C . SER A 1 180 ? 18.359 15.523 6.484 1 98.56 180 SER A C 1
ATOM 1407 O O . SER A 1 180 ? 17.969 16.484 5.824 1 98.56 180 SER A O 1
ATOM 1409 N N . SER A 1 181 ? 18.156 14.258 6.152 1 98.56 181 SER A N 1
ATOM 1410 C CA . SER A 1 181 ? 17.359 13.93 4.977 1 98.56 181 SER A CA 1
ATOM 1411 C C . SER A 1 181 ? 15.906 14.375 5.156 1 98.56 181 SER A C 1
ATOM 1413 O O . SER A 1 181 ? 15.297 14.898 4.227 1 98.56 181 SER A O 1
ATOM 1415 N N . ILE A 1 182 ? 15.383 14.18 6.316 1 98.88 182 ILE A N 1
ATOM 1416 C CA . ILE A 1 182 ? 14.016 14.578 6.637 1 98.88 182 ILE A CA 1
ATOM 1417 C C . ILE A 1 182 ? 13.891 16.094 6.539 1 98.88 182 ILE A C 1
ATOM 1419 O O . ILE A 1 182 ? 12.961 16.609 5.914 1 98.88 182 ILE A O 1
ATOM 1423 N N . TYR A 1 183 ? 14.805 16.797 7.113 1 98.88 183 TYR A N 1
ATOM 1424 C CA . TYR A 1 183 ? 14.82 18.25 7.078 1 98.88 183 TYR A CA 1
ATOM 1425 C C . TYR A 1 183 ? 14.898 18.766 5.641 1 98.88 183 TYR A C 1
ATOM 1427 O O . TYR A 1 183 ? 14.109 19.609 5.234 1 98.88 18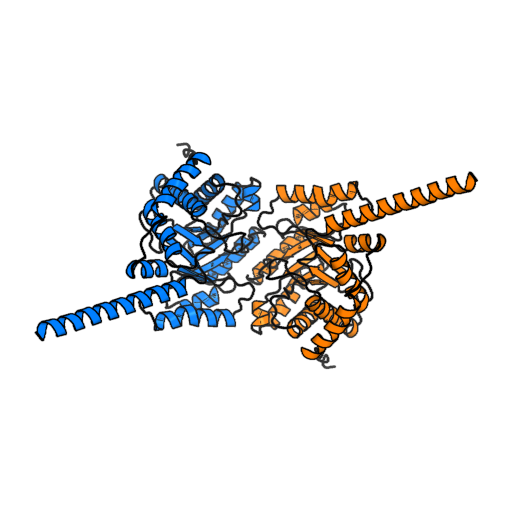3 TYR A O 1
ATOM 1435 N N . GLN A 1 184 ? 15.812 18.219 4.938 1 98.62 184 GLN A N 1
ATOM 1436 C CA . GLN A 1 184 ? 16.047 18.688 3.574 1 98.62 184 GLN A CA 1
ATOM 1437 C C . GLN A 1 184 ? 14.836 18.453 2.689 1 98.62 184 GLN A C 1
ATOM 1439 O O . GLN A 1 184 ? 14.422 19.344 1.946 1 98.62 184 GLN A O 1
ATOM 1444 N N . LEU A 1 185 ? 14.305 17.25 2.729 1 98.88 185 LEU A N 1
ATOM 1445 C CA . LEU A 1 185 ? 13.133 16.953 1.917 1 98.88 185 LEU A CA 1
ATOM 1446 C C . LEU A 1 185 ? 11.953 17.828 2.322 1 98.88 185 LEU A C 1
ATOM 1448 O O . LEU A 1 185 ? 11.18 18.281 1.468 1 98.88 185 LEU A O 1
ATOM 1452 N N . SER A 1 186 ? 11.812 18.062 3.6 1 98.88 186 SER A N 1
ATOM 1453 C CA . SER A 1 186 ? 10.773 18.969 4.07 1 98.88 186 SER A CA 1
ATOM 1454 C C . SER A 1 186 ? 10.93 20.359 3.455 1 98.88 186 SER A C 1
ATOM 1456 O O . SER A 1 186 ? 9.977 20.906 2.887 1 98.88 186 SER A O 1
ATOM 1458 N N . TYR A 1 187 ? 12.086 20.875 3.584 1 98.69 187 TYR A N 1
ATOM 1459 C CA . TYR A 1 187 ? 12.359 22.219 3.082 1 98.69 187 TYR A CA 1
ATOM 1460 C C . TYR A 1 187 ? 12.125 22.297 1.577 1 98.69 187 TYR A C 1
ATOM 1462 O O . TYR A 1 187 ? 11.484 23.234 1.089 1 98.69 187 TYR A O 1
ATOM 1470 N N . GLU A 1 188 ? 12.648 21.312 0.88 1 98.44 188 GLU A N 1
ATOM 1471 C CA . GLU A 1 188 ? 12.516 21.297 -0.574 1 98.44 188 GLU A CA 1
ATOM 1472 C C . GLU A 1 188 ? 11.055 21.156 -0.994 1 98.44 188 GLU A C 1
ATOM 1474 O O . GLU A 1 188 ? 10.633 21.766 -1.984 1 98.44 188 GLU A O 1
ATOM 1479 N N . ALA A 1 189 ? 10.312 20.297 -0.277 1 98.88 189 ALA A N 1
ATOM 1480 C CA . ALA A 1 189 ? 8.891 20.156 -0.58 1 98.88 189 ALA A CA 1
ATOM 1481 C C . ALA A 1 189 ? 8.18 21.5 -0.452 1 98.88 189 ALA A C 1
ATOM 1483 O O . ALA A 1 189 ? 7.398 21.891 -1.328 1 98.88 189 ALA A O 1
ATOM 1484 N N . LEU A 1 190 ? 8.461 22.234 0.593 1 98.69 190 LEU A N 1
ATOM 1485 C CA . LEU A 1 190 ? 7.863 23.547 0.824 1 98.69 190 LEU A CA 1
ATOM 1486 C C . LEU A 1 190 ? 8.273 24.531 -0.267 1 98.69 190 LEU A C 1
ATOM 1488 O O . LEU A 1 190 ? 7.43 25.25 -0.819 1 98.69 190 LEU A O 1
ATOM 1492 N N . GLN A 1 191 ? 9.492 24.516 -0.534 1 97.69 191 GLN A N 1
ATOM 1493 C CA . GLN A 1 191 ? 10.047 25.422 -1.528 1 97.69 191 GLN A CA 1
ATOM 1494 C C . GLN A 1 191 ? 9.43 25.188 -2.902 1 97.69 191 GLN A C 1
ATOM 1496 O O . GLN A 1 191 ? 9.297 26.109 -3.703 1 97.69 191 GLN A O 1
ATOM 1501 N N . ASN A 1 192 ? 9.023 23.969 -3.143 1 98.12 192 ASN A N 1
ATOM 1502 C CA . ASN A 1 192 ? 8.609 23.609 -4.492 1 98.12 192 ASN A CA 1
ATOM 1503 C C . ASN A 1 192 ? 7.102 23.359 -4.574 1 98.12 192 ASN A C 1
ATOM 1505 O O . ASN A 1 192 ? 6.621 22.719 -5.512 1 98.12 192 ASN A O 1
ATOM 1509 N N . GLY A 1 193 ? 6.348 23.844 -3.59 1 97.88 193 GLY A N 1
ATOM 1510 C CA . GLY A 1 193 ? 4.922 23.969 -3.852 1 97.88 193 GLY A CA 1
ATOM 1511 C C . GLY A 1 193 ? 4.059 23.359 -2.77 1 97.88 193 GLY A C 1
ATOM 1512 O O . GLY A 1 193 ? 2.848 23.578 -2.729 1 97.88 193 GLY A O 1
ATOM 1513 N N . ALA A 1 194 ? 4.605 22.625 -1.824 1 98.81 194 ALA A N 1
ATOM 1514 C CA . ALA A 1 194 ? 3.805 22.016 -0.766 1 98.81 194 ALA A CA 1
ATOM 1515 C C . ALA A 1 194 ? 3.129 23.078 0.094 1 98.81 194 ALA A C 1
ATOM 1517 O O . ALA A 1 194 ? 3.777 24.016 0.547 1 98.81 194 ALA A O 1
ATOM 1518 N N . ASP A 1 195 ? 1.824 22.938 0.264 1 98.81 195 ASP A N 1
ATOM 1519 C CA . ASP A 1 195 ? 1.12 23.781 1.229 1 98.81 195 ASP A CA 1
ATOM 1520 C C . ASP A 1 195 ? 1.289 23.234 2.648 1 98.81 195 ASP A C 1
ATOM 1522 O O . ASP A 1 195 ? 1.278 24 3.613 1 98.81 195 ASP A O 1
ATOM 1526 N N . PHE A 1 196 ? 1.337 21.953 2.779 1 98.94 196 PHE A N 1
ATOM 1527 C CA . PHE A 1 196 ? 1.615 21.234 4.012 1 98.94 196 PHE A CA 1
ATOM 1528 C C . PHE A 1 196 ? 2.664 20.156 3.781 1 98.94 196 PHE A C 1
ATOM 1530 O O . PHE A 1 196 ? 2.756 19.594 2.686 1 98.94 196 PHE A O 1
ATOM 1537 N N . ILE A 1 197 ? 3.457 19.859 4.77 1 98.94 197 ILE A N 1
ATOM 1538 C CA . ILE A 1 197 ? 4.273 18.656 4.82 1 98.94 197 ILE A CA 1
ATOM 1539 C C . ILE A 1 197 ? 3.715 17.703 5.875 1 98.94 197 ILE A C 1
ATOM 1541 O O . ILE A 1 197 ? 3.17 18.125 6.891 1 98.94 197 ILE A O 1
ATOM 1545 N N . LYS A 1 198 ? 3.785 16.453 5.621 1 98.94 198 LYS A N 1
ATOM 1546 C CA . LYS A 1 198 ? 3.164 15.414 6.445 1 98.94 198 LYS A CA 1
ATOM 1547 C C . LYS A 1 198 ? 4.164 14.312 6.789 1 98.94 198 LYS A C 1
ATOM 1549 O O . LYS A 1 198 ? 4.953 13.898 5.941 1 98.94 198 LYS A O 1
ATOM 1554 N N . THR A 1 199 ? 4.102 13.7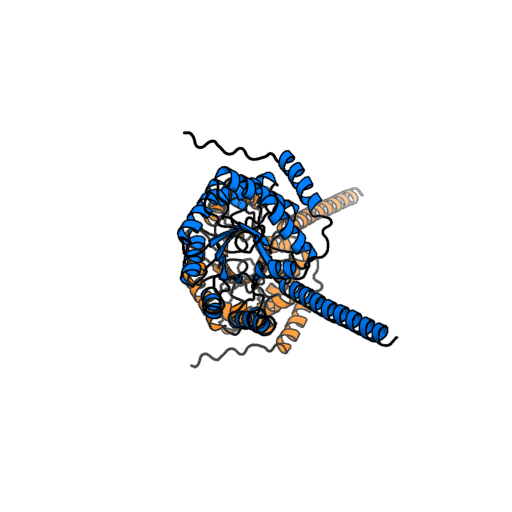81 7.969 1 98.81 199 THR A N 1
ATOM 1555 C CA . THR A 1 199 ? 5.145 12.906 8.492 1 98.81 199 THR A CA 1
ATOM 1556 C C . THR A 1 199 ? 5.09 11.539 7.824 1 98.81 199 THR A C 1
ATOM 1558 O O . THR A 1 199 ? 6.121 11 7.422 1 98.81 199 THR A O 1
ATOM 1561 N N . SER A 1 200 ? 3.867 11.016 7.746 1 98.19 200 SER A N 1
ATOM 1562 C CA . SER A 1 200 ? 3.82 9.578 7.473 1 98.19 200 SER A CA 1
ATOM 1563 C C . SER A 1 200 ? 2.521 9.195 6.773 1 98.19 200 SER A C 1
ATOM 1565 O O . SER A 1 200 ? 1.546 9.945 6.805 1 98.19 200 SER A O 1
ATOM 1567 N N . THR A 1 201 ? 2.539 8.062 6.184 1 97.94 201 THR A N 1
ATOM 1568 C CA . THR A 1 201 ? 1.351 7.473 5.578 1 97.94 201 THR A CA 1
ATOM 1569 C C . THR A 1 201 ? 0.501 6.77 6.633 1 97.94 201 THR A C 1
ATOM 1571 O O . THR A 1 201 ? -0.702 6.578 6.441 1 97.94 201 THR A O 1
ATOM 1574 N N . GLY A 1 202 ? 1.126 6.363 7.629 1 96.31 202 GLY A N 1
ATOM 1575 C CA . GLY A 1 202 ? 0.47 5.5 8.602 1 96.31 202 GLY A CA 1
ATOM 1576 C C . GLY A 1 202 ? 0.566 4.027 8.25 1 96.31 202 GLY A C 1
ATOM 1577 O O . GLY A 1 202 ? 0.078 3.176 8.992 1 96.31 202 GLY A O 1
ATOM 1578 N N . LYS A 1 203 ? 1.267 3.703 7.172 1 96.5 203 LYS A N 1
ATOM 1579 C CA . LYS A 1 203 ? 1.363 2.328 6.688 1 96.5 203 LYS A CA 1
ATOM 1580 C C . LYS A 1 203 ? 2.795 1.812 6.785 1 96.5 203 LYS A C 1
ATOM 1582 O O . LYS A 1 203 ? 3.07 0.659 6.441 1 96.5 203 LYS A O 1
ATOM 1587 N N . GLY A 1 204 ? 3.727 2.662 7.246 1 95.25 204 GLY A N 1
ATOM 1588 C CA . GLY A 1 204 ? 5.125 2.281 7.375 1 95.25 204 GLY A CA 1
ATOM 1589 C C . GLY A 1 204 ? 5.438 1.601 8.695 1 95.25 204 GLY A C 1
ATOM 1590 O O . GLY A 1 204 ? 4.531 1.152 9.398 1 95.25 204 GLY A O 1
ATOM 1591 N N . LYS A 1 205 ? 6.715 1.483 8.984 1 94.81 205 LYS A N 1
ATOM 1592 C CA . LYS A 1 205 ? 7.18 0.811 10.188 1 94.81 205 LYS A CA 1
ATOM 1593 C C . LYS A 1 205 ? 6.602 1.465 11.445 1 94.81 205 LYS A C 1
ATOM 1595 O O . LYS A 1 205 ? 6.301 0.782 12.422 1 94.81 205 LYS A O 1
ATOM 1600 N N . HIS A 1 206 ? 6.582 2.754 11.453 1 95.44 206 HIS A N 1
ATOM 1601 C CA . HIS A 1 206 ? 5.922 3.506 12.516 1 95.44 206 HIS A CA 1
ATOM 1602 C C . HIS A 1 206 ? 5.422 4.855 12.008 1 95.44 206 HIS A C 1
ATOM 1604 O O . HIS A 1 206 ? 5.816 5.301 10.922 1 95.44 206 HIS A O 1
ATOM 1610 N N . GLY A 1 207 ? 4.5 5.477 12.773 1 96.38 207 GLY A N 1
ATOM 1611 C CA . GLY A 1 207 ? 3.949 6.777 12.438 1 96.38 207 GLY A CA 1
ATOM 1612 C C . GLY A 1 207 ? 4.785 7.934 12.953 1 96.38 207 GLY A C 1
ATOM 1613 O O . GLY A 1 207 ? 6.008 7.82 13.062 1 96.38 207 GLY A O 1
ATOM 1614 N N . ALA A 1 208 ? 4.141 8.992 13.203 1 97.62 208 ALA A N 1
ATOM 1615 C CA . ALA A 1 208 ? 4.805 10.227 13.609 1 97.62 208 ALA A CA 1
ATOM 1616 C C . ALA A 1 208 ? 5.551 10.039 14.93 1 97.62 208 ALA A C 1
ATOM 1618 O O . ALA A 1 208 ? 4.988 9.523 15.898 1 97.62 208 ALA A O 1
ATOM 1619 N N . THR A 1 209 ? 6.781 10.391 14.953 1 98.25 209 THR A N 1
ATOM 1620 C CA . THR A 1 209 ? 7.543 10.547 16.188 1 98.25 209 THR A CA 1
ATOM 1621 C C . THR A 1 209 ? 7.84 12.023 16.453 1 98.25 209 THR A C 1
ATOM 1623 O O . THR A 1 209 ? 7.957 12.812 15.523 1 98.25 209 THR A O 1
ATOM 1626 N N . LEU A 1 210 ? 7.984 12.352 17.734 1 98.5 210 LEU A N 1
ATOM 1627 C CA . LEU A 1 210 ? 8.32 13.727 18.062 1 98.5 210 LEU A CA 1
ATOM 1628 C C . LEU A 1 210 ? 9.648 14.133 17.422 1 98.5 210 LEU A C 1
ATOM 1630 O O . LEU A 1 210 ? 9.812 15.281 17 1 98.5 210 LEU A O 1
ATOM 1634 N N . GLU A 1 211 ? 10.523 13.227 17.344 1 98.81 211 GLU A N 1
ATOM 1635 C CA . GLU A 1 211 ? 11.844 13.5 16.781 1 98.81 211 GLU A CA 1
ATOM 1636 C C . GLU A 1 211 ? 11.742 13.898 15.305 1 98.81 211 GLU A C 1
ATOM 1638 O O . GLU A 1 211 ? 12.227 14.961 14.914 1 98.81 211 GLU A O 1
ATOM 1643 N N . HIS A 1 212 ? 11.133 13.07 14.516 1 98.88 212 HIS A N 1
ATOM 1644 C CA . HIS A 1 212 ? 10.977 13.352 13.094 1 98.88 212 HIS A CA 1
ATOM 1645 C C . HIS A 1 212 ? 10.125 14.594 12.867 1 98.88 212 HIS A C 1
ATOM 1647 O O . HIS A 1 212 ? 10.445 15.43 12.016 1 98.88 212 HIS A O 1
ATOM 1653 N N . TYR A 1 213 ? 9.109 14.695 13.633 1 98.88 213 TYR A N 1
ATOM 1654 C CA . TYR A 1 213 ? 8.195 15.828 13.531 1 98.88 213 TYR A CA 1
ATOM 1655 C C . TYR A 1 213 ? 8.914 17.141 13.828 1 98.88 213 TYR A C 1
ATOM 1657 O O . TYR A 1 213 ? 8.695 18.141 13.148 1 98.88 213 TYR A O 1
ATOM 1665 N N . THR A 1 214 ? 9.695 17.125 14.844 1 98.94 214 THR A N 1
ATOM 1666 C CA . THR A 1 214 ? 10.445 18.312 15.203 1 98.94 214 THR A CA 1
ATOM 1667 C C . THR A 1 214 ? 11.391 18.719 14.078 1 98.94 214 THR A C 1
ATOM 1669 O O . THR A 1 214 ? 11.531 19.906 13.773 1 98.94 214 THR A O 1
ATOM 1672 N N . ALA A 1 215 ? 12.023 17.781 13.469 1 98.94 215 ALA A N 1
ATOM 1673 C CA . ALA A 1 215 ? 12.883 18.078 12.328 1 98.94 215 ALA A CA 1
ATOM 1674 C C . ALA A 1 215 ? 12.102 18.781 11.219 1 98.94 215 ALA A C 1
ATOM 1676 O O . ALA A 1 215 ? 12.586 19.734 10.617 1 98.94 215 ALA A O 1
ATOM 1677 N N . MET A 1 216 ? 10.969 18.328 10.984 1 98.94 216 MET A N 1
ATOM 1678 C CA . MET A 1 216 ? 10.109 18.922 9.961 1 98.94 216 MET A CA 1
ATOM 1679 C C . MET A 1 216 ? 9.656 20.328 10.367 1 98.94 216 MET A C 1
ATOM 1681 O O . MET A 1 216 ? 9.617 21.234 9.539 1 98.94 216 MET A O 1
ATOM 1685 N N . CYS A 1 217 ? 9.312 20.484 11.633 1 98.81 217 CYS A N 1
ATOM 1686 C CA . CYS A 1 217 ? 8.938 21.812 12.133 1 98.81 217 CYS A CA 1
ATOM 1687 C C . CYS A 1 217 ? 10.07 22.812 11.953 1 98.81 217 CYS A C 1
ATOM 1689 O O . CYS A 1 217 ? 9.828 23.953 11.578 1 98.81 217 CYS A O 1
ATOM 1691 N N . LEU A 1 218 ? 11.211 22.344 12.273 1 98.81 218 LEU A N 1
ATOM 1692 C CA . LEU A 1 218 ? 12.367 23.203 12.125 1 98.81 218 LEU A CA 1
ATOM 1693 C C . LEU A 1 218 ? 12.555 23.625 10.664 1 98.81 218 LEU A C 1
ATOM 1695 O O . LEU A 1 218 ? 12.859 24.781 10.375 1 98.81 218 LEU A O 1
ATOM 1699 N N . ALA A 1 219 ? 12.391 22.688 9.742 1 98.75 219 ALA A N 1
ATOM 1700 C CA . ALA A 1 219 ? 12.477 23 8.312 1 98.75 219 ALA A CA 1
ATOM 1701 C C . ALA A 1 219 ? 11.43 24.031 7.918 1 98.75 219 ALA A C 1
ATOM 1703 O O . ALA A 1 219 ? 11.727 24.969 7.184 1 98.75 219 ALA A O 1
ATOM 1704 N N . LEU A 1 220 ? 10.242 23.828 8.383 1 98.75 220 LEU A N 1
ATOM 1705 C CA . LEU A 1 220 ? 9.148 24.75 8.078 1 98.75 220 LEU A CA 1
ATOM 1706 C C . LEU A 1 220 ? 9.414 26.125 8.656 1 98.75 220 LEU A C 1
ATOM 1708 O O . LEU A 1 220 ? 9.195 27.141 7.996 1 98.75 220 LEU A O 1
ATOM 1712 N N . ARG A 1 221 ? 9.828 26.156 9.906 1 97.88 221 ARG A N 1
ATOM 1713 C CA . ARG A 1 221 ? 10.203 27.406 10.555 1 97.88 221 ARG A CA 1
ATOM 1714 C C . ARG A 1 221 ? 11.242 28.156 9.734 1 97.88 221 ARG A C 1
ATOM 1716 O O . ARG A 1 221 ? 11.094 29.359 9.469 1 97.88 221 ARG A O 1
ATOM 1723 N N . ASP A 1 222 ? 12.266 27.453 9.391 1 97.62 222 ASP A N 1
ATOM 1724 C CA . ASP A 1 222 ? 13.359 28.062 8.641 1 97.62 222 ASP A CA 1
ATOM 1725 C C . ASP A 1 222 ? 12.891 28.516 7.262 1 97.62 222 ASP A C 1
ATOM 1727 O O . ASP A 1 222 ? 13.305 29.578 6.785 1 97.62 222 ASP A O 1
ATOM 1731 N N . TYR A 1 223 ? 12.133 27.734 6.605 1 97.75 223 TYR A N 1
ATOM 1732 C CA . TYR A 1 223 ? 11.555 28.125 5.32 1 97.75 223 TYR A CA 1
ATOM 1733 C C . TYR A 1 223 ? 10.758 29.406 5.445 1 97.75 223 TYR A C 1
ATOM 1735 O O . TYR A 1 223 ? 10.898 30.328 4.625 1 97.75 223 TYR A O 1
ATOM 1743 N N . ASN A 1 224 ? 9.852 29.422 6.457 1 96.31 224 ASN A N 1
ATOM 1744 C CA . ASN A 1 224 ? 9.047 30.625 6.699 1 96.31 224 ASN A CA 1
ATOM 1745 C C . ASN A 1 224 ? 9.922 31.844 6.918 1 96.31 224 ASN A C 1
ATOM 1747 O O . ASN A 1 224 ? 9.633 32.938 6.395 1 96.31 224 ASN A O 1
ATOM 1751 N N . ALA A 1 225 ? 10.898 31.672 7.684 1 95.19 225 ALA A N 1
ATOM 1752 C CA . ALA A 1 225 ? 11.812 32.781 7.957 1 95.19 225 ALA A CA 1
ATOM 1753 C C . ALA A 1 225 ? 12.492 33.25 6.676 1 95.19 225 ALA A C 1
ATOM 1755 O O . ALA A 1 225 ? 12.633 34.469 6.453 1 95.19 225 ALA A O 1
ATOM 1756 N N . HIS A 1 226 ? 12.891 32.344 5.895 1 94.88 226 HIS A N 1
ATOM 1757 C CA . HIS A 1 226 ? 13.625 32.656 4.672 1 94.88 226 HIS A CA 1
ATOM 1758 C C . HIS A 1 226 ? 12.727 33.344 3.652 1 94.88 226 HIS A C 1
ATOM 1760 O O . HIS A 1 226 ? 13.156 34.281 2.975 1 94.88 226 HIS A O 1
ATOM 1766 N N . THR A 1 227 ? 11.539 32.906 3.561 1 94.19 227 THR A N 1
ATOM 1767 C CA . THR A 1 227 ? 10.648 33.406 2.514 1 94.19 227 THR A CA 1
ATOM 1768 C C . THR A 1 227 ? 9.734 34.5 3.045 1 94.19 227 THR A C 1
ATOM 1770 O O . THR A 1 227 ? 9 35.125 2.281 1 94.19 227 THR A O 1
ATOM 1773 N N . GLN A 1 228 ? 9.742 34.688 4.289 1 92.06 228 GLN A N 1
ATOM 1774 C CA . GLN A 1 228 ? 8.883 35.688 4.953 1 92.06 228 GLN A CA 1
ATOM 1775 C C . GLN A 1 228 ? 7.41 35.375 4.723 1 92.06 228 GLN A C 1
ATOM 1777 O O . GLN A 1 228 ? 6.633 36.25 4.352 1 92.06 228 GLN A O 1
ATOM 1782 N N . THR A 1 229 ? 7.113 34.094 4.809 1 86 229 THR A N 1
ATOM 1783 C CA . THR A 1 229 ? 5.742 33.594 4.73 1 86 229 THR A CA 1
ATOM 1784 C C . THR A 1 229 ? 5.418 32.719 5.945 1 86 229 THR A C 1
ATOM 1786 O O . THR A 1 229 ? 6.32 32.219 6.629 1 86 229 THR A O 1
ATOM 1789 N N . ASN A 1 230 ? 4.125 32.656 6.211 1 88.81 230 ASN A N 1
ATOM 1790 C CA . ASN A 1 230 ? 3.684 31.828 7.332 1 88.81 230 ASN A CA 1
ATOM 1791 C C . ASN A 1 230 ? 2.381 31.094 7.012 1 88.81 230 ASN A C 1
ATOM 1793 O O . ASN A 1 230 ? 1.548 30.891 7.895 1 88.81 230 ASN A O 1
ATOM 1797 N N . HIS A 1 231 ? 2.283 30.719 5.758 1 90.44 231 HIS A N 1
ATOM 1798 C CA . HIS A 1 231 ? 1.006 30.156 5.328 1 90.44 231 HIS A CA 1
ATOM 1799 C C . HIS A 1 231 ? 1.111 28.656 5.102 1 90.44 231 HIS A C 1
ATOM 1801 O O . HIS A 1 231 ? 0.12 28 4.762 1 90.44 231 HIS A O 1
ATOM 1807 N N . ARG A 1 232 ? 2.285 28.109 5.289 1 97.5 232 ARG A N 1
ATOM 1808 C CA . ARG A 1 232 ? 2.451 26.672 5.102 1 97.5 232 ARG A CA 1
ATOM 1809 C C . ARG A 1 232 ? 2.191 25.922 6.402 1 97.5 232 ARG A C 1
ATOM 1811 O O . ARG A 1 232 ? 2.258 26.5 7.484 1 97.5 232 ARG A O 1
ATOM 1818 N N . GLY A 1 233 ? 1.827 24.703 6.27 1 98.62 233 GLY A N 1
ATOM 1819 C CA . GLY A 1 233 ? 1.458 23.938 7.453 1 98.62 233 GLY A CA 1
ATOM 1820 C C . GLY A 1 233 ? 2.168 22.609 7.551 1 98.62 233 GLY A C 1
ATOM 1821 O O . GLY A 1 233 ? 2.998 22.266 6.703 1 98.62 233 GLY A O 1
ATOM 1822 N N . ILE A 1 234 ? 1.889 21.891 8.609 1 98.94 234 ILE A N 1
ATOM 1823 C CA . ILE A 1 234 ? 2.482 20.594 8.914 1 98.94 234 ILE A CA 1
ATOM 1824 C C . ILE A 1 234 ? 1.419 19.672 9.484 1 98.94 234 ILE A C 1
ATOM 1826 O O . ILE A 1 234 ? 0.54 20.094 10.234 1 98.94 234 ILE A O 1
ATOM 1830 N N . LYS A 1 235 ? 1.474 18.438 9.109 1 98.94 235 LYS A N 1
ATOM 1831 C CA . LYS A 1 235 ? 0.529 17.422 9.555 1 98.94 235 LYS A CA 1
ATOM 1832 C C . LYS A 1 235 ? 1.257 16.234 10.172 1 98.94 235 LYS A C 1
ATOM 1834 O O . LYS A 1 235 ? 2.119 15.625 9.539 1 98.94 235 LYS A O 1
ATOM 1839 N N . ALA A 1 236 ? 0.942 15.922 11.406 1 98.69 236 ALA A N 1
ATOM 1840 C CA . ALA A 1 236 ? 1.411 14.703 12.055 1 98.69 236 ALA A CA 1
ATOM 1841 C C . ALA A 1 236 ? 0.443 13.547 11.828 1 98.69 236 ALA A C 1
ATOM 1843 O O . ALA A 1 236 ? -0.751 13.664 12.117 1 98.69 236 ALA A O 1
ATOM 1844 N N . ALA A 1 237 ? 0.981 12.453 11.328 1 97.69 237 ALA A N 1
ATOM 1845 C CA . ALA A 1 237 ? 0.084 11.336 11.047 1 97.69 237 ALA A CA 1
ATOM 1846 C C . ALA A 1 237 ? 0.707 10.016 11.477 1 97.69 237 ALA A C 1
ATOM 1848 O O . ALA A 1 237 ? 1.918 9.82 11.352 1 97.69 237 ALA A O 1
ATOM 1849 N N . GLY A 1 238 ? -0.212 9.102 11.969 1 92.94 238 GLY A N 1
ATOM 1850 C CA . GLY A 1 238 ? 0.197 7.758 12.336 1 92.94 238 GLY A CA 1
ATOM 1851 C C . GLY A 1 238 ? 0.503 7.613 13.82 1 92.94 238 GLY A C 1
ATOM 1852 O O . GLY A 1 238 ? 1.395 8.289 14.336 1 92.94 238 GLY A O 1
ATOM 1853 N N . GLY A 1 239 ? -0.184 6.855 14.484 1 90.31 239 GLY A N 1
ATOM 1854 C CA . GLY A 1 239 ? 0.174 6.438 15.828 1 90.31 239 GLY A CA 1
ATOM 1855 C C . GLY A 1 239 ? -0.259 7.43 16.891 1 90.31 239 GLY A C 1
ATOM 1856 O O . GLY A 1 239 ? 0.137 7.316 18.062 1 90.31 239 GLY A O 1
ATOM 1857 N N . ILE A 1 240 ? -0.958 8.461 16.594 1 96.19 240 ILE A N 1
ATOM 1858 C CA . ILE A 1 240 ? -1.431 9.438 17.562 1 96.19 240 ILE A CA 1
ATOM 1859 C C . ILE A 1 240 ? -2.865 9.109 17.969 1 96.19 240 ILE A C 1
ATOM 1861 O O . ILE A 1 240 ? -3.803 9.344 17.203 1 96.19 240 ILE A O 1
ATOM 1865 N N . SER A 1 241 ? -2.998 8.609 19.234 1 94.62 241 SER A N 1
ATOM 1866 C CA . SER A 1 241 ? -4.301 8.039 19.531 1 94.62 241 SER A CA 1
ATOM 1867 C C . SER A 1 241 ? -4.875 8.625 20.828 1 94.62 241 SER A C 1
ATOM 1869 O O . SER A 1 241 ? -6.02 8.344 21.188 1 94.62 241 SER A O 1
ATOM 1871 N N . ASP A 1 242 ? -4.07 9.43 21.547 1 94.5 242 ASP A N 1
ATOM 1872 C CA . ASP A 1 242 ? -4.574 9.969 22.812 1 94.5 242 ASP A CA 1
ATOM 1873 C C . ASP A 1 242 ? -4.316 11.469 22.906 1 94.5 242 ASP A C 1
ATOM 1875 O O . ASP A 1 242 ? -3.465 12.008 22.203 1 94.5 242 ASP A O 1
ATOM 1879 N N . ALA A 1 243 ? -5.031 12.039 23.828 1 94.88 243 ALA A N 1
ATOM 1880 C CA . ALA A 1 243 ? -5.031 13.492 23.969 1 94.88 243 ALA A CA 1
ATOM 1881 C C . ALA A 1 243 ? -3.65 14 24.391 1 94.88 243 ALA A C 1
ATOM 1883 O O . ALA A 1 243 ? -3.199 15.047 23.906 1 94.88 243 ALA A O 1
ATOM 1884 N N . GLN A 1 244 ? -3.021 13.328 25.266 1 95.12 244 GLN A N 1
ATOM 1885 C CA . GLN A 1 244 ? -1.733 13.781 25.781 1 95.12 244 GLN A CA 1
ATOM 1886 C C . GLN A 1 244 ? -0.677 13.797 24.688 1 95.12 244 GLN A C 1
ATOM 1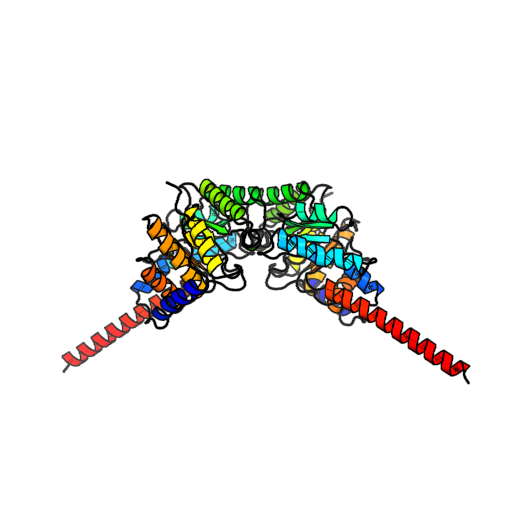888 O O . GLN A 1 244 ? 0.104 14.742 24.578 1 95.12 244 GLN A O 1
ATOM 1893 N N . THR A 1 245 ? -0.643 12.719 23.922 1 96.62 245 THR A N 1
ATOM 1894 C CA . THR A 1 245 ? 0.28 12.664 22.797 1 96.62 245 THR A CA 1
ATOM 1895 C C . THR A 1 245 ? -0.03 13.773 21.781 1 96.62 245 THR A C 1
ATOM 1897 O O . THR A 1 245 ? 0.877 14.453 21.312 1 96.62 245 THR A O 1
ATOM 1900 N N . ALA A 1 246 ? -1.299 13.922 21.516 1 97.69 246 ALA A N 1
ATOM 1901 C CA . ALA A 1 246 ? -1.714 14.969 20.594 1 97.69 246 ALA A CA 1
ATOM 1902 C C . ALA A 1 246 ? -1.276 16.344 21.094 1 97.69 246 ALA A C 1
ATOM 1904 O O . ALA A 1 246 ? -0.855 17.188 20.297 1 97.69 246 ALA A O 1
ATOM 1905 N N . MET A 1 247 ? -1.311 16.562 22.359 1 97.12 247 MET A N 1
ATOM 1906 C CA . MET A 1 247 ? -0.947 17.828 22.984 1 97.12 247 MET A CA 1
ATOM 1907 C C . MET A 1 247 ? 0.529 18.141 22.766 1 97.12 247 MET A C 1
ATOM 1909 O O . MET A 1 247 ? 0.906 19.297 22.625 1 97.12 247 MET A O 1
ATOM 1913 N N . LYS A 1 248 ? 1.329 17.156 22.797 1 98.19 248 LYS A N 1
ATOM 1914 C CA . LYS A 1 248 ? 2.758 17.359 22.578 1 98.19 248 LYS A CA 1
ATOM 1915 C C . LYS A 1 248 ? 3.027 17.906 21.172 1 98.19 248 LYS A C 1
ATOM 1917 O O . LYS A 1 248 ? 3.789 18.859 21 1 98.19 248 LYS A O 1
ATOM 1922 N N . PHE A 1 249 ? 2.398 17.344 20.172 1 98.69 249 PHE A N 1
ATOM 1923 C CA . PHE A 1 249 ? 2.555 17.812 18.797 1 98.69 249 PHE A CA 1
ATOM 1924 C C . PHE A 1 249 ? 1.981 19.219 18.641 1 98.69 249 PHE A C 1
ATOM 1926 O O . PHE A 1 249 ? 2.588 20.078 18 1 98.69 249 PHE A O 1
ATOM 1933 N N . PHE A 1 250 ? 0.843 19.422 19.25 1 98.56 250 PHE A N 1
ATOM 1934 C CA . PHE A 1 250 ? 0.153 20.703 19.219 1 98.56 250 PHE A CA 1
ATOM 1935 C C . PHE A 1 250 ? 1.035 21.797 19.797 1 98.56 250 PHE A C 1
ATOM 1937 O O . PHE A 1 250 ? 1.229 22.844 19.172 1 98.56 250 PHE A O 1
ATOM 1944 N N . THR A 1 251 ? 1.572 21.547 20.953 1 98.5 251 THR A N 1
ATOM 1945 C CA . THR A 1 251 ? 2.373 22.531 21.672 1 98.5 251 THR A CA 1
ATOM 1946 C C . THR A 1 251 ? 3.707 22.766 20.969 1 98.5 251 THR A C 1
ATOM 1948 O O . THR A 1 251 ? 4.18 23.891 20.891 1 98.5 251 THR A O 1
ATOM 1951 N N . LEU A 1 252 ? 4.293 21.688 20.531 1 98.56 252 LEU A N 1
ATOM 1952 C CA . LEU A 1 252 ? 5.539 21.797 19.781 1 98.56 252 LEU A CA 1
ATOM 1953 C C . LEU A 1 252 ? 5.359 22.703 18.562 1 98.56 252 LEU A C 1
ATOM 1955 O O . LEU A 1 252 ? 6.211 23.547 18.281 1 98.56 252 LEU A O 1
ATOM 1959 N N . THR A 1 253 ? 4.27 22.531 17.844 1 98.62 253 THR A N 1
ATOM 1960 C CA . THR A 1 253 ? 3.951 23.344 16.688 1 98.62 253 THR A CA 1
ATOM 1961 C C . THR A 1 253 ? 3.795 24.812 17.078 1 98.62 253 THR A C 1
ATOM 1963 O O . THR A 1 253 ? 4.359 25.703 16.438 1 98.62 253 THR A O 1
ATOM 1966 N N . LYS A 1 254 ? 3.029 25.047 18.078 1 97.81 254 LYS A N 1
ATOM 1967 C CA . LYS A 1 254 ? 2.811 26.406 18.562 1 97.81 254 LYS A CA 1
ATOM 1968 C C . LYS A 1 254 ? 4.129 27.078 18.938 1 97.81 254 LYS A C 1
ATOM 1970 O O . LYS A 1 254 ? 4.363 28.234 18.609 1 97.81 254 LYS A O 1
ATOM 1975 N N . ASN A 1 255 ? 4.957 26.344 19.641 1 97.94 255 ASN A N 1
ATOM 1976 C CA . ASN A 1 255 ? 6.242 26.875 20.094 1 97.94 255 ASN A CA 1
ATOM 1977 C C . ASN A 1 255 ? 7.129 27.266 18.906 1 97.94 255 ASN A C 1
ATOM 1979 O O . ASN A 1 255 ? 7.77 28.312 18.938 1 97.94 255 ASN A O 1
ATOM 1983 N N . LEU A 1 256 ? 7.16 26.422 17.922 1 98.12 256 LEU A N 1
ATOM 1984 C CA . LEU A 1 256 ? 8.148 26.578 16.844 1 98.12 256 LEU A CA 1
ATOM 1985 C C . LEU A 1 256 ? 7.594 27.438 15.727 1 98.12 256 LEU A C 1
ATOM 1987 O O . LEU A 1 256 ? 8.352 28.156 15.062 1 98.12 256 LEU A O 1
ATOM 1991 N N . LEU A 1 257 ? 6.273 27.422 15.547 1 97.81 257 LEU A N 1
ATOM 1992 C CA . LEU A 1 257 ? 5.723 28.078 14.367 1 97.81 257 LEU A CA 1
ATOM 1993 C C . LEU A 1 257 ? 4.84 29.266 14.766 1 97.81 257 LEU A C 1
ATOM 1995 O O . LEU A 1 257 ? 4.379 30.016 13.898 1 97.81 257 LEU A O 1
ATOM 1999 N N . GLY A 1 258 ? 4.488 29.453 16.031 1 96.38 258 GLY A N 1
ATOM 2000 C CA . GLY A 1 258 ? 3.777 30.625 16.531 1 96.38 258 GLY A CA 1
ATOM 2001 C C . GLY A 1 258 ? 2.271 30.438 16.562 1 96.38 258 GLY A C 1
ATOM 2002 O O . GLY A 1 258 ? 1.553 31.219 17.188 1 96.38 258 GLY A O 1
ATOM 2003 N N . LYS A 1 259 ? 1.795 29.469 15.891 1 94.75 259 LYS A N 1
ATOM 2004 C CA . LYS A 1 259 ? 0.377 29.125 15.914 1 94.75 259 LYS A CA 1
ATOM 2005 C C . LYS A 1 259 ? 0.173 27.641 15.656 1 94.75 259 LYS A C 1
ATOM 2007 O O . LYS A 1 259 ? 1.078 26.953 15.164 1 94.75 259 LYS A O 1
ATOM 2012 N N . SER A 1 260 ? -1.057 27.188 16.031 1 96.31 260 SER A N 1
ATOM 2013 C CA . SER A 1 260 ? -1.328 25.766 15.859 1 96.31 260 SER A CA 1
ATOM 2014 C C . SER A 1 260 ? -2.797 25.516 15.531 1 96.31 260 SER A C 1
ATOM 2016 O O . SER A 1 260 ? -3.375 24.516 15.969 1 96.31 260 SER A O 1
ATOM 2018 N N . ASP A 1 261 ? -3.422 26.422 14.836 1 96.69 261 ASP A N 1
ATOM 2019 C CA . ASP A 1 261 ? -4.773 26.172 14.352 1 96.69 261 ASP A CA 1
ATOM 2020 C C . ASP A 1 261 ? -4.754 25.328 13.086 1 96.69 261 ASP A C 1
ATOM 2022 O O . ASP A 1 261 ? -3.682 24.969 12.594 1 96.69 261 ASP A O 1
ATOM 2026 N N . ASN A 1 262 ? -5.957 24.984 12.539 1 97.62 262 ASN A N 1
ATOM 2027 C CA . ASN A 1 262 ? -6.043 23.984 11.484 1 97.62 262 ASN A CA 1
ATOM 2028 C C . ASN A 1 262 ? -5.523 24.531 10.156 1 97.62 262 ASN A C 1
ATOM 2030 O O . ASN A 1 262 ? -5.441 23.797 9.172 1 97.62 262 ASN A O 1
ATOM 2034 N N . THR A 1 263 ? -5.031 25.812 10.047 1 97.38 263 THR A N 1
ATOM 2035 C CA . THR A 1 263 ? -4.402 26.359 8.852 1 97.38 263 THR A CA 1
ATOM 2036 C C . THR A 1 263 ? -2.906 26.047 8.836 1 97.38 263 THR A C 1
ATOM 2038 O O . THR A 1 263 ? -2.254 26.172 7.797 1 97.38 263 THR A O 1
ATOM 2041 N N . VAL A 1 264 ? -2.342 25.641 10.008 1 97.94 264 VAL A N 1
ATOM 2042 C CA . VAL A 1 264 ? -0.905 25.406 10.102 1 97.94 264 VAL A CA 1
ATOM 2043 C C . VAL A 1 264 ? -0.644 24.016 10.641 1 97.94 264 VAL A C 1
ATOM 2045 O O . VAL A 1 264 ? 0.371 23.391 10.312 1 97.94 264 VAL A O 1
ATOM 2048 N N . PHE A 1 265 ? -1.583 23.547 11.43 1 98.69 265 PHE A N 1
ATOM 2049 C CA . PHE A 1 265 ? -1.39 22.281 12.148 1 98.69 265 PHE A CA 1
ATOM 2050 C C . PHE A 1 265 ? -2.527 21.312 11.859 1 98.69 265 PHE A C 1
ATOM 2052 O O . PHE A 1 265 ? -3.701 21.656 12.023 1 98.69 265 PHE A O 1
ATOM 2059 N N . ARG A 1 266 ? -2.191 20.094 11.469 1 98.88 266 ARG A N 1
ATOM 2060 C CA . ARG A 1 266 ? -3.156 19.016 11.242 1 98.88 266 ARG A CA 1
ATOM 2061 C C . ARG A 1 266 ? -2.682 17.719 11.883 1 98.88 266 ARG A C 1
ATOM 2063 O O . ARG A 1 266 ? -1.479 17.469 11.977 1 98.88 266 ARG A O 1
ATOM 2070 N N . ILE A 1 267 ? -3.627 16.922 12.312 1 98.62 267 ILE A N 1
ATOM 2071 C CA . ILE A 1 267 ? -3.355 15.586 12.805 1 98.62 267 ILE A CA 1
ATOM 2072 C C . ILE A 1 267 ? -4.168 14.562 12.008 1 98.62 267 ILE A C 1
ATOM 2074 O O . ILE A 1 267 ? -5.391 14.672 11.922 1 98.62 267 ILE A O 1
ATOM 2078 N N . GLY A 1 268 ? -3.438 13.641 11.328 1 97.31 268 GLY A N 1
ATOM 2079 C CA . GLY A 1 268 ? -4.121 12.516 10.703 1 97.31 268 GLY A CA 1
ATOM 2080 C C . GLY A 1 268 ? -4.309 11.336 11.648 1 97.31 268 GLY A C 1
ATOM 2081 O O . GLY A 1 268 ? -3.332 10.727 12.094 1 97.31 268 GLY A O 1
ATOM 2082 N N . ALA A 1 269 ? -5.555 11.023 11.938 1 90.81 269 ALA A N 1
ATOM 2083 C CA . ALA A 1 269 ? -5.785 9.969 12.922 1 90.81 269 ALA A CA 1
ATOM 2084 C C . ALA A 1 269 ? -7.094 9.234 12.641 1 90.81 269 ALA A C 1
ATOM 2086 O O . ALA A 1 269 ? -8.039 9.828 12.117 1 90.81 269 ALA A O 1
ATOM 2087 N N . SER A 1 270 ? -7.121 8 13.102 1 84.75 270 SER A N 1
ATOM 2088 C CA . SER A 1 270 ? -8.328 7.188 12.992 1 84.75 270 SER A CA 1
ATOM 2089 C C . SER A 1 270 ? -9.023 7.043 14.344 1 84.75 270 SER A C 1
ATOM 2091 O O . SER A 1 270 ? -10.258 7.02 14.414 1 84.75 270 SER A O 1
ATOM 2093 N N . GLY A 1 271 ? -8.242 7.059 15.375 1 87.94 271 GLY A N 1
ATOM 2094 C CA . GLY A 1 271 ? -8.828 6.73 16.672 1 87.94 271 GLY A CA 1
ATOM 2095 C C . GLY A 1 271 ? -8.805 7.891 17.641 1 87.94 271 GLY A C 1
ATOM 2096 O O . GLY A 1 271 ? -9.453 7.84 18.688 1 87.94 271 GLY A O 1
ATOM 2097 N N . LEU A 1 272 ? -8.141 8.969 17.359 1 94.06 272 LEU A N 1
ATOM 2098 C CA . LEU A 1 272 ? -7.934 10.086 18.266 1 94.06 272 LEU A CA 1
ATOM 2099 C C . LEU A 1 272 ? -9.242 10.828 18.531 1 94.06 272 LEU A C 1
ATOM 2101 O O . LEU A 1 272 ? -9.5 11.273 19.641 1 94.06 272 LEU A O 1
ATOM 2105 N N . ALA A 1 273 ? -10.031 10.961 17.5 1 94.75 273 ALA A N 1
ATOM 2106 C CA . ALA A 1 273 ? -11.266 11.734 17.594 1 94.75 273 ALA A CA 1
ATOM 2107 C C . ALA A 1 273 ? -12.164 11.242 18.719 1 94.75 273 ALA A C 1
ATOM 2109 O O . ALA A 1 273 ? -12.641 12.031 19.531 1 94.75 273 ALA A O 1
ATOM 2110 N N . ASN A 1 274 ? -12.312 9.938 18.781 1 92.69 274 ASN A N 1
ATOM 2111 C CA . ASN A 1 274 ? -13.148 9.367 19.828 1 92.69 274 ASN A CA 1
ATOM 2112 C C . ASN A 1 274 ? -12.57 9.625 21.219 1 92.69 274 ASN A C 1
ATOM 2114 O O . ASN A 1 274 ? -13.312 9.93 22.156 1 92.69 274 ASN A O 1
ATOM 2118 N N . ASN A 1 275 ? -11.336 9.523 21.297 1 93.88 275 ASN A N 1
ATOM 2119 C CA . ASN A 1 275 ? -10.672 9.742 22.594 1 93.88 275 ASN A CA 1
ATOM 2120 C C . ASN A 1 275 ? -10.797 11.203 23.031 1 93.88 275 ASN A C 1
ATOM 2122 O O . ASN A 1 275 ? -10.969 11.477 24.219 1 93.88 275 ASN A O 1
ATOM 2126 N N . LEU A 1 276 ? -10.711 12.078 22.094 1 95.62 276 LEU A N 1
ATOM 2127 C CA . LEU A 1 276 ? -10.852 13.492 22.422 1 95.62 276 LEU A CA 1
ATOM 2128 C C . LEU A 1 276 ? -12.281 13.812 22.859 1 95.62 276 LEU A C 1
ATOM 2130 O O . LEU A 1 276 ? -12.492 14.578 23.797 1 95.62 276 LEU A O 1
ATOM 2134 N N . ILE A 1 277 ? -13.234 13.25 22.172 1 93.62 277 ILE A N 1
ATOM 2135 C CA . ILE A 1 277 ? -14.633 13.469 22.531 1 93.62 277 ILE A CA 1
ATOM 2136 C C . ILE A 1 277 ? -14.883 12.984 23.953 1 93.62 277 ILE A C 1
ATOM 2138 O O . ILE A 1 277 ? -15.531 13.672 24.75 1 93.62 277 ILE A O 1
ATOM 2142 N N . GLU A 1 278 ? -14.336 11.852 24.25 1 92.25 278 GLU A N 1
ATOM 2143 C CA . GLU A 1 278 ? -14.469 11.312 25.594 1 92.25 278 GLU A CA 1
ATOM 2144 C C . GLU A 1 278 ? -13.805 12.227 26.625 1 92.25 278 GLU A C 1
ATOM 2146 O O . GLU A 1 278 ? -14.352 12.461 27.703 1 92.25 278 GLU A O 1
ATOM 2151 N N . ALA A 1 279 ? -12.68 12.703 26.297 1 91.94 279 ALA A N 1
ATOM 2152 C CA . ALA A 1 279 ? -11.961 13.609 27.188 1 91.94 279 ALA A CA 1
ATOM 2153 C C . ALA A 1 279 ? -12.734 14.906 27.391 1 91.94 279 ALA A C 1
ATOM 2155 O O . ALA A 1 279 ? -12.766 15.453 28.5 1 91.94 279 ALA A O 1
ATOM 2156 N N . ILE A 1 280 ? -13.352 15.383 26.406 1 92.06 280 ILE A N 1
ATOM 2157 C CA . ILE A 1 280 ? -14.141 16.609 26.469 1 92.06 280 ILE A CA 1
ATOM 2158 C C . ILE A 1 280 ? -15.367 16.391 27.344 1 92.06 280 ILE A C 1
ATOM 2160 O O . ILE A 1 280 ? -15.68 17.219 28.203 1 92.06 280 ILE A O 1
ATOM 2164 N N . LYS A 1 281 ? -15.984 15.211 27.219 1 89.81 281 LYS A N 1
ATOM 2165 C CA . LYS A 1 281 ? -17.172 14.867 28.016 1 89.81 281 LYS A CA 1
ATOM 2166 C C . LYS A 1 281 ? -16.812 14.758 29.5 1 89.81 281 LYS A C 1
ATOM 2168 O O . LYS A 1 281 ? -17.594 15.18 30.359 1 89.81 281 LYS A O 1
ATOM 2173 N N . ASN A 1 282 ? -15.711 14.203 29.734 1 87.62 282 ASN A N 1
ATOM 2174 C CA . ASN A 1 282 ? -15.281 14 31.109 1 87.62 282 ASN A CA 1
ATOM 2175 C C . ASN A 1 282 ? -14.977 15.328 31.797 1 87.62 282 ASN A C 1
ATOM 2177 O O . ASN A 1 282 ? -15.125 15.445 33.031 1 87.62 282 ASN A O 1
ATOM 2181 N N . HIS A 1 283 ? -14.523 16.219 31.094 1 84.25 283 HIS A N 1
ATOM 2182 C CA . HIS A 1 283 ? -14.289 17.547 31.641 1 84.25 283 HIS A CA 1
ATOM 2183 C C . HIS A 1 283 ? -15.609 18.266 31.922 1 84.25 283 HIS A C 1
ATOM 2185 O O . HIS A 1 283 ? -15.742 18.969 32.938 1 84.25 283 HIS A O 1
ATOM 2191 N N . ASP A 1 284 ? -16.469 18.109 31.078 1 74.88 284 ASP A N 1
ATOM 2192 C CA . ASP A 1 284 ? -17.781 18.734 31.25 1 74.88 284 ASP A CA 1
ATOM 2193 C C . ASP A 1 284 ? -18.516 18.156 32.438 1 74.88 284 ASP A C 1
ATOM 2195 O O . ASP A 1 284 ? -19.188 18.875 33.188 1 74.88 284 ASP A O 1
ATOM 2199 N N . HIS A 1 285 ? -18.328 16.844 32.594 1 70.94 285 HIS A N 1
ATOM 2200 C CA . HIS A 1 285 ? -18.969 16.188 33.75 1 70.94 285 HIS A CA 1
ATOM 2201 C C . HIS A 1 285 ? -18.328 16.625 35.062 1 70.94 285 HIS A C 1
ATOM 2203 O O . HIS A 1 285 ? -19.016 16.797 36.062 1 70.94 285 HIS A O 1
ATOM 2209 N N . LYS A 1 286 ? -17.109 16.828 35.094 1 65.38 286 LYS A N 1
ATOM 2210 C CA . LYS A 1 286 ? -16.422 17.219 36.312 1 65.38 286 LYS A CA 1
ATOM 2211 C C . LYS A 1 286 ? -16.781 18.656 36.688 1 65.38 286 LYS A C 1
ATOM 2213 O O . LYS A 1 286 ? -16.906 18.969 37.875 1 65.38 286 LYS A O 1
ATOM 2218 N N . GLN A 1 287 ? -16.844 19.359 35.656 1 59.44 287 GLN A N 1
ATOM 2219 C CA . GLN A 1 287 ? -17.219 20.75 35.906 1 59.44 287 GLN A CA 1
ATOM 2220 C C . GLN A 1 287 ? -18.641 20.844 36.469 1 59.44 287 GLN A C 1
ATOM 2222 O O . GLN A 1 287 ? -18.906 21.656 37.344 1 59.44 287 GLN A O 1
ATOM 2227 N N . ASN A 1 288 ? -19.422 19.938 35.938 1 58.97 288 ASN A N 1
ATOM 2228 C CA . ASN A 1 288 ? -20.781 19.906 36.438 1 58.97 288 ASN A CA 1
ATOM 2229 C C . ASN A 1 288 ? -20.828 19.391 37.875 1 58.97 288 ASN A C 1
ATOM 2231 O O . ASN A 1 288 ? -21.609 19.891 38.719 1 58.97 288 ASN A O 1
ATOM 2235 N N . LEU A 1 289 ? -19.953 18.438 38.188 1 55.34 289 LEU A N 1
ATOM 2236 C CA . LEU A 1 289 ? -19.891 17.906 39.531 1 55.34 289 LEU A CA 1
ATOM 2237 C C . LEU A 1 289 ? -19.297 18.938 40.5 1 55.34 289 LEU A C 1
ATOM 2239 O O . LEU A 1 289 ? -19.766 19.078 41.625 1 55.34 289 LEU A O 1
ATOM 2243 N N . ASP A 1 290 ? -18.234 19.562 40.031 1 56.53 290 ASP A N 1
ATOM 2244 C CA . ASP A 1 290 ? -17.609 20.594 40.875 1 56.53 290 ASP A CA 1
ATOM 2245 C C . ASP A 1 290 ? -18.562 21.75 41.125 1 56.53 290 ASP A C 1
ATOM 2247 O O . ASP A 1 290 ? -18.562 22.328 42.219 1 56.53 290 ASP A O 1
ATOM 2251 N N . GLN A 1 291 ? -19.328 22.109 40.219 1 52.78 291 GLN A N 1
ATOM 2252 C CA . GLN A 1 291 ? -20.328 23.156 40.375 1 52.78 291 GLN A CA 1
ATOM 2253 C C . GLN A 1 291 ? -21.422 22.719 41.375 1 52.78 291 GLN A C 1
ATOM 2255 O O . GLN A 1 291 ? -21.875 23.5 42.188 1 52.78 291 GLN A O 1
ATOM 2260 N N . PHE A 1 292 ? -21.719 21.391 41.281 1 56.25 292 PHE A N 1
ATOM 2261 C CA . PHE A 1 292 ? -22.719 20.844 42.188 1 56.25 292 PHE A CA 1
ATOM 2262 C C . PHE A 1 292 ? -22.172 20.812 43.625 1 56.25 292 PHE A C 1
ATOM 2264 O O . PHE A 1 292 ? -22.906 21.125 44.562 1 56.25 292 PHE A O 1
ATOM 2271 N N . GLU A 1 293 ? -21 20.422 43.719 1 56.78 293 GLU A N 1
ATOM 2272 C CA . GLU A 1 293 ? -20.391 20.391 45.031 1 56.78 293 GLU A CA 1
ATOM 2273 C C . GLU A 1 293 ? -20.234 21.797 45.594 1 56.78 293 GLU A C 1
ATOM 2275 O O . GLU A 1 293 ? -20.406 22 46.812 1 56.78 293 GLU A O 1
ATOM 2280 N N . SER A 1 294 ? -19.906 22.688 44.781 1 58.09 294 SER A N 1
ATOM 2281 C CA . SER A 1 294 ? -19.766 24.078 45.219 1 58.09 294 SER A CA 1
ATOM 2282 C C . SER A 1 294 ? -21.125 24.656 45.594 1 58.09 294 SER A C 1
ATOM 2284 O O . SER A 1 294 ? -21.219 25.422 46.562 1 58.09 294 SER A O 1
ATOM 2286 N N . VAL A 1 295 ? -22.156 24.25 45 1 62.62 295 VAL A N 1
ATOM 2287 C CA . VAL A 1 295 ? -23.516 24.688 45.312 1 62.62 295 VAL A CA 1
ATOM 2288 C C . VAL A 1 295 ? -23.984 24.016 46.594 1 62.62 295 VAL A C 1
ATOM 2290 O O . VAL A 1 295 ? -24.594 24.672 47.469 1 62.62 295 VAL A O 1
ATOM 2293 N N . GLU A 1 296 ? -23.656 22.734 46.719 1 58.25 296 GLU A N 1
ATOM 2294 C CA . GLU A 1 296 ? -24.047 22 47.906 1 58.25 296 GLU A CA 1
ATOM 2295 C C . GLU A 1 296 ? -23.328 22.547 49.156 1 58.25 296 GLU A C 1
ATOM 2297 O O . GLU A 1 296 ? -23.906 22.641 50.219 1 58.25 296 GLU A O 1
ATOM 2302 N N . LYS A 1 297 ? -22.203 22.875 48.875 1 61.59 297 LYS A N 1
ATOM 2303 C CA . LYS A 1 297 ? -21.438 23.453 49.969 1 61.59 297 LYS A CA 1
ATOM 2304 C C . LYS A 1 297 ? -21.969 24.828 50.375 1 61.59 297 LYS A C 1
ATOM 2306 O O . LYS A 1 297 ? -22.062 25.141 51.562 1 61.59 297 LYS A O 1
ATOM 2311 N N . LYS A 1 298 ? -22.375 25.719 49.562 1 65.88 298 LYS A N 1
ATOM 2312 C CA . LYS A 1 298 ? -22.938 27.031 49.812 1 65.88 298 LYS A CA 1
ATOM 2313 C C . LYS A 1 298 ? -24.297 26.906 50.531 1 65.88 298 LYS A C 1
ATOM 2315 O O . LYS A 1 298 ? -24.609 27.688 51.438 1 65.88 298 LYS A O 1
ATOM 2320 N N . GLN A 1 299 ? -25.031 25.938 50.125 1 62.12 299 GLN A N 1
ATOM 2321 C CA . GLN A 1 299 ? -26.312 25.703 50.75 1 62.12 299 GLN A CA 1
ATOM 2322 C C . GLN A 1 299 ? -26.141 25.219 52.188 1 62.12 299 GLN A C 1
ATOM 2324 O O . GLN A 1 299 ? -26.922 25.594 53.062 1 62.12 299 GLN A O 1
ATOM 2329 N N . ASN A 1 300 ? -25.125 24.531 52.344 1 64.94 300 ASN A N 1
ATOM 2330 C CA . ASN A 1 300 ? -24.859 24.047 53.688 1 64.94 300 ASN A CA 1
ATOM 2331 C C . ASN A 1 300 ? -24.266 25.141 54.562 1 64.94 300 ASN A C 1
ATOM 2333 O O . ASN A 1 300 ? -24.484 25.125 55.781 1 64.94 300 ASN A O 1
ATOM 2337 N N . THR A 1 301 ? -23.562 26.062 54.031 1 61.88 301 THR A N 1
ATOM 2338 C CA . THR A 1 301 ? -23.016 27.188 54.781 1 61.88 301 THR A CA 1
ATOM 2339 C C . THR A 1 301 ? -24.094 28.219 55.094 1 61.88 301 THR A C 1
ATOM 2341 O O . THR A 1 301 ? -24.047 28.875 56.125 1 61.88 301 THR A O 1
ATOM 2344 N N . GLU A 1 302 ? -25.016 28.484 54.188 1 56.72 302 GLU A N 1
ATOM 2345 C CA . GLU A 1 302 ? -26.094 29.422 54.438 1 56.72 302 GLU A CA 1
ATOM 2346 C C . GLU A 1 302 ? -27.109 28.859 55.438 1 56.72 302 GLU A C 1
ATOM 2348 O O . GLU A 1 302 ? -27.953 29.578 55.969 1 56.72 302 GLU A O 1
ATOM 2353 N N . ALA A 1 303 ? -27.094 27.578 55.531 1 55.94 303 ALA A N 1
ATOM 2354 C CA . ALA A 1 303 ? -28 26.922 56.469 1 55.94 303 ALA A CA 1
ATOM 2355 C C . ALA A 1 303 ? -27.453 26.984 57.906 1 55.94 303 ALA A C 1
ATOM 2357 O O . ALA A 1 303 ? -28.125 26.578 58.844 1 55.94 303 ALA A O 1
ATOM 2358 N N . TYR A 1 304 ? -26.172 27.422 58 1 40.25 304 TYR A N 1
ATOM 2359 C CA . TYR A 1 304 ? -25.781 27.688 59.375 1 40.25 304 TYR A CA 1
ATOM 2360 C C . TYR A 1 304 ? -25.953 29.172 59.719 1 40.25 304 TYR A C 1
ATOM 2362 O O . TYR A 1 304 ? -25.703 30.047 58.875 1 40.25 304 TYR A O 1
ATOM 2370 N N . MET B 1 1 ? -28.672 -22.266 -25.422 1 27.05 1 MET B N 1
ATOM 2371 C CA . MET B 1 1 ? -28.609 -23.016 -24.172 1 27.05 1 MET B CA 1
ATOM 2372 C C . MET B 1 1 ? -28.188 -22.125 -23.016 1 27.05 1 MET B C 1
ATOM 2374 O O . MET B 1 1 ? -27.219 -21.359 -23.141 1 27.05 1 MET B O 1
ATOM 2378 N N . ALA B 1 2 ? -29.094 -21.781 -22.125 1 35.19 2 ALA B N 1
ATOM 2379 C CA . ALA B 1 2 ? -28.875 -20.891 -20.984 1 35.19 2 ALA B CA 1
ATOM 2380 C C . ALA B 1 2 ? -27.562 -21.25 -20.281 1 35.19 2 ALA B C 1
ATOM 2382 O O . ALA B 1 2 ? -27.297 -22.406 -19.984 1 35.19 2 ALA B O 1
ATOM 2383 N N . GLU B 1 3 ? -26.406 -20.641 -20.484 1 42.44 3 GLU B N 1
ATOM 2384 C CA . GLU B 1 3 ? -25.188 -20.891 -19.75 1 42.44 3 GLU B CA 1
ATOM 2385 C C . GLU B 1 3 ? -25.484 -21.359 -18.328 1 42.44 3 GLU B C 1
ATOM 2387 O O . GLU B 1 3 ? -26.203 -20.672 -17.578 1 42.44 3 GLU B O 1
ATOM 2392 N N . GLN B 1 4 ? -25.594 -22.547 -18.016 1 47.31 4 GLN B N 1
ATOM 2393 C CA . GLN B 1 4 ? -25.906 -23.141 -16.719 1 47.31 4 GLN B CA 1
ATOM 2394 C C . GLN B 1 4 ? -25.125 -22.438 -15.602 1 47.31 4 GLN B C 1
ATOM 2396 O O . GLN B 1 4 ? -23.906 -22.344 -15.664 1 47.31 4 GLN B O 1
ATOM 2401 N N . ALA B 1 5 ? -25.781 -21.625 -14.836 1 60.94 5 ALA B N 1
ATOM 2402 C CA . ALA B 1 5 ? -25.234 -20.922 -13.68 1 60.94 5 ALA B CA 1
ATOM 2403 C C . ALA B 1 5 ? -24.453 -21.875 -12.773 1 60.94 5 ALA B C 1
ATOM 2405 O O . ALA B 1 5 ? -24.984 -22.922 -12.359 1 60.94 5 ALA B O 1
ATOM 2406 N N . VAL B 1 6 ? -23.031 -21.969 -12.836 1 75.31 6 VAL B N 1
ATOM 2407 C CA . VAL B 1 6 ? -22.156 -22.766 -11.984 1 75.31 6 VAL B CA 1
ATOM 2408 C C . VAL B 1 6 ? -22.578 -22.609 -10.523 1 75.31 6 VAL B C 1
ATOM 2410 O O . VAL B 1 6 ? -22.766 -21.5 -10.031 1 75.31 6 VAL B O 1
ATOM 2413 N N . LYS B 1 7 ? -23.016 -23.656 -9.953 1 87.75 7 LYS B N 1
ATOM 2414 C CA . LYS B 1 7 ? -23.328 -23.656 -8.531 1 87.75 7 LYS B CA 1
ATOM 2415 C C . LYS B 1 7 ? -22.062 -23.734 -7.688 1 87.75 7 LYS B C 1
ATOM 2417 O O . LYS B 1 7 ? -21.312 -24.719 -7.773 1 87.75 7 LYS B O 1
ATOM 2422 N N . TYR B 1 8 ? -21.844 -22.672 -6.875 1 93.75 8 TYR B N 1
ATOM 2423 C CA . TYR B 1 8 ? -20.672 -22.641 -6.016 1 93.75 8 TYR B CA 1
ATOM 2424 C C . TYR B 1 8 ? -20.906 -23.438 -4.734 1 93.75 8 TYR B C 1
ATOM 2426 O O . TYR B 1 8 ? -22.031 -23.469 -4.219 1 93.75 8 TYR B O 1
ATOM 2434 N N . PRO B 1 9 ? -19.875 -24.109 -4.277 1 97.25 9 PRO B N 1
ATOM 2435 C CA . PRO B 1 9 ? -20.016 -24.812 -3.002 1 97.25 9 PRO B CA 1
ATOM 2436 C C . PRO B 1 9 ? -20.375 -23.875 -1.851 1 97.25 9 PRO B C 1
ATOM 2438 O O . PRO B 1 9 ? -20.031 -22.688 -1.886 1 97.25 9 PRO B O 1
ATOM 2441 N N . THR B 1 10 ? -21.062 -24.422 -0.834 1 97.56 10 THR B N 1
ATOM 2442 C CA . THR B 1 10 ? -21.375 -23.672 0.371 1 97.56 10 THR B CA 1
ATOM 2443 C C . THR B 1 10 ? -20.141 -23.531 1.266 1 97.56 10 THR B C 1
ATOM 2445 O O . THR B 1 10 ? -19.156 -24.25 1.074 1 97.56 10 THR B O 1
ATOM 2448 N N . GLU B 1 11 ? -20.25 -22.609 2.232 1 98.12 11 GLU B N 1
ATOM 2449 C CA . GLU B 1 11 ? -19.172 -22.422 3.211 1 98.12 11 GLU B CA 1
ATOM 2450 C C . GLU B 1 11 ? -18.844 -23.734 3.924 1 98.12 11 GLU B C 1
ATOM 2452 O O . GLU B 1 11 ? -17.672 -24.078 4.094 1 98.12 11 GLU B O 1
ATOM 2457 N N . GLU B 1 12 ? -19.844 -24.516 4.293 1 98.12 12 GLU B N 1
ATOM 2458 C CA . GLU B 1 12 ? -19.672 -25.766 5.023 1 98.12 12 GLU B CA 1
ATOM 2459 C C . GLU B 1 12 ? -19.031 -26.844 4.145 1 98.12 12 GLU B C 1
ATOM 2461 O O . GLU B 1 12 ? -18.172 -27.594 4.609 1 98.12 12 GLU B O 1
ATOM 2466 N N . GLU B 1 13 ? -19.469 -26.922 2.936 1 98.44 13 GLU B N 1
ATOM 2467 C CA . GLU B 1 13 ? -18.875 -27.859 1.991 1 98.44 13 GLU B CA 1
ATOM 2468 C C . GLU B 1 13 ? -17.391 -27.562 1.781 1 98.44 13 GLU B C 1
ATOM 2470 O O . GLU B 1 13 ? -16.562 -28.484 1.763 1 98.44 13 GLU B O 1
ATOM 2475 N N . LEU B 1 14 ? -17.062 -26.312 1.68 1 98.69 14 LEU B N 1
ATOM 2476 C CA . LEU B 1 14 ? -15.68 -25.906 1.478 1 98.69 14 LEU B CA 1
ATOM 2477 C C . LEU B 1 14 ? -14.828 -26.25 2.693 1 98.69 14 LEU B C 1
ATOM 2479 O O . LEU B 1 14 ? -13.719 -26.766 2.553 1 98.69 14 LEU B O 1
ATOM 2483 N N . LYS B 1 15 ? -15.367 -25.922 3.838 1 98.69 15 LYS B N 1
ATOM 2484 C CA . LYS B 1 15 ? -14.633 -26.219 5.066 1 98.69 15 LYS B CA 1
ATOM 2485 C C . LYS B 1 15 ? -14.266 -27.703 5.141 1 98.69 15 LYS B C 1
ATOM 2487 O O . LYS B 1 15 ? -13.148 -28.062 5.516 1 98.69 15 LYS B O 1
ATOM 2492 N N . LYS B 1 16 ? -15.211 -28.531 4.789 1 98.62 16 LYS B N 1
ATOM 2493 C CA . LYS B 1 16 ? -14.992 -29.984 4.828 1 98.62 16 LYS B CA 1
ATOM 2494 C C . LYS B 1 16 ? -13.93 -30.406 3.814 1 98.62 16 LYS B C 1
ATOM 2496 O O . LYS B 1 16 ? -12.984 -31.109 4.156 1 98.62 16 LYS B O 1
ATOM 2501 N N . LEU B 1 17 ? -14.078 -30 2.598 1 98.5 17 LEU B N 1
ATOM 2502 C CA . LEU B 1 17 ? -13.148 -30.344 1.529 1 98.5 17 LEU B CA 1
ATOM 2503 C C . LEU B 1 17 ? -11.742 -29.844 1.836 1 98.5 17 LEU B C 1
ATOM 2505 O O . LEU B 1 17 ? -10.758 -30.562 1.641 1 98.5 17 LEU B O 1
ATOM 2509 N N . ILE B 1 18 ? -11.688 -28.641 2.326 1 98.81 18 ILE B N 1
ATOM 2510 C CA . ILE B 1 18 ? -10.406 -28 2.627 1 98.81 18 ILE B CA 1
ATOM 2511 C C . ILE B 1 18 ? -9.688 -28.781 3.727 1 98.81 18 ILE B C 1
ATOM 2513 O O . ILE B 1 18 ? -8.5 -29.078 3.613 1 98.81 18 ILE B O 1
ATOM 2517 N N . SER B 1 19 ? -10.453 -29.078 4.754 1 98.62 19 SER B N 1
ATOM 2518 C CA . SER B 1 19 ? -9.867 -29.844 5.852 1 98.62 19 SER B CA 1
ATOM 2519 C C . SER B 1 19 ? -9.297 -31.172 5.367 1 98.62 19 SER B C 1
ATOM 2521 O O . SER B 1 19 ? -8.211 -31.562 5.777 1 98.62 19 SER B O 1
ATOM 2523 N N . GLU B 1 20 ? -9.969 -31.844 4.512 1 98.62 20 GLU B N 1
ATOM 2524 C CA . GLU B 1 20 ? -9.539 -33.125 3.957 1 98.62 20 GLU B CA 1
ATOM 2525 C C . GLU B 1 20 ? -8.258 -32.969 3.143 1 98.62 20 GLU B C 1
ATOM 2527 O O . GLU B 1 20 ? -7.336 -33.781 3.262 1 98.62 20 GLU B O 1
ATOM 2532 N N . GLU B 1 21 ? -8.219 -31.969 2.357 1 98.62 21 GLU B N 1
ATOM 2533 C CA . GLU B 1 21 ? -7.059 -31.766 1.492 1 98.62 21 GLU B CA 1
ATOM 2534 C C . GLU B 1 21 ? -5.828 -31.359 2.303 1 98.62 21 GLU B C 1
ATOM 2536 O O . GLU B 1 21 ? -4.711 -31.781 1.996 1 98.62 21 GLU B O 1
ATOM 2541 N N . ILE B 1 22 ? -6.043 -30.516 3.305 1 98.56 22 ILE B N 1
ATOM 2542 C CA . ILE B 1 22 ? -4.934 -30.062 4.133 1 98.56 22 ILE B CA 1
ATOM 2543 C C . ILE B 1 22 ? -4.359 -31.234 4.93 1 98.56 22 ILE B C 1
ATOM 2545 O O . ILE B 1 22 ? -3.146 -31.312 5.125 1 98.56 22 ILE B O 1
ATOM 2549 N N . GLU B 1 23 ? -5.203 -32.125 5.344 1 98.31 23 GLU B N 1
ATOM 2550 C CA . GLU B 1 23 ? -4.762 -33.281 6.09 1 98.31 23 GLU B CA 1
ATOM 2551 C C . GLU B 1 23 ? -3.76 -34.125 5.285 1 98.31 23 GLU B C 1
ATOM 2553 O O . GLU B 1 23 ? -2.818 -34.688 5.848 1 98.31 23 GLU B O 1
ATOM 2558 N N . LYS B 1 24 ? -3.885 -34.156 4 1 98.12 24 LYS B N 1
ATOM 2559 C CA . LYS B 1 24 ? -3.051 -34.969 3.119 1 98.12 24 LYS B CA 1
ATOM 2560 C C . LYS B 1 24 ? -1.634 -34.406 3.033 1 98.12 24 LYS B C 1
ATOM 2562 O O . LYS B 1 24 ? -0.712 -35.125 2.602 1 98.12 24 LYS B O 1
ATOM 2567 N N . VAL B 1 25 ? -1.462 -33.156 3.436 1 98.06 25 VAL B N 1
ATOM 2568 C CA . VAL B 1 25 ? -0.148 -32.562 3.234 1 98.06 25 VAL B CA 1
ATOM 2569 C C . VAL B 1 25 ? 0.443 -32.156 4.582 1 98.06 25 VAL B C 1
ATOM 2571 O O . VAL B 1 25 ? 1.462 -31.453 4.633 1 98.06 25 VAL B O 1
ATOM 2574 N N . GLN B 1 26 ? -0.118 -32.5 5.641 1 95.56 26 GLN B N 1
ATOM 2575 C CA . GLN B 1 26 ? 0.321 -32.094 6.977 1 95.56 26 GLN B CA 1
ATOM 2576 C C . GLN B 1 26 ? 1.664 -32.719 7.324 1 95.56 26 GLN B C 1
ATOM 2578 O O . GLN B 1 26 ? 2.518 -32.062 7.938 1 95.56 26 GLN B O 1
ATOM 2583 N N . ASN B 1 27 ? 1.893 -33.969 6.973 1 93.75 27 ASN B N 1
ATOM 2584 C CA . ASN B 1 27 ? 3.096 -34.688 7.355 1 93.75 27 ASN B CA 1
ATOM 2585 C C . ASN B 1 27 ? 3.885 -35.156 6.129 1 93.75 27 ASN B C 1
ATOM 2587 O O . ASN B 1 27 ? 4.145 -36.344 5.965 1 93.75 27 ASN B O 1
ATOM 2591 N N . LEU B 1 28 ? 4.348 -34.188 5.441 1 95.94 28 LEU B N 1
ATOM 2592 C CA . LEU B 1 28 ? 5.137 -34.5 4.254 1 95.94 28 LEU B CA 1
ATOM 2593 C C . LEU B 1 28 ? 6.586 -34.781 4.629 1 95.94 28 LEU B C 1
ATOM 2595 O O . LEU B 1 28 ? 7.133 -34.156 5.539 1 95.94 28 LEU B O 1
ATOM 2599 N N . PRO B 1 29 ? 7.18 -35.75 3.945 1 92.94 29 PRO B N 1
ATOM 2600 C CA . PRO B 1 29 ? 8.617 -35.938 4.148 1 92.94 29 PRO B CA 1
ATOM 2601 C C . PRO B 1 29 ? 9.445 -34.75 3.66 1 92.94 29 PRO B C 1
ATOM 2603 O O . PRO B 1 29 ? 8.922 -33.875 2.965 1 92.94 29 PRO B O 1
ATOM 2606 N N . GLN B 1 30 ? 10.703 -34.781 4.059 1 91.06 30 GLN B N 1
ATOM 2607 C CA . GLN B 1 30 ? 11.594 -33.75 3.561 1 91.06 30 GLN B CA 1
ATOM 2608 C C . GLN B 1 30 ? 11.727 -33.812 2.043 1 91.06 30 GLN B C 1
ATOM 2610 O O . GLN B 1 30 ? 11.82 -34.906 1.472 1 91.06 30 GLN B O 1
ATOM 2615 N N . ALA B 1 31 ? 11.742 -32.656 1.467 1 92 31 ALA B N 1
ATOM 2616 C CA . ALA B 1 31 ? 11.852 -32.562 0.012 1 92 31 ALA B CA 1
ATOM 2617 C C . ALA B 1 31 ? 13.227 -33.031 -0.457 1 92 31 ALA B C 1
ATOM 2619 O O . ALA B 1 31 ? 14.242 -32.719 0.173 1 92 31 ALA B O 1
ATOM 2620 N N . ASP B 1 32 ? 13.258 -33.781 -1.513 1 93.38 32 ASP B N 1
ATOM 2621 C CA . ASP B 1 32 ? 14.531 -34.125 -2.131 1 93.38 32 ASP B CA 1
ATOM 2622 C C . ASP B 1 32 ? 15.055 -33 -2.99 1 93.38 32 ASP B C 1
ATOM 2624 O O . ASP B 1 32 ? 14.359 -31.984 -3.172 1 93.38 32 ASP B O 1
ATOM 2628 N N . VAL B 1 33 ? 16.203 -33.094 -3.49 1 94.69 33 VAL B N 1
ATOM 2629 C CA . VAL B 1 33 ? 16.891 -32.031 -4.191 1 94.69 33 VAL B CA 1
ATOM 2630 C C . VAL B 1 33 ? 16.125 -31.672 -5.473 1 94.69 33 VAL B C 1
ATOM 2632 O O . VAL B 1 33 ? 16 -30.5 -5.824 1 94.69 33 VAL B O 1
ATOM 2635 N N . ALA B 1 34 ? 15.656 -32.688 -6.156 1 95 34 ALA B N 1
ATOM 2636 C CA . ALA B 1 34 ? 14.922 -32.438 -7.395 1 95 34 ALA B CA 1
ATOM 2637 C C . ALA B 1 34 ? 13.664 -31.625 -7.141 1 95 34 ALA B C 1
ATOM 2639 O O . ALA B 1 34 ? 13.344 -30.703 -7.91 1 95 34 ALA B O 1
ATOM 2640 N N . THR B 1 35 ? 13.008 -31.938 -6.066 1 96.12 35 THR B N 1
ATOM 2641 C CA . THR B 1 35 ? 11.797 -31.219 -5.691 1 96.12 35 THR B CA 1
ATOM 2642 C C . THR B 1 35 ? 12.125 -29.781 -5.27 1 96.12 35 THR B C 1
ATOM 2644 O O . THR B 1 35 ? 11.422 -28.844 -5.637 1 96.12 35 THR B O 1
ATOM 2647 N N . LEU B 1 36 ? 13.18 -29.641 -4.555 1 96.94 36 LEU B N 1
ATOM 2648 C CA . LEU B 1 36 ? 13.609 -28.312 -4.129 1 96.94 36 LEU B CA 1
ATOM 2649 C C . LEU B 1 36 ? 13.922 -27.422 -5.332 1 96.94 36 LEU B C 1
ATOM 2651 O O . LEU B 1 36 ? 13.531 -26.25 -5.359 1 96.94 36 LEU B O 1
ATOM 2655 N N . LYS B 1 37 ? 14.57 -28 -6.316 1 96.5 37 LYS B N 1
ATOM 2656 C CA . LYS B 1 37 ? 14.906 -27.266 -7.531 1 96.5 37 LYS B CA 1
ATOM 2657 C C . LYS B 1 37 ? 13.656 -26.906 -8.312 1 96.5 37 LYS B C 1
ATOM 2659 O O . LYS B 1 37 ? 13.57 -25.812 -8.883 1 96.5 37 LYS B O 1
ATOM 2664 N N . LYS B 1 38 ? 12.742 -27.797 -8.312 1 97.12 38 LYS B N 1
ATOM 2665 C CA . LYS B 1 38 ? 11.469 -27.516 -8.977 1 97.12 38 LYS B CA 1
ATOM 2666 C C . LYS B 1 38 ? 10.727 -26.391 -8.289 1 97.12 38 LYS B C 1
ATOM 2668 O O . LYS B 1 38 ? 10.18 -25.5 -8.945 1 97.12 38 LYS B O 1
ATOM 2673 N N . ILE B 1 39 ? 10.719 -26.391 -6.965 1 98 39 ILE B N 1
ATOM 2674 C CA . ILE B 1 39 ? 10.07 -25.328 -6.203 1 98 39 ILE B CA 1
ATOM 2675 C C . ILE B 1 39 ? 10.773 -24 -6.477 1 98 39 ILE B C 1
ATOM 2677 O O . ILE B 1 39 ? 10.117 -22.969 -6.668 1 98 39 ILE B O 1
ATOM 2681 N N . TYR B 1 40 ? 12.086 -24.047 -6.527 1 97.5 40 TYR B N 1
ATOM 2682 C CA . TYR B 1 40 ? 12.844 -22.828 -6.82 1 97.5 40 TYR B CA 1
ATOM 2683 C C . TYR B 1 40 ? 12.438 -22.25 -8.172 1 97.5 40 TYR B C 1
ATOM 2685 O O . TYR B 1 40 ? 12.273 -21.031 -8.312 1 97.5 40 TYR B O 1
ATOM 2693 N N . SER B 1 41 ? 12.234 -23.125 -9.125 1 97.56 41 SER B N 1
ATOM 2694 C CA . SER B 1 41 ? 11.914 -22.703 -10.484 1 97.56 41 SER B CA 1
ATOM 2695 C C . SER B 1 41 ? 10.508 -22.125 -10.578 1 97.56 41 SER B C 1
ATOM 2697 O O . SER B 1 41 ? 10.117 -21.578 -11.609 1 97.56 41 SER B O 1
ATOM 2699 N N . CYS B 1 42 ? 9.703 -22.188 -9.492 1 98.44 42 CYS B N 1
ATOM 2700 C CA . CYS B 1 42 ? 8.344 -21.672 -9.453 1 98.44 42 CYS B CA 1
ATOM 2701 C C . CYS B 1 42 ? 8.289 -20.344 -8.703 1 98.44 42 CYS B C 1
ATOM 2703 O O . CYS B 1 42 ? 7.227 -19.734 -8.602 1 98.44 42 CYS B O 1
ATOM 2705 N N . ILE B 1 43 ? 9.422 -19.844 -8.289 1 98.31 43 ILE B N 1
ATOM 2706 C CA . ILE B 1 43 ? 9.445 -18.656 -7.438 1 98.31 43 ILE B CA 1
ATOM 2707 C C . ILE B 1 43 ? 9.375 -17.406 -8.305 1 98.31 43 ILE B C 1
ATOM 2709 O O . ILE B 1 43 ? 10.062 -17.297 -9.32 1 98.31 43 ILE B O 1
ATOM 2713 N N . ASP B 1 44 ? 8.5 -16.547 -7.98 1 98.62 44 ASP B N 1
ATOM 2714 C CA . ASP B 1 44 ? 8.633 -15.133 -8.32 1 98.62 44 ASP B CA 1
ATOM 2715 C C . ASP B 1 44 ? 9.422 -14.383 -7.25 1 98.62 44 ASP B C 1
ATOM 2717 O O . ASP B 1 44 ? 8.883 -14.023 -6.203 1 98.62 44 ASP B O 1
ATOM 2721 N N . LEU B 1 45 ? 10.68 -14.211 -7.543 1 97.88 45 LEU B N 1
ATOM 2722 C CA . LEU B 1 45 ? 11.477 -13.453 -6.586 1 97.88 45 LEU B CA 1
ATOM 2723 C C . LEU B 1 45 ? 11.016 -12 -6.527 1 97.88 45 LEU B C 1
ATOM 2725 O O . LEU B 1 45 ? 10.914 -11.336 -7.559 1 97.88 45 LEU B O 1
ATOM 2729 N N . THR B 1 46 ? 10.766 -11.516 -5.273 1 98.25 46 THR B N 1
ATOM 2730 C CA . THR B 1 46 ? 9.938 -10.312 -5.168 1 98.25 46 THR B CA 1
ATOM 2731 C C . THR B 1 46 ? 10.648 -9.242 -4.348 1 98.25 46 THR B C 1
ATOM 2733 O O . THR B 1 46 ? 11.195 -9.531 -3.279 1 98.25 46 THR B O 1
ATOM 2736 N N . SER B 1 47 ? 10.828 -8.07 -4.879 1 98.06 47 SER B N 1
ATOM 2737 C CA . SER B 1 47 ? 11.109 -6.855 -4.113 1 98.06 47 SER B CA 1
ATOM 2738 C C . SER B 1 47 ? 9.984 -5.836 -4.266 1 98.06 47 SER B C 1
ATOM 2740 O O . SER B 1 47 ? 9.805 -5.258 -5.34 1 98.06 47 SER B O 1
ATOM 2742 N N . LEU B 1 48 ? 9.281 -5.625 -3.254 1 98.19 48 LEU B N 1
ATOM 2743 C CA . LEU B 1 48 ? 8.164 -4.684 -3.238 1 98.19 48 LEU B CA 1
ATOM 2744 C C . LEU B 1 48 ? 8.25 -3.756 -2.033 1 98.19 48 LEU B C 1
ATOM 2746 O O . LEU B 1 48 ? 7.273 -3.582 -1.305 1 98.19 48 LEU B O 1
ATOM 2750 N N . ASN B 1 49 ? 9.391 -3.219 -1.862 1 97.38 49 ASN B N 1
ATOM 2751 C CA . ASN B 1 49 ? 9.586 -2.229 -0.811 1 97.38 49 ASN B CA 1
ATOM 2752 C C . ASN B 1 49 ? 9.234 -0.823 -1.288 1 97.38 49 ASN B C 1
ATOM 2754 O O . ASN B 1 49 ? 9.539 -0.452 -2.422 1 97.38 49 ASN B O 1
ATOM 2758 N N . SER B 1 50 ? 8.578 -0.079 -0.375 1 97.62 50 SER B N 1
ATOM 2759 C CA . SER B 1 50 ? 8.258 1.311 -0.688 1 97.62 50 SER B CA 1
ATOM 2760 C C . SER B 1 50 ? 9.523 2.133 -0.893 1 97.62 50 SER B C 1
ATOM 2762 O O . SER B 1 50 ? 9.484 3.221 -1.473 1 97.62 50 SER B O 1
ATOM 2764 N N . THR B 1 51 ? 10.68 1.621 -0.469 1 98.19 51 THR B N 1
ATOM 2765 C CA . THR B 1 51 ? 11.953 2.332 -0.566 1 98.19 51 THR B CA 1
ATOM 2766 C C . THR B 1 51 ? 12.773 1.809 -1.74 1 98.19 51 THR B C 1
ATOM 2768 O O . THR B 1 51 ? 13.945 2.16 -1.889 1 98.19 51 THR B O 1
ATOM 2771 N N . ASP B 1 52 ? 12.18 0.94 -2.549 1 98.56 52 ASP B N 1
ATOM 2772 C CA . ASP B 1 52 ? 12.898 0.519 -3.746 1 98.56 52 ASP B CA 1
ATOM 2773 C C . ASP B 1 52 ? 13.211 1.712 -4.645 1 98.56 52 ASP B C 1
ATOM 2775 O O . ASP B 1 52 ? 12.352 2.568 -4.871 1 98.56 52 ASP B O 1
ATOM 2779 N N . GLY B 1 53 ? 14.414 1.839 -5.051 1 98.56 53 GLY B N 1
ATOM 2780 C CA . GLY B 1 53 ? 14.883 2.811 -6.027 1 98.56 53 GLY B CA 1
ATOM 2781 C C . GLY B 1 53 ? 15.641 2.18 -7.18 1 98.56 53 GLY B C 1
ATOM 2782 O O . GLY B 1 53 ? 15.906 0.975 -7.172 1 98.56 53 GLY B O 1
ATOM 2783 N N . PRO B 1 54 ? 15.906 3.006 -8.195 1 98.12 54 PRO B N 1
ATOM 2784 C CA . PRO B 1 54 ? 16.562 2.449 -9.383 1 98.12 54 PRO B CA 1
ATOM 2785 C C . PRO B 1 54 ? 17.906 1.782 -9.055 1 98.12 54 PRO B C 1
ATOM 2787 O O . PRO B 1 54 ? 18.172 0.676 -9.523 1 98.12 54 PRO B O 1
ATOM 2790 N N . THR B 1 55 ? 18.703 2.416 -8.219 1 98.56 55 THR B N 1
ATOM 2791 C CA . THR B 1 55 ? 20.031 1.902 -7.898 1 98.56 55 THR B CA 1
ATOM 2792 C C . THR B 1 55 ? 19.938 0.693 -6.973 1 98.56 55 THR B C 1
ATOM 2794 O O . THR B 1 55 ? 20.578 -0.329 -7.207 1 98.56 55 THR B O 1
ATOM 2797 N N . SER B 1 56 ? 19.156 0.812 -5.977 1 98.25 56 SER B N 1
ATOM 2798 C CA . SER B 1 56 ? 19.031 -0.276 -5.016 1 98.25 56 SER B CA 1
ATOM 2799 C C . SER B 1 56 ? 18.422 -1.518 -5.668 1 98.25 56 SER B C 1
ATOM 2801 O O . SER B 1 56 ? 18.844 -2.641 -5.383 1 98.25 56 SER B O 1
ATOM 2803 N N . LEU B 1 57 ? 17.5 -1.335 -6.57 1 98.38 57 LEU B N 1
ATOM 2804 C CA . LEU B 1 57 ? 16.859 -2.463 -7.238 1 98.38 57 LEU B CA 1
ATOM 2805 C C . LEU B 1 57 ? 17.812 -3.117 -8.234 1 98.38 57 LEU B C 1
ATOM 2807 O O . LEU B 1 57 ? 17.844 -4.344 -8.359 1 98.38 57 LEU B O 1
ATOM 2811 N N . ASP B 1 58 ? 18.5 -2.275 -8.938 1 98.38 58 ASP B N 1
ATOM 2812 C CA . ASP B 1 58 ? 19.516 -2.797 -9.852 1 98.38 58 ASP B CA 1
ATOM 2813 C C . ASP B 1 58 ? 20.516 -3.686 -9.125 1 98.38 58 ASP B C 1
ATOM 2815 O O . ASP B 1 58 ? 20.828 -4.785 -9.586 1 98.38 58 ASP B O 1
ATOM 2819 N N . ASN B 1 59 ? 21 -3.217 -8.008 1 98.44 59 ASN B N 1
ATOM 2820 C CA . ASN B 1 59 ? 21.922 -3.98 -7.184 1 98.44 59 ASN B CA 1
ATOM 2821 C C . ASN B 1 59 ? 21.281 -5.258 -6.645 1 98.44 59 ASN B C 1
ATOM 2823 O O . ASN B 1 59 ? 21.938 -6.297 -6.562 1 98.44 59 ASN B O 1
ATOM 2827 N N . TRP B 1 60 ? 20.078 -5.152 -6.293 1 98.12 60 TRP B N 1
ATOM 2828 C CA . TRP B 1 60 ? 19.344 -6.309 -5.773 1 98.12 60 TRP B CA 1
ATOM 2829 C C . TRP B 1 60 ? 19.234 -7.402 -6.832 1 98.12 60 TRP B C 1
ATOM 2831 O O . TRP B 1 60 ? 19.469 -8.578 -6.543 1 98.12 60 TRP B O 1
ATOM 2841 N N . ILE B 1 61 ? 18.922 -7.062 -8.086 1 97.81 61 ILE B N 1
ATOM 2842 C CA . ILE B 1 61 ? 18.797 -8.023 -9.172 1 97.81 61 ILE B CA 1
ATOM 2843 C C . ILE B 1 61 ? 20.156 -8.688 -9.43 1 97.81 61 ILE B C 1
ATOM 2845 O O . ILE B 1 61 ? 20.219 -9.898 -9.648 1 97.81 61 ILE B O 1
ATOM 2849 N N . ASP B 1 62 ? 21.219 -7.887 -9.375 1 97.94 62 ASP B N 1
ATOM 2850 C CA . ASP B 1 62 ? 22.562 -8.453 -9.539 1 97.94 62 ASP B CA 1
ATOM 2851 C C . ASP B 1 62 ? 22.828 -9.555 -8.516 1 97.94 62 ASP B C 1
ATOM 2853 O O . ASP B 1 62 ? 23.344 -10.617 -8.859 1 97.94 62 ASP B O 1
ATOM 2857 N N . LYS B 1 63 ? 22.422 -9.266 -7.387 1 96.38 63 LYS B N 1
ATOM 2858 C CA . LYS B 1 63 ? 22.688 -10.172 -6.273 1 96.38 63 LYS B CA 1
ATOM 2859 C C . LYS B 1 63 ? 21.844 -11.43 -6.359 1 96.38 63 LYS B C 1
ATOM 2861 O O . LYS B 1 63 ? 22.344 -12.547 -6.258 1 96.38 63 LYS B O 1
ATOM 2866 N N . VAL B 1 64 ? 20.578 -11.281 -6.574 1 94.75 64 VAL B N 1
ATOM 2867 C CA . VAL B 1 64 ? 19.672 -12.398 -6.359 1 94.75 64 VAL B CA 1
ATOM 2868 C C . VAL B 1 64 ? 19.484 -13.18 -7.66 1 94.75 64 VAL B C 1
ATOM 2870 O O . VAL B 1 64 ? 19.016 -14.312 -7.645 1 94.75 64 VAL B O 1
ATOM 2873 N N . VAL B 1 65 ? 19.875 -12.609 -8.82 1 95.31 65 VAL B N 1
ATOM 2874 C CA . VAL B 1 65 ? 19.719 -13.297 -10.094 1 95.31 65 VAL B CA 1
ATOM 2875 C C . VAL B 1 65 ? 21.078 -13.672 -10.648 1 95.31 65 VAL B C 1
ATOM 2877 O O . VAL B 1 65 ? 21.422 -14.859 -10.719 1 95.31 65 VAL B O 1
ATOM 2880 N N . PHE B 1 66 ? 21.875 -12.742 -10.883 1 96.38 66 PHE B N 1
ATOM 2881 C CA . PHE B 1 66 ? 23.078 -13 -11.68 1 96.38 66 PHE B CA 1
ATOM 2882 C C . PHE B 1 66 ? 24.141 -13.711 -10.852 1 96.38 66 PHE B C 1
ATOM 2884 O O . PHE B 1 66 ? 24.781 -14.648 -11.328 1 96.38 66 PHE B O 1
ATOM 2891 N N . LYS B 1 67 ? 24.312 -13.258 -9.625 1 95.25 67 LYS B N 1
ATOM 2892 C CA . LYS B 1 67 ? 25.266 -13.969 -8.773 1 95.25 67 LYS B CA 1
ATOM 2893 C C . LYS B 1 67 ? 24.812 -15.398 -8.523 1 95.25 67 LYS B C 1
ATOM 2895 O O . LYS B 1 67 ? 25.641 -16.312 -8.438 1 95.25 67 LYS B O 1
ATOM 2900 N N . VAL B 1 68 ? 23.562 -15.57 -8.398 1 93.69 68 VAL B N 1
ATOM 2901 C CA . VAL B 1 68 ? 23.016 -16.906 -8.156 1 93.69 68 VAL B CA 1
ATOM 2902 C C . VAL B 1 68 ? 23.172 -17.766 -9.414 1 93.69 68 VAL B C 1
ATOM 2904 O O . VAL B 1 68 ? 23.609 -18.922 -9.328 1 93.69 68 VAL B O 1
ATOM 2907 N N . LEU B 1 69 ? 22.875 -17.219 -10.578 1 93.25 69 LEU B N 1
ATOM 2908 C CA . LEU B 1 69 ? 23.047 -17.953 -11.836 1 93.25 69 LEU B CA 1
ATOM 2909 C C . LEU B 1 69 ? 24.5 -18.344 -12.047 1 93.25 69 LEU B C 1
ATOM 2911 O O . LEU B 1 69 ? 24.781 -19.406 -12.578 1 93.25 69 LEU B O 1
ATOM 2915 N N . ASP B 1 70 ? 25.391 -17.5 -11.609 1 94.06 70 ASP B N 1
ATOM 2916 C CA . ASP B 1 70 ? 26.812 -17.781 -11.734 1 94.06 70 ASP B CA 1
ATOM 2917 C C . ASP B 1 70 ? 27.234 -18.938 -10.828 1 94.06 70 ASP B C 1
ATOM 2919 O O . ASP B 1 70 ? 28.031 -19.781 -11.227 1 94.06 70 ASP B O 1
ATOM 2923 N N . ALA B 1 71 ? 26.609 -19 -9.695 1 92 71 ALA B N 1
ATOM 2924 C CA . ALA B 1 71 ? 26.984 -20 -8.703 1 92 71 ALA B CA 1
ATOM 2925 C C . ALA B 1 71 ? 26.203 -21.297 -8.914 1 92 71 ALA B C 1
ATOM 2927 O O . ALA B 1 71 ? 26.719 -22.375 -8.609 1 92 71 ALA B O 1
ATOM 2928 N N . HIS B 1 72 ? 25.016 -21.156 -9.344 1 90.12 72 HIS B N 1
ATOM 2929 C CA . HIS B 1 72 ? 24.109 -22.281 -9.539 1 90.12 72 HIS B CA 1
ATOM 2930 C C . HIS B 1 72 ? 23.469 -22.234 -10.93 1 90.12 72 HIS B C 1
ATOM 2932 O O . HIS B 1 72 ? 22.312 -21.844 -11.086 1 90.12 72 HIS B O 1
ATOM 2938 N N . HIS B 1 73 ? 24 -22.844 -11.883 1 87.81 73 HIS B N 1
ATOM 2939 C CA . HIS B 1 73 ? 23.641 -22.688 -13.289 1 87.81 73 HIS B CA 1
ATOM 2940 C C . HIS B 1 73 ? 22.391 -23.469 -13.633 1 87.81 73 HIS B C 1
ATOM 2942 O O . HIS B 1 73 ? 21.766 -23.234 -14.68 1 87.81 73 HIS B O 1
ATOM 2948 N N . ASP B 1 74 ? 21.969 -24.281 -12.734 1 90.81 74 ASP B N 1
ATOM 2949 C CA . ASP B 1 74 ? 20.875 -25.172 -13.086 1 90.81 74 ASP B CA 1
ATOM 2950 C C . ASP B 1 74 ? 19.562 -24.734 -12.438 1 90.81 74 ASP B C 1
ATOM 2952 O O . ASP B 1 74 ? 18.562 -25.469 -12.469 1 90.81 74 ASP B O 1
ATOM 2956 N N . ILE B 1 75 ? 19.609 -23.594 -11.797 1 92.38 75 ILE B N 1
ATOM 2957 C CA . ILE B 1 75 ? 18.344 -23.141 -11.211 1 92.38 75 ILE B CA 1
ATOM 2958 C C . ILE B 1 75 ? 18.125 -21.672 -11.555 1 92.38 75 ILE B C 1
ATOM 2960 O O . ILE B 1 75 ? 19.078 -20.891 -11.617 1 92.38 75 ILE B O 1
ATOM 2964 N N . LYS B 1 76 ? 16.906 -21.297 -11.781 1 95.31 76 LYS B N 1
ATOM 2965 C CA . LYS B 1 76 ? 16.5 -19.906 -11.969 1 95.31 76 LYS B CA 1
ATOM 2966 C C . LYS B 1 76 ? 15.039 -19.719 -11.547 1 95.31 76 LYS B C 1
ATOM 2968 O O . LYS B 1 76 ? 14.219 -20.625 -11.664 1 95.31 76 LYS B O 1
ATOM 2973 N N . PRO B 1 77 ? 14.758 -18.594 -11.039 1 97.5 77 PRO B N 1
ATOM 2974 C CA . PRO B 1 77 ? 13.367 -18.328 -10.68 1 97.5 77 PRO B CA 1
ATOM 2975 C C . PRO B 1 77 ? 12.461 -18.141 -11.898 1 97.5 77 PRO B C 1
ATOM 2977 O O . PRO B 1 77 ? 12.961 -17.984 -13.016 1 97.5 77 PRO B O 1
ATOM 2980 N N . ALA B 1 78 ? 11.172 -18.25 -11.641 1 98.19 78 ALA B N 1
ATOM 2981 C CA . ALA B 1 78 ? 10.203 -18.109 -12.727 1 98.19 78 ALA B CA 1
ATOM 2982 C C . ALA B 1 78 ? 10.133 -16.656 -13.195 1 98.19 78 ALA B C 1
ATOM 2984 O O . ALA B 1 78 ? 10.047 -16.391 -14.398 1 98.19 78 ALA B O 1
ATOM 2985 N N . ALA B 1 79 ? 10.188 -15.727 -12.266 1 98.69 79 ALA B N 1
ATOM 2986 C CA . ALA B 1 79 ? 10.047 -14.312 -12.586 1 98.69 79 ALA B CA 1
ATOM 2987 C C . ALA B 1 79 ? 10.664 -13.438 -11.5 1 98.69 79 ALA B C 1
ATOM 2989 O O . ALA B 1 79 ? 10.922 -13.906 -10.383 1 98.69 79 ALA B O 1
ATOM 2990 N N . ILE B 1 80 ? 10.977 -12.242 -11.844 1 98.69 80 ILE B N 1
ATOM 2991 C CA . ILE B 1 80 ? 11.266 -11.156 -10.906 1 98.69 80 ILE B CA 1
ATOM 2992 C C . ILE B 1 80 ? 10.062 -10.227 -10.805 1 98.69 80 ILE B C 1
ATOM 2994 O O . ILE B 1 80 ? 9.562 -9.734 -11.82 1 98.69 80 ILE B O 1
ATOM 2998 N N . CYS B 1 81 ? 9.609 -10.055 -9.586 1 98.88 81 CYS B N 1
ATOM 2999 C CA . CYS B 1 81 ? 8.398 -9.281 -9.367 1 98.88 81 CYS B CA 1
ATOM 3000 C C . CYS B 1 81 ? 8.719 -7.961 -8.664 1 98.88 81 CYS B C 1
ATOM 3002 O O . CYS B 1 81 ? 9.289 -7.957 -7.574 1 98.88 81 CYS B O 1
ATOM 3004 N N . VAL B 1 82 ? 8.375 -6.848 -9.336 1 98.88 82 VAL B N 1
ATOM 3005 C CA . VAL B 1 82 ? 8.695 -5.52 -8.82 1 98.88 82 VAL B CA 1
ATOM 3006 C C . VAL B 1 82 ? 7.512 -4.578 -9.039 1 98.88 82 VAL B C 1
ATOM 3008 O O . VAL B 1 82 ? 6.469 -4.992 -9.555 1 98.88 82 VAL B O 1
ATOM 3011 N N . TYR B 1 83 ? 7.652 -3.338 -8.602 1 98.88 83 TYR B N 1
ATOM 3012 C CA . TYR B 1 83 ? 6.652 -2.307 -8.859 1 98.88 83 TYR B CA 1
ATOM 3013 C C . TYR B 1 83 ? 6.688 -1.86 -10.312 1 98.88 83 TYR B C 1
ATOM 3015 O O . TYR B 1 83 ? 7.707 -2.016 -10.992 1 98.88 83 TYR B O 1
ATOM 3023 N N . PRO B 1 84 ? 5.562 -1.271 -10.781 1 98.81 84 PRO B N 1
ATOM 3024 C CA . PRO B 1 84 ? 5.418 -1 -12.219 1 98.81 84 PRO B CA 1
ATOM 3025 C C . PRO B 1 84 ? 6.449 -0.004 -12.734 1 98.81 84 PRO B C 1
ATOM 3027 O O . PRO B 1 84 ? 6.898 -0.114 -13.883 1 98.81 84 PRO B O 1
ATOM 3030 N N . ASN B 1 85 ? 6.84 0.941 -11.93 1 98.56 85 ASN B N 1
ATOM 3031 C CA . ASN B 1 85 ? 7.766 1.972 -12.383 1 98.56 85 ASN B CA 1
ATOM 3032 C C . ASN B 1 85 ? 9.148 1.397 -12.664 1 98.56 85 ASN B C 1
ATOM 3034 O O . ASN B 1 85 ? 10.016 2.084 -13.219 1 98.56 85 ASN B O 1
ATOM 3038 N N . PHE B 1 86 ? 9.375 0.11 -12.398 1 98.81 86 PHE B N 1
ATOM 3039 C CA . PHE B 1 86 ? 10.664 -0.514 -12.664 1 98.81 86 PHE B CA 1
ATOM 3040 C C . PHE B 1 86 ? 10.555 -1.546 -13.773 1 98.81 86 PHE B C 1
ATOM 3042 O O . PHE B 1 86 ? 11.484 -2.312 -14.016 1 98.81 86 PHE B O 1
ATOM 3049 N N . SER B 1 87 ? 9.422 -1.56 -14.438 1 98.75 87 SER B N 1
ATOM 3050 C CA . SER B 1 87 ? 9.172 -2.518 -15.508 1 98.75 87 SER B CA 1
ATOM 3051 C C . SER B 1 87 ? 10.289 -2.496 -16.547 1 98.75 87 SER B C 1
ATOM 3053 O O . SER B 1 87 ? 10.852 -3.541 -16.891 1 98.75 87 SER B O 1
ATOM 3055 N N . ARG B 1 88 ? 10.633 -1.343 -17.016 1 98.75 88 ARG B N 1
ATOM 3056 C CA . ARG B 1 88 ? 11.656 -1.216 -18.047 1 98.75 88 ARG B CA 1
ATOM 3057 C C . ARG B 1 88 ? 13.023 -1.645 -17.531 1 98.75 88 ARG B C 1
ATOM 3059 O O . ARG B 1 88 ? 13.758 -2.348 -18.219 1 98.75 88 ARG B O 1
ATOM 3066 N N . LEU B 1 89 ? 13.344 -1.209 -16.312 1 98.69 89 LEU B N 1
ATOM 3067 C CA . LEU B 1 89 ? 14.625 -1.558 -15.719 1 98.69 89 LEU B CA 1
ATOM 3068 C C . LEU B 1 89 ? 14.805 -3.072 -15.648 1 98.69 89 LEU B C 1
ATOM 3070 O O . LEU B 1 89 ? 15.812 -3.605 -16.109 1 98.69 89 LEU B O 1
ATOM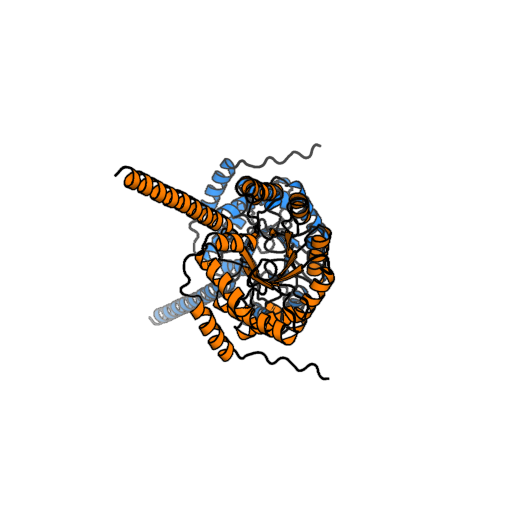 3074 N N . VAL B 1 90 ? 13.82 -3.746 -15.156 1 98.75 90 VAL B N 1
ATOM 3075 C CA . VAL B 1 90 ? 13.914 -5.18 -14.898 1 98.75 90 VAL B CA 1
ATOM 3076 C C . VAL B 1 90 ? 13.859 -5.941 -16.219 1 98.75 90 VAL B C 1
ATOM 3078 O O . VAL B 1 90 ? 14.664 -6.848 -16.453 1 98.75 90 VAL B O 1
ATOM 3081 N N . SER B 1 91 ? 12.914 -5.551 -17.125 1 98.69 91 SER B N 1
ATOM 3082 C CA . SER B 1 91 ? 12.781 -6.254 -18.406 1 98.69 91 SER B CA 1
ATOM 3083 C C . SER B 1 91 ? 14.055 -6.137 -19.234 1 98.69 91 SER B C 1
ATOM 3085 O O . SER B 1 91 ? 14.461 -7.098 -19.891 1 98.69 91 SER B O 1
ATOM 3087 N N . THR B 1 92 ? 14.664 -4.973 -19.234 1 98.56 92 THR B N 1
ATOM 3088 C CA . THR B 1 92 ? 15.898 -4.758 -19.969 1 98.56 92 THR B CA 1
ATOM 3089 C C . THR B 1 92 ? 17.031 -5.582 -19.375 1 98.56 92 THR B C 1
ATOM 3091 O O . THR B 1 92 ? 17.781 -6.238 -20.094 1 98.56 92 THR B O 1
ATOM 3094 N N . LYS B 1 93 ? 17.125 -5.59 -18.078 1 98.06 93 LYS B N 1
ATOM 3095 C CA . LYS B 1 93 ? 18.234 -6.25 -17.391 1 98.06 93 LYS B CA 1
ATOM 3096 C C . LYS B 1 93 ? 18.141 -7.766 -17.531 1 98.06 93 LYS B C 1
ATOM 3098 O O . LYS B 1 93 ? 19.156 -8.453 -17.594 1 98.06 93 LYS B O 1
ATOM 3103 N N . LEU B 1 94 ? 16.922 -8.297 -17.656 1 98.06 94 LEU B N 1
ATOM 3104 C CA . LEU B 1 94 ? 16.734 -9.742 -17.641 1 98.06 94 LEU B CA 1
ATOM 3105 C C . LEU B 1 94 ? 16.594 -10.281 -19.047 1 98.06 94 LEU B C 1
ATOM 3107 O O . LEU B 1 94 ? 16.422 -11.492 -19.25 1 98.06 94 LEU B O 1
ATOM 3111 N N . LYS B 1 95 ? 16.625 -9.523 -20.109 1 95.69 95 LYS B N 1
ATOM 3112 C CA . LYS B 1 95 ? 16.297 -9.844 -21.5 1 95.69 95 LYS B CA 1
ATOM 3113 C C . LYS B 1 95 ? 16.969 -11.133 -21.938 1 95.69 95 LYS B C 1
ATOM 3115 O O . LYS B 1 95 ? 16.359 -11.953 -22.625 1 95.69 95 LYS B O 1
ATOM 3120 N N . GLU B 1 96 ? 18.141 -11.547 -21.531 1 94.38 96 GLU B N 1
ATOM 3121 C CA . GLU B 1 96 ? 18.875 -12.703 -22.047 1 94.38 96 GLU B CA 1
ATOM 3122 C C . GLU B 1 96 ? 18.859 -13.844 -21.031 1 94.38 96 GLU B C 1
ATOM 3124 O O . GLU B 1 96 ? 19.5 -14.875 -21.25 1 94.38 96 GLU B O 1
ATOM 3129 N N . THR B 1 97 ? 18.078 -13.688 -20.031 1 95.31 97 THR B N 1
ATOM 3130 C CA . THR B 1 97 ? 18.141 -14.68 -18.953 1 95.31 97 THR B CA 1
ATOM 3131 C C . THR B 1 97 ? 17.016 -15.703 -19.109 1 95.31 97 THR B C 1
ATOM 3133 O O . THR B 1 97 ? 17.094 -16.797 -18.547 1 95.31 97 THR B O 1
ATOM 3136 N N . GLY B 1 98 ? 15.945 -15.336 -19.797 1 95.12 98 GLY B N 1
ATOM 3137 C CA . GLY B 1 98 ? 14.758 -16.172 -19.859 1 95.12 98 GLY B CA 1
ATOM 3138 C C . GLY B 1 98 ? 13.867 -16.047 -18.641 1 95.12 98 GLY B C 1
ATOM 3139 O O . GLY B 1 98 ? 12.781 -16.625 -18.578 1 95.12 98 GLY B O 1
ATOM 3140 N N . ILE B 1 99 ? 14.266 -15.32 -17.609 1 98 99 ILE B N 1
ATOM 3141 C CA . ILE B 1 99 ? 13.461 -15.016 -16.422 1 98 99 ILE B CA 1
ATOM 3142 C C . ILE B 1 99 ? 12.438 -13.938 -16.766 1 98 99 ILE B C 1
ATOM 3144 O O . ILE B 1 99 ? 12.773 -12.922 -17.375 1 98 99 ILE B O 1
ATOM 3148 N N . LYS B 1 100 ? 11.188 -14.141 -16.406 1 98.62 100 LYS B N 1
ATOM 3149 C CA . LYS B 1 100 ? 10.109 -13.219 -16.766 1 98.62 100 LYS B CA 1
ATOM 3150 C C . LYS B 1 100 ? 10.125 -11.984 -15.875 1 98.62 100 LYS B C 1
ATOM 3152 O O . LYS B 1 100 ? 10.602 -12.039 -14.734 1 98.62 100 LYS B O 1
ATOM 3157 N N . THR B 1 101 ? 9.664 -10.906 -16.438 1 98.81 101 THR B N 1
ATOM 3158 C CA . THR B 1 101 ? 9.414 -9.688 -15.672 1 98.81 101 THR B CA 1
ATOM 3159 C C . THR B 1 101 ? 7.953 -9.617 -15.234 1 98.81 101 THR B C 1
ATOM 3161 O O . THR B 1 101 ? 7.059 -9.508 -16.078 1 98.81 101 THR B O 1
ATOM 3164 N N . ALA B 1 102 ? 7.73 -9.703 -13.969 1 98.88 102 ALA B N 1
ATOM 3165 C CA . ALA B 1 102 ? 6.41 -9.508 -13.375 1 98.88 102 ALA B CA 1
ATOM 3166 C C . ALA B 1 102 ? 6.332 -8.172 -12.633 1 98.88 102 ALA B C 1
ATOM 3168 O O . ALA B 1 102 ? 7.285 -7.77 -11.969 1 98.88 102 ALA B O 1
ATOM 3169 N N . VAL B 1 103 ? 5.207 -7.469 -12.781 1 98.81 103 VAL B N 1
ATOM 3170 C CA . VAL B 1 103 ? 5.008 -6.238 -12.031 1 98.81 103 VAL B CA 1
ATOM 3171 C C . VAL B 1 103 ? 3.627 -6.254 -11.375 1 98.81 103 VAL B C 1
ATOM 3173 O O . VAL B 1 103 ? 2.668 -6.777 -11.945 1 98.81 103 VAL B O 1
ATOM 3176 N N . VAL B 1 104 ? 3.594 -5.727 -10.203 1 98.94 104 VAL B N 1
ATOM 3177 C CA . VAL B 1 104 ? 2.293 -5.5 -9.578 1 98.94 104 VAL B CA 1
ATOM 3178 C C . VAL B 1 104 ? 1.608 -4.301 -10.219 1 98.94 104 VAL B C 1
ATOM 3180 O O . VAL B 1 104 ? 2.273 -3.432 -10.789 1 98.94 104 VAL B O 1
ATOM 3183 N N . SER B 1 105 ? 0.273 -4.273 -10.164 1 98.81 105 SER B N 1
ATOM 3184 C CA . SER B 1 105 ? -0.447 -3.186 -10.82 1 98.81 105 SER B CA 1
ATOM 3185 C C . SER B 1 105 ? -1.752 -2.873 -10.094 1 98.81 105 SER B C 1
ATOM 3187 O O . SER B 1 105 ? -2.084 -3.52 -9.094 1 98.81 105 SER B O 1
ATOM 3189 N N . THR B 1 106 ? -2.473 -1.793 -10.594 1 98.81 106 THR B N 1
ATOM 3190 C CA . THR B 1 106 ? -3.762 -1.294 -10.125 1 98.81 106 THR B CA 1
ATOM 3191 C C . THR B 1 106 ? -3.631 -0.678 -8.734 1 98.81 106 THR B C 1
ATOM 3193 O O . THR B 1 106 ? -4.445 -0.954 -7.852 1 98.81 106 THR B O 1
ATOM 3196 N N . CYS B 1 107 ? -2.582 0.059 -8.562 1 98.56 107 CYS B N 1
ATOM 3197 C CA . CYS B 1 107 ? -2.322 0.777 -7.32 1 98.56 107 CYS B CA 1
ATOM 3198 C C . CYS B 1 107 ? -2.092 -0.193 -6.168 1 98.56 107 CYS B C 1
ATOM 3200 O O . CYS B 1 107 ? -2.732 -0.084 -5.121 1 98.56 107 CYS B O 1
ATOM 3202 N N . PHE B 1 108 ? -1.166 -1.202 -6.406 1 98.81 108 PHE B N 1
ATOM 3203 C CA . PHE B 1 108 ? -0.738 -2.18 -5.414 1 98.81 108 PHE B CA 1
ATOM 3204 C C . PHE B 1 108 ? -0.186 -1.485 -4.172 1 98.81 108 PHE B C 1
ATOM 3206 O O . PHE B 1 108 ? 0.557 -0.508 -4.281 1 98.81 108 PHE B O 1
ATOM 3213 N N . PRO B 1 109 ? -0.52 -1.83 -2.938 1 98.5 109 PRO B N 1
ATOM 3214 C CA . PRO B 1 109 ? -1.243 -3.07 -2.648 1 98.5 109 PRO B CA 1
ATOM 3215 C C . PRO B 1 109 ? -2.734 -2.842 -2.41 1 98.5 109 PRO B C 1
ATOM 3217 O O . PRO B 1 109 ? -3.486 -3.801 -2.213 1 98.5 109 PRO B O 1
ATOM 3220 N N . THR B 1 110 ? -3.221 -1.613 -2.453 1 98.31 110 THR B N 1
ATOM 3221 C CA . THR B 1 110 ? -4.562 -1.364 -1.936 1 98.31 110 THR B CA 1
ATOM 3222 C C . THR B 1 110 ? -5.605 -1.526 -3.037 1 98.31 110 THR B C 1
ATOM 3224 O O . THR B 1 110 ? -6.727 -1.967 -2.777 1 98.31 110 THR B O 1
ATOM 3227 N N . GLY B 1 111 ? -5.172 -1.135 -4.227 1 98.44 111 GLY B N 1
ATOM 3228 C CA . GLY B 1 111 ? -6.117 -1.118 -5.332 1 98.44 111 GLY B CA 1
ATOM 3229 C C . GLY B 1 111 ? -7.121 0.018 -5.242 1 98.44 111 GLY B C 1
ATOM 3230 O O . GLY B 1 111 ? -8.125 0.024 -5.957 1 98.44 111 GLY B O 1
ATOM 3231 N N . GLN B 1 112 ? -6.914 0.955 -4.367 1 98.62 112 GLN B N 1
ATOM 3232 C CA . GLN B 1 112 ? -7.863 2.021 -4.066 1 98.62 112 GLN B CA 1
ATOM 3233 C C . GLN B 1 112 ? -7.594 3.254 -4.926 1 98.62 112 GLN B C 1
ATOM 3235 O O . GLN B 1 112 ? -7.004 4.227 -4.453 1 98.62 112 GLN B O 1
ATOM 3240 N N . THR B 1 113 ? -7.996 3.236 -6.16 1 98.75 113 THR B N 1
ATOM 3241 C CA . THR B 1 113 ? -7.883 4.344 -7.102 1 98.75 113 THR B CA 1
ATOM 3242 C C . THR B 1 113 ? -8.93 4.227 -8.203 1 98.75 113 THR B C 1
ATOM 3244 O O . THR B 1 113 ? -9.875 3.439 -8.086 1 98.75 113 THR B O 1
ATOM 3247 N N . PHE B 1 114 ? -8.836 5.07 -9.234 1 98.75 114 PHE B N 1
ATOM 3248 C CA . PHE B 1 114 ? -9.797 5.117 -10.328 1 98.75 114 PHE B CA 1
ATOM 3249 C C . PHE B 1 114 ? -9.477 4.07 -11.383 1 98.75 114 PHE B C 1
ATOM 3251 O O . PHE B 1 114 ? -8.305 3.73 -11.586 1 98.75 114 PHE B O 1
ATOM 3258 N N . GLN B 1 115 ? -10.555 3.564 -12.047 1 98.5 115 GLN B N 1
ATOM 3259 C CA . GLN B 1 115 ? -10.383 2.582 -13.109 1 98.5 115 GLN B CA 1
ATOM 3260 C C . GLN B 1 115 ? -9.406 3.092 -14.172 1 98.5 115 GLN B C 1
ATOM 3262 O O . GLN B 1 115 ? -8.539 2.352 -14.625 1 98.5 115 GLN B O 1
ATOM 3267 N N . GLU B 1 116 ? -9.531 4.383 -14.555 1 98.81 116 GLU B N 1
ATOM 3268 C CA . GLU B 1 116 ? -8.672 4.984 -15.57 1 98.81 116 GLU B CA 1
ATOM 3269 C C . GLU B 1 116 ? -7.203 4.93 -15.156 1 98.81 116 GLU B C 1
ATOM 3271 O O . GLU B 1 116 ? -6.324 4.727 -16 1 98.81 116 GLU B O 1
ATOM 3276 N N . VAL B 1 117 ? -6.973 5.086 -13.93 1 98.88 117 VAL B N 1
ATOM 3277 C CA . VAL B 1 117 ? -5.621 5.094 -13.375 1 98.88 117 VAL B CA 1
ATOM 3278 C C . VAL B 1 117 ? -5.047 3.68 -13.398 1 98.88 117 VAL B C 1
ATOM 3280 O O . VAL B 1 117 ? -3.898 3.479 -13.805 1 98.88 117 VAL B O 1
ATOM 3283 N N . LYS B 1 118 ? -5.887 2.717 -12.969 1 98.94 118 LYS B N 1
ATOM 3284 C CA . LYS B 1 118 ? -5.484 1.315 -13.039 1 98.94 118 LYS B CA 1
ATOM 3285 C C . LYS B 1 118 ? -5.121 0.915 -14.461 1 98.94 118 LYS B C 1
ATOM 3287 O O . LYS B 1 118 ? -4.09 0.277 -14.688 1 98.94 118 LYS B O 1
ATOM 3292 N N . ASP B 1 119 ? -5.984 1.322 -15.375 1 98.94 119 ASP B N 1
ATOM 3293 C CA . ASP B 1 119 ? -5.805 0.961 -16.781 1 98.94 119 ASP B CA 1
ATOM 3294 C C . ASP B 1 119 ? -4.504 1.54 -17.328 1 98.94 119 ASP B C 1
ATOM 3296 O O . ASP B 1 119 ? -3.744 0.841 -18 1 98.94 119 ASP B O 1
ATOM 3300 N N . LEU B 1 120 ? -4.266 2.795 -17.016 1 98.94 120 LEU B N 1
ATOM 3301 C CA . LEU B 1 120 ? -3.068 3.467 -17.516 1 98.94 120 LEU B CA 1
ATOM 3302 C C . LEU B 1 120 ? -1.808 2.814 -16.953 1 98.94 120 LEU B C 1
ATOM 3304 O O . LEU B 1 120 ? -0.823 2.635 -17.672 1 98.94 120 LEU B O 1
ATOM 3308 N N . GLU B 1 121 ? -1.81 2.477 -15.727 1 98.94 121 GLU B N 1
ATOM 3309 C CA . GLU B 1 121 ? -0.659 1.852 -15.078 1 98.94 121 GLU B CA 1
ATOM 3310 C C . GLU B 1 121 ? -0.295 0.534 -15.758 1 98.94 121 GLU B C 1
ATOM 3312 O O . GLU B 1 121 ? 0.866 0.31 -16.109 1 98.94 121 GLU B O 1
ATOM 3317 N N . THR B 1 122 ? -1.315 -0.316 -15.914 1 98.94 122 THR B N 1
ATOM 3318 C CA . THR B 1 122 ? -1.095 -1.609 -16.547 1 98.94 122 THR B CA 1
ATOM 3319 C C . THR B 1 122 ? -0.611 -1.428 -17.984 1 98.94 122 THR B C 1
ATOM 3321 O O . THR B 1 122 ? 0.324 -2.104 -18.422 1 98.94 122 THR B O 1
ATOM 3324 N N . LYS B 1 123 ? -1.219 -0.509 -18.656 1 98.94 123 LYS B N 1
ATOM 3325 C CA . LYS B 1 123 ? -0.856 -0.257 -20.047 1 98.94 123 LYS B CA 1
ATOM 3326 C C . LYS B 1 123 ? 0.615 0.126 -20.172 1 98.94 123 LYS B C 1
ATOM 3328 O O . LYS B 1 123 ? 1.346 -0.448 -20.984 1 98.94 123 LYS B O 1
ATOM 3333 N N . ILE B 1 124 ? 1.083 1.071 -19.359 1 98.94 124 ILE B N 1
ATOM 3334 C CA . ILE B 1 124 ? 2.463 1.543 -19.422 1 98.94 124 ILE B CA 1
ATOM 3335 C C . ILE B 1 124 ? 3.412 0.416 -19.031 1 98.94 124 ILE B C 1
ATOM 3337 O O . ILE B 1 124 ? 4.457 0.227 -19.656 1 98.94 124 ILE B O 1
ATOM 3341 N N . ALA B 1 125 ? 3.029 -0.324 -17.984 1 98.94 125 ALA B N 1
ATOM 3342 C CA . ALA B 1 125 ? 3.883 -1.417 -17.531 1 98.94 125 ALA B CA 1
ATOM 3343 C C . ALA B 1 125 ? 4.109 -2.439 -18.641 1 98.94 125 ALA B C 1
ATOM 3345 O O . ALA B 1 125 ? 5.242 -2.883 -18.859 1 98.94 125 ALA B O 1
ATOM 3346 N N . VAL B 1 126 ? 3.021 -2.822 -19.328 1 98.94 126 VAL B N 1
ATOM 3347 C CA . VAL B 1 126 ? 3.105 -3.795 -20.422 1 98.94 126 VAL B CA 1
ATOM 3348 C C . VAL B 1 126 ? 3.951 -3.229 -21.562 1 98.94 126 VAL B C 1
ATOM 3350 O O . VAL B 1 126 ? 4.82 -3.92 -22.094 1 98.94 126 VAL B O 1
ATOM 3353 N N . GLU B 1 127 ? 3.736 -2 -21.844 1 98.81 127 GLU B N 1
ATOM 3354 C CA . GLU B 1 127 ? 4.5 -1.334 -22.906 1 98.81 127 GLU B CA 1
ATOM 3355 C C . GLU B 1 127 ? 5.988 -1.291 -22.562 1 98.81 127 GLU B C 1
ATOM 3357 O O . GLU B 1 127 ? 6.836 -1.343 -23.453 1 98.81 127 GLU B O 1
ATOM 3362 N N . GLN B 1 128 ? 6.25 -1.28 -21.297 1 98.75 128 GLN B N 1
ATOM 3363 C CA . GLN B 1 128 ? 7.637 -1.145 -20.859 1 98.75 128 GLN B CA 1
ATOM 3364 C C . GLN B 1 128 ? 8.273 -2.51 -20.625 1 98.75 128 GLN B C 1
ATOM 3366 O O . GLN B 1 128 ? 9.375 -2.6 -20.078 1 98.75 128 GLN B O 1
ATOM 3371 N N . GLY B 1 129 ? 7.562 -3.541 -20.906 1 98.62 129 GLY B N 1
ATOM 3372 C CA . GLY B 1 129 ? 8.227 -4.828 -21.016 1 98.62 129 GLY B CA 1
ATOM 3373 C C . GLY B 1 129 ? 7.738 -5.844 -20 1 98.62 129 GLY B C 1
ATOM 3374 O O . GLY B 1 129 ? 8.234 -6.973 -19.953 1 98.62 129 GLY B O 1
ATOM 3375 N N . ALA B 1 130 ? 6.77 -5.488 -19.156 1 98.88 130 ALA B N 1
ATOM 3376 C CA . ALA B 1 130 ? 6.211 -6.473 -18.234 1 98.88 130 ALA B CA 1
ATOM 3377 C C . ALA B 1 130 ? 5.602 -7.648 -19 1 98.88 130 ALA B C 1
ATOM 3379 O O . ALA B 1 130 ? 4.836 -7.457 -19.938 1 98.88 130 ALA B O 1
ATOM 3380 N N . GLN B 1 131 ? 5.887 -8.828 -18.562 1 98.88 131 GLN B N 1
ATOM 3381 C CA . GLN B 1 131 ? 5.363 -10.039 -19.188 1 98.88 131 GLN B CA 1
ATOM 3382 C C . GLN B 1 131 ? 4.277 -10.68 -18.328 1 98.88 131 GLN B C 1
ATOM 3384 O O . GLN B 1 131 ? 3.529 -11.539 -18.797 1 98.88 131 GLN B O 1
ATOM 3389 N N . GLU B 1 132 ? 4.25 -10.344 -17.141 1 98.94 132 GLU B N 1
ATOM 3390 C CA . GLU B 1 132 ? 3.217 -10.758 -16.188 1 98.94 132 GLU B CA 1
ATOM 3391 C C . GLU B 1 132 ? 2.754 -9.578 -15.336 1 98.94 132 GLU B C 1
ATOM 3393 O O . GLU B 1 132 ? 3.568 -8.766 -14.891 1 98.94 132 GLU B O 1
ATOM 3398 N N . ILE B 1 133 ? 1.458 -9.453 -15.188 1 98.94 133 ILE B N 1
ATOM 3399 C CA . ILE B 1 133 ? 0.849 -8.398 -14.391 1 98.94 133 ILE B CA 1
ATOM 3400 C C . ILE B 1 133 ? 0.119 -9 -13.195 1 98.94 133 ILE B C 1
ATOM 3402 O O . ILE B 1 133 ? -0.754 -9.859 -13.359 1 98.94 133 ILE B O 1
ATOM 3406 N N . ASP B 1 134 ? 0.526 -8.641 -12 1 98.94 134 ASP B N 1
ATOM 3407 C CA . ASP B 1 134 ? -0.195 -8.992 -10.781 1 98.94 134 ASP B CA 1
ATOM 3408 C C . ASP B 1 134 ? -1.118 -7.852 -10.344 1 98.94 134 ASP B C 1
ATOM 3410 O O . ASP B 1 134 ? -0.7 -6.949 -9.617 1 98.94 134 ASP B O 1
ATOM 3414 N N . MET B 1 135 ? -2.359 -7.926 -10.703 1 98.94 135 MET B N 1
ATOM 3415 C CA . MET B 1 135 ? -3.291 -6.867 -10.32 1 98.94 135 MET B CA 1
ATOM 3416 C C . MET B 1 135 ? -3.953 -7.184 -8.984 1 98.94 135 MET B C 1
ATOM 3418 O O . MET B 1 135 ? -4.211 -8.352 -8.672 1 98.94 135 MET B O 1
ATOM 3422 N N . VAL B 1 136 ? -4.254 -6.172 -8.211 1 98.69 136 VAL B N 1
ATOM 3423 C CA . VAL B 1 136 ? -5.027 -6.34 -6.984 1 98.69 136 VAL B CA 1
ATOM 3424 C C . VAL B 1 136 ? -6.488 -5.992 -7.246 1 98.69 136 VAL B C 1
ATOM 3426 O O . VAL B 1 136 ? -6.789 -4.996 -7.906 1 98.69 136 VAL B O 1
ATOM 3429 N N . VAL B 1 137 ? -7.391 -6.77 -6.77 1 98.31 137 VAL B N 1
ATOM 3430 C CA . VAL B 1 137 ? -8.805 -6.484 -6.965 1 98.31 137 VAL B CA 1
ATOM 3431 C C . VAL B 1 137 ? -9.281 -5.465 -5.93 1 98.31 137 VAL B C 1
ATOM 3433 O O . VAL B 1 137 ? -8.633 -5.273 -4.898 1 98.31 137 VAL B O 1
ATOM 3436 N N . SER B 1 138 ? -10.414 -4.852 -6.195 1 98.12 138 SER B N 1
ATOM 3437 C CA . SER B 1 138 ? -11.055 -3.928 -5.27 1 98.12 138 SER B CA 1
ATOM 3438 C C . SER B 1 138 ? -11.875 -4.672 -4.223 1 98.12 138 SER B C 1
ATOM 3440 O O . SER B 1 138 ? -13.094 -4.789 -4.348 1 98.12 138 SER B O 1
ATOM 3442 N N . ARG B 1 139 ? -11.211 -5.082 -3.148 1 97.06 139 ARG B N 1
ATOM 3443 C CA . ARG B 1 139 ? -11.859 -5.934 -2.152 1 97.06 139 ARG B CA 1
ATOM 3444 C C . ARG B 1 139 ? -13.008 -5.199 -1.471 1 97.06 139 ARG B C 1
ATOM 3446 O O . ARG B 1 139 ? -14.023 -5.809 -1.125 1 97.06 139 ARG B O 1
ATOM 3453 N N . GLY B 1 140 ? -12.836 -3.881 -1.307 1 98.06 140 GLY B N 1
ATOM 3454 C CA . GLY B 1 140 ? -13.922 -3.117 -0.713 1 98.06 140 GLY B CA 1
ATOM 3455 C C . GLY B 1 140 ? -15.211 -3.191 -1.513 1 98.06 140 GLY B C 1
ATOM 3456 O O . GLY B 1 140 ? -16.297 -3.371 -0.945 1 98.06 140 GLY B O 1
ATOM 3457 N N . TYR B 1 141 ? -15.094 -3.051 -2.805 1 98.69 141 TYR B N 1
ATOM 3458 C CA . TYR B 1 141 ? -16.25 -3.172 -3.686 1 98.69 141 TYR B CA 1
ATOM 3459 C C . TYR B 1 141 ? -16.828 -4.578 -3.631 1 98.69 141 TYR B C 1
ATOM 3461 O O . TYR B 1 141 ? -18.047 -4.746 -3.557 1 98.69 141 TYR B O 1
ATOM 3469 N N . TRP B 1 142 ? -15.977 -5.59 -3.656 1 98.75 142 TRP B N 1
ATOM 3470 C CA . TRP B 1 142 ? -16.438 -6.973 -3.582 1 98.75 142 TRP B CA 1
ATOM 3471 C C . TRP B 1 142 ? -17.188 -7.227 -2.283 1 98.75 142 TRP B C 1
ATOM 3473 O O . TRP B 1 142 ? -18.312 -7.742 -2.303 1 98.75 142 TRP B O 1
ATOM 3483 N N . ASN B 1 143 ? -16.609 -6.785 -1.147 1 98.62 143 ASN B N 1
ATOM 3484 C CA . ASN B 1 143 ? -17.172 -7.023 0.175 1 98.62 143 ASN B CA 1
ATOM 3485 C C . ASN B 1 143 ? -18.484 -6.27 0.366 1 98.62 143 ASN B C 1
ATOM 3487 O O . ASN B 1 143 ? -19.375 -6.742 1.075 1 98.62 143 ASN B O 1
ATOM 3491 N N . ASP B 1 144 ? -18.594 -5.074 -0.318 1 98.5 144 ASP B N 1
ATOM 3492 C CA . ASP B 1 144 ? -19.797 -4.25 -0.209 1 98.5 144 ASP B CA 1
ATOM 3493 C C . ASP B 1 144 ? -20.891 -4.734 -1.168 1 98.5 144 ASP B C 1
ATOM 3495 O O . ASP B 1 144 ? -21.953 -4.137 -1.247 1 98.5 144 ASP B O 1
ATOM 3499 N N . GLY B 1 145 ? -20.609 -5.785 -2.018 1 98.06 145 GLY B N 1
ATOM 3500 C CA . GLY B 1 145 ? -21.625 -6.379 -2.869 1 98.06 145 GLY B CA 1
ATOM 3501 C C . GLY B 1 145 ? -21.609 -5.836 -4.285 1 98.06 145 GLY B C 1
ATOM 3502 O O . GLY B 1 145 ? -22.531 -6.086 -5.062 1 98.06 145 GLY B O 1
ATOM 3503 N N . PHE B 1 146 ? -20.609 -5.098 -4.621 1 98.12 146 PHE B N 1
ATOM 3504 C CA . PHE B 1 146 ? -20.469 -4.574 -5.977 1 98.12 146 PHE B CA 1
ATOM 3505 C C . PHE B 1 146 ? -19.578 -5.484 -6.816 1 98.12 146 PHE B C 1
ATOM 3507 O O . PHE B 1 146 ? -18.625 -5.02 -7.434 1 98.12 146 PHE B O 1
ATOM 3514 N N . GLN B 1 147 ? -19.938 -6.676 -6.953 1 97.44 147 GLN B N 1
ATOM 3515 C CA . GLN B 1 147 ? -19.109 -7.711 -7.559 1 97.44 147 GLN B CA 1
ATOM 3516 C C . GLN B 1 147 ? -18.922 -7.457 -9.055 1 97.44 147 GLN B C 1
ATOM 3518 O O . GLN B 1 147 ? -17.859 -7.73 -9.602 1 97.44 147 GLN B O 1
ATOM 3523 N N . GLU B 1 148 ? -19.922 -6.969 -9.688 1 98.12 148 GLU B N 1
ATOM 3524 C CA . GLU B 1 148 ? -19.828 -6.711 -11.125 1 98.12 148 GLU B CA 1
ATOM 3525 C C . GLU B 1 148 ? -18.734 -5.695 -11.43 1 98.12 148 GLU B C 1
ATOM 3527 O O . GLU B 1 148 ? -18.047 -5.805 -12.453 1 98.12 148 GLU B O 1
ATOM 3532 N N . LYS B 1 149 ? -18.609 -4.746 -10.555 1 98 149 LYS B N 1
ATOM 3533 C CA . LYS B 1 149 ? -17.547 -3.762 -10.734 1 98 149 LYS B CA 1
ATOM 3534 C C . LYS B 1 149 ? -16.172 -4.422 -10.703 1 98 149 LYS B C 1
ATOM 3536 O O . LYS B 1 149 ? -15.297 -4.09 -11.508 1 98 149 LYS B O 1
ATOM 3541 N N . VAL B 1 150 ? -15.984 -5.312 -9.82 1 98.69 150 VAL B N 1
ATOM 3542 C CA . VAL B 1 150 ? -14.719 -6.02 -9.664 1 98.69 150 VAL B CA 1
ATOM 3543 C C . VAL B 1 150 ? -14.461 -6.902 -10.883 1 98.69 150 VAL B C 1
ATOM 3545 O O . VAL B 1 150 ? -13.352 -6.934 -11.406 1 98.69 150 VAL B O 1
ATOM 3548 N N . ILE B 1 151 ? -15.492 -7.582 -11.328 1 98.62 151 ILE B N 1
ATOM 3549 C CA . ILE B 1 151 ? -15.398 -8.469 -12.484 1 98.62 151 ILE B CA 1
ATOM 3550 C C . ILE B 1 151 ? -15.055 -7.648 -13.727 1 98.62 151 ILE B C 1
ATOM 3552 O O . ILE B 1 151 ? -14.188 -8.039 -14.516 1 98.62 151 ILE B O 1
ATOM 3556 N N . ASP B 1 152 ? -15.68 -6.527 -13.875 1 98.62 152 ASP B N 1
ATOM 3557 C CA . ASP B 1 152 ? -15.414 -5.652 -15.016 1 98.62 152 ASP B CA 1
ATOM 3558 C C . ASP B 1 152 ? -13.977 -5.137 -14.984 1 98.62 152 ASP B C 1
ATOM 3560 O O . ASP B 1 152 ? -13.352 -4.969 -16.031 1 98.62 152 ASP B O 1
ATOM 3564 N N . GLU B 1 153 ? -13.508 -4.855 -13.82 1 98.56 153 GLU B N 1
ATOM 3565 C CA . GLU B 1 153 ? -12.109 -4.461 -13.664 1 98.56 153 GLU B CA 1
ATOM 3566 C C . GLU B 1 153 ? -11.164 -5.547 -14.172 1 98.56 153 GLU B C 1
ATOM 3568 O O . GLU B 1 153 ? -10.219 -5.258 -14.914 1 98.56 153 GLU B O 1
ATOM 3573 N N . ILE B 1 154 ? -11.438 -6.766 -13.859 1 98.88 154 ILE B N 1
ATOM 3574 C CA . ILE B 1 154 ? -10.602 -7.891 -14.266 1 98.88 154 ILE B CA 1
ATOM 3575 C C . ILE B 1 154 ? -10.641 -8.039 -15.789 1 98.88 154 ILE B C 1
ATOM 3577 O O . ILE B 1 154 ? -9.602 -8.172 -16.438 1 98.88 154 ILE B O 1
ATOM 3581 N N . LYS B 1 155 ? -11.82 -7.938 -16.344 1 98.88 155 LYS B N 1
ATOM 3582 C CA . LYS B 1 155 ? -11.984 -8.047 -17.781 1 98.88 155 LYS B CA 1
ATOM 3583 C C . LYS B 1 155 ? -11.172 -6.973 -18.5 1 98.88 155 LYS B C 1
ATOM 3585 O O . LYS B 1 155 ? -10.508 -7.254 -19.5 1 98.88 155 LYS B O 1
ATOM 3590 N N . THR B 1 156 ? -11.273 -5.797 -17.984 1 98.88 156 THR B N 1
ATOM 3591 C CA . THR B 1 156 ? -10.586 -4.668 -18.609 1 98.88 156 THR B CA 1
ATOM 3592 C C . THR B 1 156 ? -9.07 -4.848 -18.531 1 98.88 156 THR B C 1
ATOM 3594 O O . THR B 1 156 ? -8.359 -4.605 -19.5 1 98.88 156 THR B O 1
ATOM 3597 N N . GLN B 1 157 ? -8.594 -5.258 -17.391 1 98.94 157 GLN B N 1
ATOM 3598 C CA . GLN B 1 157 ? -7.164 -5.477 -17.219 1 98.94 157 GLN B CA 1
ATOM 3599 C C . GLN B 1 157 ? -6.664 -6.582 -18.141 1 98.94 157 GLN B C 1
ATOM 3601 O O . GLN B 1 157 ? -5.566 -6.484 -18.703 1 98.94 157 GLN B O 1
ATOM 3606 N N . LYS B 1 158 ? -7.453 -7.613 -18.297 1 98.94 158 LYS B N 1
ATOM 3607 C CA . LYS B 1 158 ? -7.086 -8.68 -19.219 1 98.94 158 LYS B CA 1
ATOM 3608 C C . LYS B 1 158 ? -6.988 -8.156 -20.656 1 98.94 158 LYS B C 1
ATOM 3610 O O . LYS B 1 158 ? -6.066 -8.508 -21.391 1 98.94 158 LYS B O 1
ATOM 3615 N N . ALA B 1 159 ? -7.961 -7.398 -21 1 98.94 159 ALA B N 1
ATOM 3616 C CA . ALA B 1 159 ? -7.965 -6.824 -22.344 1 98.94 159 ALA B CA 1
ATOM 3617 C C . ALA B 1 159 ? -6.707 -5.992 -22.578 1 98.94 159 ALA B C 1
ATOM 3619 O O . ALA B 1 159 ? -6.141 -6.016 -23.672 1 98.94 159 ALA B O 1
ATOM 3620 N N . ILE B 1 160 ? -6.254 -5.258 -21.609 1 98.94 160 ILE B N 1
ATOM 3621 C CA . ILE B 1 160 ? -5.074 -4.406 -21.719 1 98.94 160 ILE B CA 1
ATOM 3622 C C . ILE B 1 160 ? -3.822 -5.277 -21.844 1 98.94 160 ILE B C 1
ATOM 3624 O O . ILE B 1 160 ? -2.924 -4.977 -22.625 1 98.94 160 ILE B O 1
ATOM 3628 N N . CYS B 1 161 ? -3.777 -6.309 -21.031 1 98.75 161 CYS B N 1
ATOM 3629 C CA . CYS B 1 161 ? -2.645 -7.223 -21.109 1 98.75 161 CYS B CA 1
ATOM 3630 C C . CYS B 1 161 ? -2.545 -7.859 -22.484 1 98.75 161 CYS B C 1
ATOM 3632 O O . CYS B 1 161 ? -1.449 -7.996 -23.031 1 98.75 161 CYS B O 1
ATOM 3634 N N . GLY B 1 162 ? -3.723 -8.289 -23.031 1 98.12 162 GLY B N 1
ATOM 3635 C CA . GLY B 1 162 ? -3.736 -8.969 -24.312 1 98.12 162 GLY B CA 1
ATOM 3636 C C . GLY B 1 162 ? -2.895 -10.234 -24.312 1 98.12 162 GLY B C 1
ATOM 3637 O O . GLY B 1 162 ? -2.953 -11.031 -23.375 1 98.12 162 GLY B O 1
ATOM 3638 N N . GLU B 1 163 ? -2.131 -10.422 -25.391 1 97.44 163 GLU B N 1
ATOM 3639 C CA . GLU B 1 163 ? -1.271 -11.594 -25.5 1 97.44 163 GLU B CA 1
ATOM 3640 C C . GLU B 1 163 ? 0.137 -11.305 -25 1 97.44 163 GLU B C 1
ATOM 3642 O O . GLU B 1 163 ? 0.967 -12.211 -24.891 1 97.44 163 GLU B O 1
ATOM 3647 N N . LYS B 1 164 ? 0.326 -10.094 -24.609 1 98.12 164 LYS B N 1
ATOM 3648 C CA . LYS B 1 164 ? 1.678 -9.648 -24.266 1 98.12 164 LYS B CA 1
ATOM 3649 C C . LYS B 1 164 ? 2.041 -10.031 -22.844 1 98.12 164 LYS B C 1
ATOM 3651 O O . LYS B 1 164 ? 3.219 -10.211 -22.516 1 98.12 164 LYS B O 1
ATOM 3656 N N . ALA B 1 165 ? 1.053 -10.07 -22.016 1 98.75 165 ALA B N 1
ATOM 3657 C CA . ALA B 1 165 ? 1.337 -10.336 -20.609 1 98.75 165 ALA B CA 1
ATOM 3658 C C . ALA B 1 165 ? 0.276 -11.242 -19.984 1 98.75 165 ALA B C 1
ATOM 3660 O O . ALA B 1 165 ? -0.914 -11.102 -20.281 1 98.75 165 ALA B O 1
ATOM 3661 N N . HIS B 1 166 ? 0.718 -12.148 -19.156 1 98.75 166 HIS B N 1
ATOM 3662 C CA . HIS B 1 166 ? -0.212 -12.914 -18.328 1 98.75 166 HIS B CA 1
ATOM 3663 C C . HIS B 1 166 ? -0.783 -12.062 -17.203 1 98.75 166 HIS B C 1
ATOM 3665 O O . HIS B 1 166 ? -0.06 -11.281 -16.578 1 98.75 166 HIS B O 1
ATOM 3671 N N . LEU B 1 167 ? -2.061 -12.258 -16.969 1 98.94 167 LEU B N 1
ATOM 3672 C CA . LEU B 1 167 ? -2.715 -11.555 -15.867 1 98.94 167 LEU B CA 1
ATOM 3673 C C . LEU B 1 167 ? -2.857 -12.461 -14.648 1 98.94 167 LEU B C 1
ATOM 3675 O O . LEU B 1 167 ? -3.477 -13.523 -14.727 1 98.94 167 LEU B O 1
ATOM 3679 N N . LYS B 1 168 ? -2.24 -12.102 -13.57 1 98.94 168 LYS B N 1
ATOM 3680 C CA . LYS B 1 168 ? -2.453 -12.711 -12.266 1 98.94 168 LYS B CA 1
ATOM 3681 C C . LYS B 1 168 ? -3.34 -11.836 -11.383 1 98.94 168 LYS B C 1
ATOM 3683 O O . LYS B 1 168 ? -3.047 -10.656 -11.18 1 98.94 168 LYS B O 1
ATOM 3688 N N . VAL B 1 169 ? -4.398 -12.367 -10.844 1 98.94 169 VAL B N 1
ATOM 3689 C CA . VAL B 1 169 ? -5.355 -11.594 -10.055 1 98.94 169 VAL B CA 1
ATOM 3690 C C . VAL B 1 169 ? -5.16 -11.883 -8.57 1 98.94 169 VAL B C 1
ATOM 3692 O O . VAL B 1 169 ? -5.414 -13 -8.109 1 98.94 169 VAL B O 1
ATOM 3695 N N . ILE B 1 170 ? -4.691 -10.891 -7.844 1 98.94 170 ILE B N 1
ATOM 3696 C CA . ILE B 1 170 ? -4.508 -10.977 -6.398 1 98.94 170 ILE B CA 1
ATOM 3697 C C . ILE B 1 170 ? -5.84 -10.734 -5.691 1 98.94 170 ILE B C 1
ATOM 3699 O O . ILE B 1 170 ? -6.441 -9.672 -5.836 1 98.94 170 ILE B O 1
ATOM 3703 N N . LEU B 1 171 ? -6.207 -11.648 -4.945 1 98.88 171 LEU B N 1
ATOM 3704 C CA . LEU B 1 171 ? -7.488 -11.547 -4.258 1 98.88 171 LEU B CA 1
ATOM 3705 C C . LEU B 1 171 ? -7.332 -10.812 -2.926 1 98.88 171 LEU B C 1
ATOM 3707 O O . LEU B 1 171 ? -8.203 -10.031 -2.539 1 98.88 171 LEU B O 1
ATOM 3711 N N . GLU B 1 172 ? -6.207 -10.984 -2.283 1 98.69 172 GLU B N 1
ATOM 3712 C CA . GLU B 1 172 ? -5.969 -10.648 -0.884 1 98.69 172 GLU B CA 1
ATOM 3713 C C . GLU B 1 172 ? -6.938 -11.391 0.035 1 98.69 172 GLU B C 1
ATOM 3715 O O . GLU B 1 172 ? -7.77 -10.766 0.699 1 98.69 172 GLU B O 1
ATOM 3720 N N . THR B 1 173 ? -6.699 -12.602 0.18 1 98.69 173 THR B N 1
ATOM 3721 C CA . THR B 1 173 ? -7.688 -13.516 0.745 1 98.69 173 THR B CA 1
ATOM 3722 C C . THR B 1 173 ? -7.957 -13.18 2.209 1 98.69 173 THR B C 1
ATOM 3724 O O . THR B 1 173 ? -9.078 -13.359 2.697 1 98.69 173 THR B O 1
ATOM 3727 N N . CYS B 1 174 ? -6.992 -12.641 2.934 1 98.44 174 CYS B N 1
ATOM 3728 C CA . CYS B 1 174 ? -7.164 -12.352 4.352 1 98.44 174 CYS B CA 1
ATOM 3729 C C . CYS B 1 174 ? -8.148 -11.211 4.559 1 98.44 174 CYS B C 1
ATOM 3731 O O . CYS B 1 174 ? -8.57 -10.938 5.688 1 98.44 174 CYS B O 1
ATOM 3733 N N . GLU B 1 175 ? -8.57 -10.594 3.469 1 98.62 175 GLU B N 1
ATOM 3734 C CA . GLU B 1 175 ? -9.453 -9.445 3.592 1 98.62 175 GLU B CA 1
ATOM 3735 C C . GLU B 1 175 ? -10.82 -9.734 2.98 1 98.62 175 GLU B C 1
ATOM 3737 O O . GLU B 1 175 ? -11.641 -8.828 2.812 1 98.62 175 GLU B O 1
ATOM 3742 N N . LEU B 1 176 ? -11.031 -10.945 2.557 1 98.5 176 LEU B N 1
ATOM 3743 C CA . LEU B 1 176 ? -12.336 -11.375 2.074 1 98.5 176 LEU B CA 1
ATOM 3744 C C . LEU B 1 176 ? -13.148 -12.008 3.199 1 98.5 176 LEU B C 1
ATOM 3746 O O . LEU B 1 176 ? -12.586 -12.516 4.168 1 98.5 176 LEU B O 1
ATOM 3750 N N . LEU B 1 177 ? -14.406 -12.016 3.092 1 96.69 177 LEU B N 1
ATOM 3751 C CA . LEU B 1 177 ? -15.312 -12.18 4.227 1 96.69 177 LEU B CA 1
ATOM 3752 C C . LEU B 1 177 ? -15.461 -13.648 4.602 1 96.69 177 LEU B C 1
ATOM 3754 O O . LEU B 1 177 ? -15.812 -13.969 5.738 1 96.69 177 LEU B O 1
ATOM 3758 N N . SER B 1 178 ? -15.227 -14.594 3.623 1 98.31 178 SER B N 1
ATOM 3759 C CA . SER B 1 178 ? -15.461 -16.016 3.881 1 98.31 178 SER B CA 1
ATOM 3760 C C . SER B 1 178 ? -14.734 -16.891 2.865 1 98.31 178 SER B C 1
ATOM 3762 O O . SER B 1 178 ? -14.211 -16.391 1.868 1 98.31 178 SER B O 1
ATOM 3764 N N . LEU B 1 179 ? -14.734 -18.188 3.166 1 98.75 179 LEU B N 1
ATOM 3765 C CA . LEU B 1 179 ? -14.172 -19.141 2.217 1 98.75 179 LEU B CA 1
ATOM 3766 C C . LEU B 1 179 ? -14.992 -19.172 0.934 1 98.75 179 LEU B C 1
ATOM 3768 O O . LEU B 1 179 ? -14.438 -19.328 -0.158 1 98.75 179 LEU B O 1
ATOM 3772 N N . SER B 1 180 ? -16.281 -19.062 1.108 1 98.56 180 SER B N 1
ATOM 3773 C CA . SER B 1 180 ? -17.156 -19.031 -0.059 1 98.56 180 SER B CA 1
ATOM 3774 C C . SER B 1 180 ? -16.859 -17.812 -0.935 1 98.56 180 SER B C 1
ATOM 3776 O O . SER B 1 180 ? -16.906 -17.906 -2.164 1 98.56 180 SER B O 1
ATOM 3778 N N . SER B 1 181 ? -16.578 -16.719 -0.264 1 98.56 181 SER B N 1
ATOM 3779 C CA . SER B 1 181 ? -16.219 -15.5 -0.993 1 98.56 181 SER B CA 1
ATOM 3780 C C . SER B 1 181 ? -14.906 -15.68 -1.739 1 98.56 181 SER B C 1
ATOM 3782 O O . SER B 1 181 ? -14.773 -15.242 -2.885 1 98.56 181 SER B O 1
ATOM 3784 N N . ILE B 1 182 ? -13.969 -16.312 -1.109 1 98.88 182 ILE B N 1
ATOM 3785 C CA . ILE B 1 182 ? -12.672 -16.578 -1.715 1 98.88 182 ILE B CA 1
ATOM 3786 C C . ILE B 1 182 ? -12.844 -17.5 -2.928 1 98.88 182 ILE B C 1
ATOM 3788 O O . ILE B 1 182 ? -12.305 -17.219 -4 1 98.88 182 ILE B O 1
ATOM 3792 N N . TYR B 1 183 ? -13.594 -18.516 -2.781 1 98.88 183 TYR B N 1
ATOM 3793 C CA . TYR B 1 183 ? -13.859 -19.453 -3.867 1 98.88 183 TYR B CA 1
ATOM 3794 C C . TYR B 1 183 ? -14.539 -18.75 -5.035 1 98.88 183 TYR B C 1
ATOM 3796 O O . TYR B 1 183 ? -14.109 -18.891 -6.184 1 98.88 183 TYR B O 1
ATOM 3804 N N . GLN B 1 184 ? -15.547 -18.031 -4.715 1 98.62 184 GLN B N 1
ATOM 3805 C CA . GLN B 1 184 ? -16.344 -17.375 -5.75 1 98.62 184 GLN B CA 1
ATOM 3806 C C . GLN B 1 184 ? -15.5 -16.375 -6.531 1 98.62 184 GLN B C 1
ATOM 3808 O O . GLN B 1 184 ? -15.539 -16.344 -7.762 1 98.62 184 GLN B O 1
ATOM 3813 N N . LEU B 1 185 ? -14.797 -15.523 -5.82 1 98.88 185 LEU B N 1
ATOM 3814 C CA . LEU B 1 185 ? -13.969 -14.539 -6.496 1 98.88 185 LEU B CA 1
ATOM 3815 C C . LEU B 1 185 ? -12.891 -15.219 -7.336 1 98.88 185 LEU B C 1
ATOM 3817 O O . LEU B 1 185 ? -12.562 -14.758 -8.43 1 98.88 185 LEU B O 1
ATOM 3821 N N . SER B 1 186 ? -12.336 -16.281 -6.82 1 98.88 186 SER B N 1
ATOM 3822 C CA . SER B 1 186 ? -11.367 -17.047 -7.59 1 98.88 186 SER B CA 1
ATOM 3823 C C . SER B 1 186 ? -11.969 -17.547 -8.906 1 98.88 186 SER B C 1
ATOM 3825 O O . SER B 1 186 ? -11.391 -17.328 -9.977 1 98.88 186 SER B O 1
ATOM 3827 N N . TYR B 1 187 ? -13.062 -18.172 -8.797 1 98.69 187 TYR B N 1
ATOM 3828 C CA . TYR B 1 187 ? -13.727 -18.734 -9.969 1 98.69 187 TYR B CA 1
ATOM 3829 C C . TYR B 1 187 ? -14.07 -17.641 -10.969 1 98.69 187 TYR B C 1
ATOM 3831 O O . TYR B 1 187 ? -13.812 -17.797 -12.172 1 98.69 187 TYR B O 1
ATOM 3839 N N . GLU B 1 188 ? -14.641 -16.578 -10.461 1 98.5 188 GLU B N 1
ATOM 3840 C CA . GLU B 1 188 ? -15.039 -15.469 -11.328 1 98.5 188 GLU B CA 1
ATOM 3841 C C . GLU B 1 188 ? -13.836 -14.828 -12 1 98.5 188 GLU B C 1
ATOM 3843 O O . GLU B 1 188 ? -13.906 -14.422 -13.164 1 98.5 188 GLU B O 1
ATOM 3848 N N . ALA B 1 189 ? -12.742 -14.656 -11.227 1 98.88 189 ALA B N 1
ATOM 3849 C CA . ALA B 1 189 ? -11.531 -14.109 -11.812 1 98.88 189 ALA B CA 1
ATOM 3850 C C . ALA B 1 189 ? -11.047 -14.969 -12.984 1 98.88 189 ALA B C 1
ATOM 3852 O O . ALA B 1 189 ? -10.719 -14.445 -14.047 1 98.88 189 ALA B O 1
ATOM 3853 N N . LEU B 1 190 ? -11.055 -16.266 -12.82 1 98.69 190 LEU B N 1
ATOM 3854 C CA . LEU B 1 190 ? -10.648 -17.203 -13.867 1 98.69 190 LEU B CA 1
ATOM 3855 C C . LEU B 1 190 ? -11.586 -17.109 -15.07 1 98.69 190 LEU B C 1
ATOM 3857 O O . LEU B 1 190 ? -11.125 -17.031 -16.203 1 98.69 190 LEU B O 1
ATOM 3861 N N . GLN B 1 191 ? -12.789 -17.109 -14.758 1 97.69 191 GLN B N 1
ATOM 3862 C CA . GLN B 1 191 ? -13.812 -17.078 -15.797 1 97.69 191 GLN B CA 1
ATOM 3863 C C . GLN B 1 191 ? -13.711 -15.805 -16.641 1 97.69 191 GLN B C 1
ATOM 3865 O O . GLN B 1 191 ? -14.031 -15.805 -17.828 1 97.69 191 GLN B O 1
ATOM 3870 N N . ASN B 1 192 ? -13.219 -14.758 -16.031 1 98.12 192 ASN B N 1
ATOM 3871 C CA . ASN B 1 192 ? -13.273 -13.461 -16.688 1 98.12 192 ASN B CA 1
ATOM 3872 C C . ASN B 1 192 ? -11.883 -12.984 -17.109 1 98.12 192 ASN B C 1
ATOM 3874 O O . ASN B 1 192 ? -11.68 -11.797 -17.359 1 98.12 192 ASN B O 1
ATOM 3878 N N . GLY B 1 193 ? -10.914 -13.891 -17.172 1 97.88 193 GLY B N 1
ATOM 3879 C CA . GLY B 1 193 ? -9.719 -13.539 -17.938 1 97.88 193 GLY B CA 1
ATOM 3880 C C . GLY B 1 193 ? -8.438 -13.781 -17.172 1 97.88 193 GLY B C 1
ATOM 3881 O O . GLY B 1 193 ? -7.348 -13.75 -17.75 1 97.88 193 GLY B O 1
ATOM 3882 N N . ALA B 1 194 ? -8.469 -14.086 -15.891 1 98.81 194 ALA B N 1
ATOM 3883 C CA . ALA B 1 194 ? -7.25 -14.328 -15.125 1 98.81 194 ALA B CA 1
ATOM 3884 C C . ALA B 1 194 ? -6.504 -15.547 -15.656 1 98.81 194 ALA B C 1
ATOM 3886 O O . ALA B 1 194 ? -7.094 -16.609 -15.852 1 98.81 194 ALA B O 1
ATOM 3887 N N . ASP B 1 195 ? -5.215 -15.359 -15.93 1 98.81 195 ASP B N 1
ATOM 3888 C CA . ASP B 1 195 ? -4.363 -16.5 -16.25 1 98.81 195 ASP B CA 1
ATOM 3889 C C . ASP B 1 195 ? -3.91 -17.219 -14.969 1 98.81 195 ASP B C 1
ATOM 3891 O O . ASP B 1 195 ? -3.68 -18.438 -14.984 1 98.81 195 ASP B O 1
ATOM 3895 N N . PHE B 1 196 ? -3.691 -16.484 -13.945 1 98.94 196 PHE B N 1
ATOM 3896 C CA . PHE B 1 196 ? -3.377 -16.953 -12.602 1 98.94 196 PHE B CA 1
ATOM 3897 C C . PHE B 1 196 ? -4.238 -16.25 -11.562 1 98.94 196 PHE B C 1
ATOM 3899 O O . PHE B 1 196 ? -4.625 -15.094 -11.75 1 98.94 196 PHE B O 1
ATOM 3906 N N . ILE B 1 197 ? -4.566 -16.906 -10.492 1 98.94 197 ILE B N 1
ATOM 3907 C CA . ILE B 1 197 ? -5.09 -16.297 -9.281 1 98.94 197 ILE B CA 1
ATOM 3908 C C . ILE B 1 197 ? -4.035 -16.344 -8.172 1 98.94 197 ILE B C 1
ATOM 3910 O O . ILE B 1 197 ? -3.244 -17.281 -8.109 1 98.94 197 ILE B O 1
ATOM 3914 N N . LYS B 1 198 ? -3.975 -15.352 -7.379 1 98.94 198 LYS B N 1
ATOM 3915 C CA . LYS B 1 198 ? -2.934 -15.172 -6.371 1 98.94 198 LYS B CA 1
ATOM 3916 C C . LYS B 1 198 ? -3.539 -14.867 -5.004 1 98.94 198 LYS B C 1
ATOM 3918 O O . LYS B 1 198 ? -4.504 -14.102 -4.902 1 98.94 198 LYS B O 1
ATOM 3923 N N . THR B 1 199 ? -2.963 -15.367 -3.957 1 98.81 199 THR B N 1
ATOM 3924 C CA . THR B 1 199 ? -3.58 -15.352 -2.637 1 98.81 199 THR B CA 1
ATOM 3925 C C . THR B 1 199 ? -3.541 -13.945 -2.041 1 98.81 199 THR B C 1
ATOM 3927 O O . THR B 1 199 ? -4.547 -13.461 -1.512 1 98.81 199 THR B O 1
ATOM 3930 N N . SER B 1 200 ? -2.363 -13.336 -2.135 1 98.19 200 SER B N 1
ATOM 3931 C CA . SER B 1 200 ? -2.176 -12.18 -1.264 1 98.19 200 SER B CA 1
ATOM 3932 C C . SER B 1 200 ? -1.173 -11.195 -1.857 1 98.19 200 SER B C 1
ATOM 3934 O O . SER B 1 200 ? -0.402 -11.555 -2.752 1 98.19 200 SER B O 1
ATOM 3936 N N . THR B 1 201 ? -1.207 -10.023 -1.36 1 97.94 201 THR B N 1
ATOM 3937 C CA . THR B 1 201 ? -0.238 -8.992 -1.712 1 97.94 201 THR B CA 1
ATOM 3938 C C . THR B 1 201 ? 1.042 -9.156 -0.898 1 97.94 201 THR B C 1
ATOM 3940 O O . THR B 1 201 ? 2.105 -8.68 -1.305 1 97.94 201 THR B O 1
ATOM 3943 N N . GLY B 1 202 ? 0.907 -9.719 0.206 1 96.31 202 GLY B N 1
ATOM 3944 C CA . GLY B 1 202 ? 2.008 -9.742 1.156 1 96.31 202 GLY B CA 1
ATOM 3945 C C . GLY B 1 202 ? 2.031 -8.531 2.072 1 96.31 202 GLY B C 1
ATOM 3946 O O . GLY B 1 202 ? 2.889 -8.43 2.951 1 96.31 202 GLY B O 1
ATOM 3947 N N . LYS B 1 203 ? 1.043 -7.652 1.936 1 96.44 203 LYS B N 1
ATOM 3948 C CA . LYS B 1 203 ? 1.003 -6.406 2.699 1 96.44 203 LYS B CA 1
ATOM 3949 C C . LYS B 1 203 ? -0.192 -6.383 3.648 1 96.44 203 LYS B C 1
ATOM 3951 O O . LYS B 1 203 ? -0.382 -5.418 4.391 1 96.44 203 LYS B O 1
ATOM 3956 N N . GLY B 1 204 ? -1.015 -7.441 3.627 1 95.25 204 GLY B N 1
ATOM 3957 C CA . GLY B 1 204 ? -2.188 -7.527 4.484 1 95.25 204 GLY B CA 1
ATOM 3958 C C . GLY B 1 204 ? -1.882 -8.094 5.859 1 95.25 204 GLY B C 1
ATOM 3959 O O . GLY B 1 204 ? -0.719 -8.164 6.262 1 95.25 204 GLY B O 1
ATOM 3960 N N . LYS B 1 205 ? -2.924 -8.438 6.578 1 94.94 205 LYS B N 1
ATOM 3961 C CA . LYS B 1 205 ? -2.799 -8.953 7.938 1 94.94 205 LYS B CA 1
ATOM 3962 C C . LYS B 1 205 ? -1.925 -10.203 7.973 1 94.94 205 LYS B C 1
ATOM 3964 O O . LYS B 1 205 ? -1.179 -10.422 8.93 1 94.94 205 LYS B O 1
ATOM 3969 N N . HIS B 1 206 ? -2.119 -11.062 7.027 1 95.5 206 HIS B N 1
ATOM 3970 C CA . HIS B 1 206 ? -1.257 -12.227 6.852 1 95.5 206 HIS B CA 1
ATOM 3971 C C . HIS B 1 206 ? -1.209 -12.656 5.391 1 95.5 206 HIS B C 1
ATOM 3973 O O . HIS B 1 206 ? -2.033 -12.227 4.582 1 95.5 206 HIS B O 1
ATOM 3979 N N . GLY B 1 207 ? -0.184 -13.477 5.047 1 96.38 207 GLY B N 1
ATOM 3980 C CA . GLY B 1 207 ? -0.019 -13.992 3.695 1 96.38 207 GLY B CA 1
ATOM 3981 C C . GLY B 1 207 ? -0.794 -15.273 3.447 1 96.38 207 GLY B C 1
ATOM 3982 O O . GLY B 1 207 ? -1.86 -15.484 4.027 1 96.38 207 GLY B O 1
ATOM 3983 N N . ALA B 1 208 ? -0.295 -16.047 2.576 1 97.62 208 ALA B N 1
ATOM 3984 C CA . ALA B 1 208 ? -0.967 -17.266 2.146 1 97.62 208 ALA B CA 1
ATOM 3985 C C . ALA B 1 208 ? -1.142 -18.234 3.312 1 97.62 208 ALA B C 1
ATOM 3987 O O . ALA B 1 208 ? -0.191 -18.516 4.047 1 97.62 208 ALA B O 1
ATOM 3988 N N . THR B 1 209 ? -2.316 -18.688 3.512 1 98.25 209 THR B N 1
ATOM 3989 C CA . THR B 1 209 ? -2.596 -19.828 4.383 1 98.25 209 THR B CA 1
ATOM 3990 C C . THR B 1 209 ? -3.021 -21.047 3.566 1 98.25 209 THR B C 1
ATOM 3992 O O . THR B 1 209 ? -3.602 -20.906 2.488 1 98.25 209 THR B O 1
ATOM 3995 N N . LEU B 1 210 ? -2.742 -22.234 4.117 1 98.5 210 LEU B N 1
ATOM 3996 C CA . LEU B 1 210 ? -3.17 -23.438 3.416 1 98.5 210 LEU B CA 1
ATOM 3997 C C . LEU B 1 210 ? -4.684 -23.453 3.232 1 98.5 210 LEU B C 1
ATOM 3999 O O . LEU B 1 210 ? -5.184 -23.922 2.213 1 98.5 210 LEU B O 1
ATOM 4003 N N . GLU B 1 211 ? -5.371 -22.953 4.172 1 98.81 211 GLU B N 1
ATOM 4004 C CA . GLU B 1 211 ? -6.828 -22.938 4.121 1 98.81 211 GLU B CA 1
ATOM 4005 C C . GLU B 1 211 ? -7.332 -22.094 2.945 1 98.81 211 GLU B C 1
ATOM 4007 O O . GLU B 1 211 ? -8.094 -22.594 2.113 1 98.81 211 GLU B O 1
ATOM 4012 N N . HIS B 1 212 ? -6.918 -20.875 2.875 1 98.88 212 HIS B N 1
ATOM 4013 C CA . HIS B 1 212 ? -7.34 -19.984 1.792 1 98.88 212 HIS B CA 1
ATOM 4014 C C . HIS B 1 212 ? -6.852 -20.5 0.442 1 98.88 212 HIS B C 1
ATOM 4016 O O . HIS B 1 212 ? -7.594 -20.484 -0.542 1 98.88 212 HIS B O 1
ATOM 4022 N N . TYR B 1 213 ? -5.652 -20.953 0.445 1 98.88 213 TYR B N 1
ATOM 4023 C CA . TYR B 1 213 ? -5.043 -21.469 -0.775 1 98.88 213 TYR B CA 1
ATOM 4024 C C . TYR B 1 213 ? -5.812 -22.672 -1.304 1 98.88 213 TYR B C 1
ATOM 4026 O O . TYR B 1 213 ? -6.031 -22.797 -2.512 1 98.88 213 TYR B O 1
ATOM 4034 N N . THR B 1 214 ? -6.156 -23.547 -0.424 1 98.94 214 THR B N 1
ATOM 4035 C CA . THR B 1 214 ? -6.914 -24.719 -0.824 1 98.94 214 THR B CA 1
ATOM 4036 C C . THR B 1 214 ? -8.258 -24.328 -1.427 1 98.94 214 THR B C 1
ATOM 4038 O O . THR B 1 214 ? -8.695 -24.906 -2.422 1 98.94 214 THR B O 1
ATOM 4041 N N . ALA B 1 215 ? -8.898 -23.359 -0.853 1 98.94 215 ALA B N 1
ATOM 4042 C CA . ALA B 1 215 ? -10.156 -22.859 -1.415 1 98.94 215 ALA B CA 1
ATOM 4043 C C . ALA B 1 215 ? -9.961 -22.391 -2.85 1 98.94 215 ALA B C 1
ATOM 4045 O O . ALA B 1 215 ? -10.789 -22.656 -3.721 1 98.94 215 ALA B O 1
ATOM 4046 N N . MET B 1 216 ? -8.938 -21.734 -3.07 1 98.94 216 MET B N 1
ATOM 4047 C CA . MET B 1 216 ? -8.617 -21.219 -4.402 1 98.94 216 MET B CA 1
ATOM 4048 C C . MET B 1 216 ? -8.289 -22.375 -5.355 1 98.94 216 MET B C 1
ATOM 4050 O O . MET B 1 216 ? -8.711 -22.359 -6.516 1 98.94 216 MET B O 1
ATOM 4054 N N . CYS B 1 217 ? -7.543 -23.344 -4.879 1 98.81 217 CYS B N 1
ATOM 4055 C CA . CYS B 1 217 ? -7.234 -24.516 -5.691 1 98.81 217 CYS B CA 1
ATOM 4056 C C . CYS B 1 217 ? -8.508 -25.234 -6.121 1 98.81 217 CYS B C 1
ATOM 4058 O O . CYS B 1 217 ? -8.617 -25.688 -7.266 1 98.81 217 CYS B O 1
ATOM 4060 N N . LEU B 1 218 ? -9.352 -25.344 -5.18 1 98.81 218 LEU B N 1
ATOM 4061 C CA . LEU B 1 218 ? -10.617 -26.016 -5.48 1 98.81 218 LEU B CA 1
ATOM 4062 C C . LEU B 1 218 ? -11.391 -25.25 -6.555 1 98.81 218 LEU B C 1
ATOM 4064 O O . LEU B 1 218 ? -11.969 -25.844 -7.461 1 98.81 218 LEU B O 1
ATOM 4068 N N . ALA B 1 219 ? -11.422 -23.922 -6.461 1 98.75 219 ALA B N 1
ATOM 4069 C CA . ALA B 1 219 ? -12.07 -23.094 -7.48 1 98.75 219 ALA B CA 1
ATOM 4070 C C . ALA B 1 219 ? -11.422 -23.312 -8.852 1 98.75 219 ALA B C 1
ATOM 4072 O O . ALA B 1 219 ? -12.117 -23.438 -9.859 1 98.75 219 ALA B O 1
ATOM 4073 N N . LEU B 1 220 ? -10.133 -23.328 -8.867 1 98.75 220 LEU B N 1
ATOM 4074 C CA . LEU B 1 220 ? -9.398 -23.516 -10.109 1 98.75 220 LEU B CA 1
ATOM 4075 C C . LEU B 1 220 ? -9.664 -24.906 -10.695 1 98.75 220 LEU B C 1
ATOM 4077 O O . LEU B 1 220 ? -9.867 -25.047 -11.898 1 98.75 220 LEU B O 1
ATOM 4081 N N . ARG B 1 221 ? -9.586 -25.906 -9.836 1 97.94 221 ARG B N 1
ATOM 4082 C CA . ARG B 1 221 ? -9.914 -27.266 -10.25 1 97.94 221 ARG B CA 1
ATOM 4083 C C . ARG B 1 221 ? -11.289 -27.328 -10.891 1 97.94 221 ARG B C 1
ATOM 4085 O O . ARG B 1 221 ? -11.453 -27.891 -11.977 1 97.94 221 ARG B O 1
ATOM 4092 N N . ASP B 1 222 ? -12.234 -26.781 -10.203 1 97.62 222 ASP B N 1
ATOM 4093 C CA . ASP B 1 222 ? -13.609 -26.812 -10.688 1 97.62 222 ASP B CA 1
ATOM 4094 C C . ASP B 1 222 ? -13.758 -26.031 -11.984 1 97.62 222 ASP B C 1
ATOM 4096 O O . ASP B 1 222 ? -14.484 -26.453 -12.891 1 97.62 222 ASP B O 1
ATOM 4100 N N . TYR B 1 223 ? -13.164 -24.906 -12.062 1 97.75 223 TYR B N 1
ATOM 4101 C CA . TYR B 1 223 ? -13.172 -24.125 -13.289 1 97.75 223 TYR B CA 1
ATOM 4102 C C . TYR B 1 223 ? -12.609 -24.938 -14.453 1 97.75 223 TYR B C 1
ATOM 4104 O O . TYR B 1 223 ? -13.195 -24.953 -15.539 1 97.75 223 TYR B O 1
ATOM 4112 N N . ASN B 1 224 ? -11.422 -25.531 -14.211 1 96.31 224 ASN B N 1
ATOM 4113 C CA . ASN B 1 224 ? -10.797 -26.359 -15.242 1 96.31 224 ASN B CA 1
ATOM 4114 C C . ASN B 1 224 ? -11.734 -27.469 -15.695 1 96.31 224 ASN B C 1
ATOM 4116 O O . ASN B 1 224 ? -11.836 -27.75 -16.891 1 96.31 224 ASN B O 1
ATOM 4120 N N . ALA B 1 225 ? -12.32 -28.094 -14.773 1 95.19 225 ALA B N 1
ATOM 4121 C CA . ALA B 1 225 ? -13.25 -29.172 -15.094 1 95.19 225 ALA B CA 1
ATOM 4122 C C . ALA B 1 225 ? -14.414 -28.656 -15.93 1 95.19 225 ALA B C 1
ATOM 4124 O O . ALA B 1 225 ? -14.828 -29.312 -16.891 1 95.19 225 ALA B O 1
ATOM 4125 N N . HIS B 1 226 ? -14.906 -27.562 -15.57 1 94.88 226 HIS B N 1
ATOM 4126 C CA . HIS B 1 226 ? -16.078 -26.984 -16.234 1 94.88 226 HIS B CA 1
ATOM 4127 C C . HIS B 1 226 ? -15.734 -26.547 -17.656 1 94.88 226 HIS B C 1
ATOM 4129 O O . HIS B 1 226 ? -16.531 -26.75 -18.578 1 94.88 226 HIS B O 1
ATOM 4135 N N . THR B 1 227 ? -14.609 -26 -17.828 1 94.25 227 THR B N 1
ATOM 4136 C CA . THR B 1 227 ? -14.258 -25.406 -19.109 1 94.25 227 THR B CA 1
ATOM 4137 C C . THR B 1 227 ? -13.422 -26.359 -19.938 1 94.25 227 THR B C 1
ATOM 4139 O O . THR B 1 227 ? -13.133 -26.094 -21.109 1 94.25 227 THR B O 1
ATOM 4142 N N . GLN B 1 228 ? -13 -27.406 -19.375 1 92.12 228 GLN B N 1
ATOM 4143 C CA . GLN B 1 228 ? -12.141 -28.391 -20.016 1 92.12 228 GLN B CA 1
ATOM 4144 C C . GLN B 1 228 ? -10.82 -27.766 -20.453 1 92.12 228 GLN B C 1
ATOM 4146 O O . GLN B 1 228 ? -10.391 -27.953 -21.594 1 92.12 228 GLN B O 1
ATOM 4151 N N . THR B 1 229 ? -10.305 -26.922 -19.562 1 85.88 229 THR B N 1
ATOM 4152 C CA . THR B 1 229 ? -8.992 -26.297 -19.75 1 85.88 229 THR B CA 1
ATOM 4153 C C . THR B 1 229 ? -8.102 -26.562 -18.531 1 85.88 229 THR B C 1
ATOM 4155 O O . THR B 1 229 ? -8.602 -26.875 -17.453 1 85.88 229 THR B O 1
ATOM 4158 N N . ASN B 1 230 ? -6.82 -26.516 -18.797 1 88.94 230 ASN B N 1
ATOM 4159 C CA . ASN B 1 230 ? -5.867 -26.703 -17.703 1 88.94 230 ASN B CA 1
ATOM 4160 C C . ASN B 1 230 ? -4.664 -25.781 -17.844 1 88.94 230 ASN B C 1
ATOM 4162 O O . ASN B 1 230 ? -3.543 -26.156 -17.5 1 88.94 230 ASN B O 1
ATOM 4166 N N . HIS B 1 231 ? -4.977 -24.578 -18.297 1 90.25 231 HIS B N 1
ATOM 4167 C CA . HIS B 1 231 ? -3.871 -23.672 -18.609 1 90.25 231 HIS B CA 1
ATOM 4168 C C . HIS B 1 231 ? -3.787 -22.531 -17.594 1 90.25 231 HIS B C 1
ATOM 4170 O O . HIS B 1 231 ? -2.895 -21.688 -17.688 1 90.25 231 HIS B O 1
ATOM 4176 N N . ARG B 1 232 ? -4.703 -22.516 -16.672 1 97.44 232 ARG B N 1
ATOM 4177 C CA . ARG B 1 232 ? -4.672 -21.453 -15.656 1 97.44 232 ARG B CA 1
ATOM 4178 C C . ARG B 1 232 ? -3.838 -21.875 -14.453 1 97.44 232 ARG B C 1
ATOM 4180 O O . ARG B 1 232 ? -3.605 -23.062 -14.234 1 97.44 232 ARG B O 1
ATOM 4187 N N . GLY B 1 233 ? -3.336 -20.922 -13.766 1 98.62 233 GLY B N 1
ATOM 4188 C CA . GLY B 1 233 ? -2.443 -21.219 -12.656 1 98.62 233 GLY B CA 1
ATOM 4189 C C . GLY B 1 233 ? -2.834 -20.531 -11.367 1 98.62 233 GLY B C 1
ATOM 4190 O O . GLY B 1 233 ? -3.844 -19.828 -11.312 1 98.62 233 GLY B O 1
ATOM 4191 N N . ILE B 1 234 ? -2.076 -20.812 -10.344 1 98.94 234 ILE B N 1
ATOM 4192 C CA . ILE B 1 234 ? -2.291 -20.281 -9 1 98.94 234 ILE B CA 1
ATOM 4193 C C . ILE B 1 234 ? -0.951 -19.906 -8.375 1 98.94 234 ILE B C 1
ATOM 4195 O O . ILE B 1 234 ? 0.053 -20.578 -8.586 1 98.94 234 ILE B O 1
ATOM 4199 N N . LYS B 1 235 ? -0.931 -18.828 -7.68 1 98.94 235 LYS B N 1
ATOM 4200 C CA . LYS B 1 235 ? 0.271 -18.328 -7.02 1 98.94 235 LYS B CA 1
ATOM 4201 C C . LYS B 1 235 ? 0.032 -18.125 -5.523 1 98.94 235 LYS B C 1
ATOM 4203 O O . LYS B 1 235 ? -0.888 -17.406 -5.133 1 98.94 235 LYS B O 1
ATOM 4208 N N . ALA B 1 236 ? 0.815 -18.766 -4.703 1 98.69 236 ALA B N 1
ATOM 4209 C CA . ALA B 1 236 ? 0.832 -18.531 -3.262 1 98.69 236 ALA B CA 1
ATOM 4210 C C . ALA B 1 236 ? 1.827 -17.422 -2.898 1 98.69 236 ALA B C 1
ATOM 4212 O O . ALA B 1 236 ? 3.01 -17.516 -3.236 1 98.69 236 ALA B O 1
ATOM 4213 N N . ALA B 1 237 ? 1.323 -16.438 -2.209 1 97.56 237 ALA B N 1
ATOM 4214 C CA . ALA B 1 237 ? 2.23 -15.336 -1.877 1 97.56 237 ALA B CA 1
ATOM 4215 C C . ALA B 1 237 ? 2.033 -14.883 -0.434 1 97.56 237 ALA B C 1
ATOM 4217 O O . ALA B 1 237 ? 0.909 -14.867 0.071 1 97.56 237 ALA B O 1
ATOM 4218 N N . GLY B 1 238 ? 3.207 -14.484 0.181 1 92.69 238 GLY B N 1
ATOM 4219 C CA . GLY B 1 238 ? 3.188 -13.938 1.527 1 92.69 238 GLY B CA 1
ATOM 4220 C C . GLY B 1 238 ? 3.475 -14.969 2.598 1 92.69 238 GLY B C 1
ATOM 4221 O O . GLY B 1 238 ? 2.736 -15.945 2.738 1 92.69 238 GLY B O 1
ATOM 4222 N N . GLY B 1 239 ? 4.488 -14.836 3.287 1 90.19 239 GLY B N 1
ATOM 4223 C CA . GLY B 1 239 ? 4.723 -15.602 4.5 1 90.19 239 GLY B CA 1
ATOM 4224 C C . GLY B 1 239 ? 5.336 -16.969 4.238 1 90.19 239 GLY B C 1
ATOM 4225 O O . GLY B 1 239 ? 5.426 -17.797 5.141 1 90.19 239 GLY B O 1
ATOM 4226 N N . ILE B 1 240 ? 5.684 -17.312 3.045 1 96.06 240 ILE B N 1
ATOM 4227 C CA . ILE B 1 240 ? 6.309 -18.594 2.729 1 96.06 240 ILE B CA 1
ATOM 4228 C C . ILE B 1 240 ? 7.824 -18.438 2.689 1 96.06 240 ILE B C 1
ATOM 4230 O O . ILE B 1 240 ? 8.375 -17.875 1.739 1 96.06 240 ILE B O 1
ATOM 4234 N N . SER B 1 241 ? 8.477 -19 3.74 1 94.5 241 SER B N 1
ATOM 4235 C CA . SER B 1 241 ? 9.883 -18.625 3.871 1 94.5 241 SER B CA 1
ATOM 4236 C C . SER B 1 241 ? 10.773 -19.859 3.98 1 94.5 241 SER B C 1
ATOM 4238 O O . SER B 1 241 ? 12 -19.734 3.982 1 94.5 241 SER B O 1
ATOM 4240 N N . ASP B 1 242 ? 10.164 -21.047 4.09 1 94.38 242 ASP B N 1
ATOM 4241 C CA . ASP B 1 242 ? 10.992 -22.25 4.238 1 94.38 242 ASP B CA 1
ATOM 4242 C C . ASP B 1 242 ? 10.547 -23.344 3.287 1 94.38 242 ASP B C 1
ATOM 4244 O O . ASP B 1 242 ? 9.414 -23.344 2.801 1 94.38 242 ASP B O 1
ATOM 4248 N N . ALA B 1 243 ? 11.445 -24.281 3.133 1 94.81 243 ALA B N 1
ATOM 4249 C CA . ALA B 1 243 ? 11.25 -25.344 2.15 1 94.81 243 ALA B CA 1
ATOM 4250 C C . ALA B 1 243 ? 10.055 -26.203 2.51 1 94.81 243 ALA B C 1
ATOM 4252 O O . ALA B 1 243 ? 9.289 -26.625 1.634 1 94.81 243 ALA B O 1
ATOM 4253 N N . GLN B 1 244 ? 9.914 -26.531 3.74 1 95 244 GLN B N 1
ATOM 4254 C CA . GLN B 1 244 ? 8.844 -27.422 4.172 1 95 244 GLN B CA 1
ATOM 4255 C C . GLN B 1 244 ? 7.473 -26.812 3.912 1 95 244 GLN B C 1
ATOM 4257 O O . GLN B 1 244 ? 6.559 -27.5 3.443 1 95 244 GLN B O 1
ATOM 4262 N N . THR B 1 245 ? 7.344 -25.562 4.266 1 96.5 245 THR B N 1
ATOM 4263 C CA . THR B 1 245 ? 6.094 -24.859 3.994 1 96.5 245 THR B CA 1
ATOM 4264 C C . THR B 1 245 ? 5.824 -24.781 2.494 1 96.5 245 THR B C 1
ATOM 4266 O O . THR B 1 245 ? 4.703 -25.031 2.049 1 96.5 245 THR B O 1
ATOM 4269 N N . ALA B 1 246 ? 6.863 -24.469 1.773 1 97.69 246 ALA B N 1
ATOM 4270 C CA . ALA B 1 246 ? 6.73 -24.406 0.32 1 97.69 246 ALA B CA 1
ATOM 4271 C C . ALA B 1 246 ? 6.277 -25.75 -0.244 1 97.69 246 ALA B C 1
ATOM 4273 O O . ALA B 1 246 ? 5.465 -25.797 -1.168 1 97.69 246 ALA B O 1
ATOM 4274 N N . MET B 1 247 ? 6.738 -26.812 0.321 1 97.06 247 MET B N 1
ATOM 4275 C CA . MET B 1 247 ? 6.422 -28.172 -0.114 1 97.06 247 MET B CA 1
ATOM 4276 C C . MET B 1 247 ? 4.938 -28.469 0.065 1 97.06 247 MET B C 1
ATOM 4278 O O . MET B 1 247 ? 4.34 -29.188 -0.74 1 97.06 247 MET B O 1
ATOM 4282 N N . LYS B 1 248 ? 4.375 -27.969 1.087 1 98.19 248 LYS B N 1
ATOM 4283 C CA . LYS B 1 248 ? 2.953 -28.203 1.321 1 98.19 248 LYS B CA 1
ATOM 4284 C C . LYS B 1 248 ? 2.105 -27.562 0.22 1 98.19 248 LYS B C 1
ATOM 4286 O O . LYS B 1 248 ? 1.184 -28.203 -0.301 1 98.19 248 LYS B O 1
ATOM 4291 N N . PHE B 1 249 ? 2.41 -26.359 -0.174 1 98.69 249 PHE B N 1
ATOM 4292 C CA . PHE B 1 249 ? 1.689 -25.688 -1.252 1 98.69 249 PHE B CA 1
ATOM 4293 C C . PHE B 1 249 ? 1.923 -26.406 -2.58 1 98.69 249 PHE B C 1
ATOM 4295 O O . PHE B 1 249 ? 0.987 -26.594 -3.361 1 98.69 249 PHE B O 1
ATOM 4302 N N . PHE B 1 250 ? 3.158 -26.781 -2.785 1 98.56 250 PHE B N 1
ATOM 4303 C CA . PHE B 1 250 ? 3.564 -27.5 -3.99 1 98.56 250 PHE B CA 1
ATOM 4304 C C . PHE B 1 250 ? 2.779 -28.797 -4.145 1 98.56 250 PHE B C 1
ATOM 4306 O O . PHE B 1 250 ? 2.199 -29.047 -5.203 1 98.56 250 PHE B O 1
ATOM 4313 N N . THR B 1 251 ? 2.744 -29.562 -3.094 1 98.5 251 THR B N 1
ATOM 4314 C CA . THR B 1 251 ? 2.105 -30.875 -3.109 1 98.5 251 THR B CA 1
ATOM 4315 C C . THR B 1 251 ? 0.588 -30.734 -3.205 1 98.5 251 THR B C 1
ATOM 4317 O O . THR B 1 251 ? -0.069 -31.5 -3.912 1 98.5 251 THR B O 1
ATOM 4320 N N . LEU B 1 252 ? 0.066 -29.797 -2.467 1 98.5 252 LEU B N 1
ATOM 4321 C CA . LEU B 1 252 ? -1.366 -29.531 -2.537 1 98.5 252 LEU B CA 1
ATOM 4322 C C . LEU B 1 252 ? -1.79 -29.203 -3.967 1 98.5 252 LEU B C 1
ATOM 4324 O O . LEU B 1 252 ? -2.816 -29.703 -4.441 1 98.5 252 LEU B O 1
ATOM 4328 N N . THR B 1 253 ? -1.017 -28.391 -4.641 1 98.62 253 THR B N 1
ATOM 4329 C CA . THR B 1 253 ? -1.281 -28.016 -6.023 1 98.62 253 THR B CA 1
ATOM 4330 C C . THR B 1 253 ? -1.241 -29.25 -6.93 1 98.62 253 THR B C 1
ATOM 4332 O O . THR B 1 253 ? -2.141 -29.453 -7.746 1 98.62 253 THR B O 1
ATOM 4335 N N . LYS B 1 254 ? -0.214 -30.016 -6.797 1 97.81 254 LYS B N 1
ATOM 4336 C CA . LYS B 1 254 ? -0.066 -31.234 -7.594 1 97.81 254 LYS B CA 1
ATOM 4337 C C . LYS B 1 254 ? -1.253 -32.156 -7.391 1 97.81 254 LYS B C 1
ATOM 4339 O O . LYS B 1 254 ? -1.782 -32.719 -8.359 1 97.81 254 LYS B O 1
ATOM 4344 N N . ASN B 1 255 ? -1.637 -32.344 -6.148 1 97.94 255 ASN B N 1
ATOM 4345 C CA . ASN B 1 255 ? -2.738 -33.219 -5.816 1 97.94 255 ASN B CA 1
ATOM 4346 C C . ASN B 1 255 ? -4.047 -32.781 -6.457 1 97.94 255 ASN B C 1
ATOM 4348 O O . ASN B 1 255 ? -4.801 -33.594 -6.988 1 97.94 255 ASN B O 1
ATOM 4352 N N . LEU B 1 256 ? -4.297 -31.484 -6.402 1 98.12 256 LEU B N 1
ATOM 4353 C CA . LEU B 1 256 ? -5.613 -30.984 -6.773 1 98.12 256 LEU B CA 1
ATOM 4354 C C . LEU B 1 256 ? -5.66 -30.625 -8.258 1 98.12 256 LEU B C 1
ATOM 4356 O O . LEU B 1 256 ? -6.711 -30.75 -8.891 1 98.12 256 LEU B O 1
ATOM 4360 N N . LEU B 1 257 ? -4.504 -30.266 -8.828 1 97.81 257 LEU B N 1
ATOM 4361 C CA . LEU B 1 257 ? -4.535 -29.734 -10.188 1 97.81 257 LEU B CA 1
ATOM 4362 C C . LEU B 1 257 ? -3.785 -30.656 -11.141 1 97.81 257 LEU B C 1
ATOM 4364 O O . LEU B 1 257 ? -3.803 -30.438 -12.359 1 97.81 257 LEU B O 1
ATOM 4368 N N . GLY B 1 258 ? -3.031 -31.672 -10.68 1 96.38 258 GLY B N 1
ATOM 4369 C CA . GLY B 1 258 ? -2.396 -32.688 -11.508 1 96.38 258 GLY B CA 1
ATOM 4370 C C . GLY B 1 258 ? -0.976 -32.312 -11.898 1 96.38 258 GLY B C 1
ATOM 4371 O O . GLY B 1 258 ? -0.225 -33.188 -12.383 1 96.38 258 GLY B O 1
ATOM 4372 N N . LYS B 1 259 ? -0.612 -31.125 -11.758 1 94.75 259 LYS B N 1
ATOM 4373 C CA . LYS B 1 259 ? 0.754 -30.672 -12 1 94.75 259 LYS B CA 1
ATOM 4374 C C . LYS B 1 259 ? 1.099 -29.469 -11.125 1 94.75 259 LYS B C 1
ATOM 4376 O O . LYS B 1 259 ? 0.208 -28.812 -10.57 1 94.75 259 LYS B O 1
ATOM 4381 N N . SER B 1 260 ? 2.426 -29.219 -11.031 1 96.31 260 SER B N 1
ATOM 4382 C CA . SER B 1 260 ? 2.854 -28.125 -10.18 1 96.31 260 SER B CA 1
ATOM 4383 C C . SER B 1 260 ? 4.117 -27.469 -10.719 1 96.31 260 SER B C 1
ATOM 4385 O O . SER B 1 260 ? 4.969 -27.016 -9.945 1 96.31 260 SER B O 1
ATOM 4387 N N . ASP B 1 261 ? 4.293 -27.453 -12.023 1 96.62 261 ASP B N 1
ATOM 4388 C CA . ASP B 1 261 ? 5.398 -26.703 -12.609 1 96.62 261 ASP B CA 1
ATOM 4389 C C . ASP B 1 261 ? 5.059 -25.203 -12.703 1 96.62 261 ASP B C 1
ATOM 4391 O O . ASP B 1 261 ? 3.957 -24.797 -12.336 1 96.62 261 ASP B O 1
ATOM 4395 N N . ASN B 1 262 ? 6.012 -24.391 -13.211 1 97.62 262 ASN B N 1
ATOM 4396 C CA . ASN B 1 262 ? 5.875 -22.938 -13.117 1 97.62 262 ASN B CA 1
ATOM 4397 C C . ASN B 1 262 ? 4.828 -22.406 -14.086 1 97.62 262 ASN B C 1
ATOM 4399 O O . ASN B 1 262 ? 4.523 -21.219 -14.094 1 97.62 262 ASN B O 1
ATOM 4403 N N . THR B 1 263 ? 4.117 -23.25 -14.906 1 97.31 263 THR B N 1
ATOM 4404 C CA . THR B 1 263 ? 3.012 -22.859 -15.766 1 97.31 263 THR B CA 1
ATOM 4405 C C . THR B 1 263 ? 1.69 -22.891 -15.008 1 97.31 263 THR B C 1
ATOM 4407 O O . THR B 1 263 ? 0.693 -22.328 -15.461 1 97.31 263 THR B O 1
ATOM 4410 N N . VAL B 1 264 ? 1.676 -23.578 -13.828 1 97.94 264 VAL B N 1
ATOM 4411 C CA . VAL B 1 264 ? 0.431 -23.734 -13.078 1 97.94 264 VAL B CA 1
ATOM 4412 C C . VAL B 1 264 ? 0.625 -23.25 -11.641 1 97.94 264 VAL B C 1
ATOM 4414 O O . VAL B 1 264 ? -0.321 -22.797 -11.008 1 97.94 264 VAL B O 1
ATOM 4417 N N . PHE B 1 265 ? 1.853 -23.359 -11.195 1 98.69 265 PHE B N 1
ATOM 4418 C CA . PHE B 1 265 ? 2.148 -23.094 -9.789 1 98.69 265 PHE B CA 1
ATOM 4419 C C . PHE B 1 265 ? 3.252 -22.047 -9.656 1 98.69 265 PHE B C 1
ATOM 4421 O O . PHE B 1 265 ? 4.328 -22.203 -10.242 1 98.69 265 PHE B O 1
ATOM 4428 N N . ARG B 1 266 ? 3.004 -21.016 -8.875 1 98.81 266 ARG B N 1
ATOM 4429 C CA . ARG B 1 266 ? 3.988 -19.984 -8.562 1 98.81 266 ARG B CA 1
ATOM 4430 C C . ARG B 1 266 ? 4.008 -19.672 -7.066 1 98.81 266 ARG B C 1
ATOM 4432 O O . ARG B 1 266 ? 2.98 -19.781 -6.395 1 98.81 266 ARG B O 1
ATOM 4439 N N . ILE B 1 267 ? 5.168 -19.312 -6.582 1 98.62 267 ILE B N 1
ATOM 4440 C CA . ILE B 1 267 ? 5.324 -18.828 -5.211 1 98.62 267 ILE B CA 1
ATOM 4441 C C . ILE B 1 267 ? 5.945 -17.438 -5.215 1 98.62 267 ILE B C 1
ATOM 4443 O O . ILE B 1 267 ? 7.02 -17.234 -5.789 1 98.62 267 ILE B O 1
ATOM 4447 N N . GLY B 1 268 ? 5.184 -16.453 -4.66 1 97.12 268 GLY B N 1
ATOM 4448 C CA . GLY B 1 268 ? 5.773 -15.148 -4.434 1 97.12 268 GLY B CA 1
ATOM 4449 C C . GLY B 1 268 ? 6.488 -15.039 -3.1 1 97.12 268 GLY B C 1
ATOM 4450 O O . GLY B 1 268 ? 5.859 -15.133 -2.043 1 97.12 268 GLY B O 1
ATOM 4451 N N . ALA B 1 269 ? 7.789 -14.828 -3.158 1 90.06 269 ALA B N 1
ATOM 4452 C CA . ALA B 1 269 ? 8.539 -14.828 -1.903 1 90.06 269 ALA B CA 1
ATOM 4453 C C . ALA B 1 269 ? 9.758 -13.914 -1.993 1 90.06 269 ALA B C 1
ATOM 4455 O O . ALA B 1 269 ? 10.344 -13.75 -3.066 1 90.06 269 ALA B O 1
ATOM 4456 N N . SER B 1 270 ? 10.148 -13.43 -0.828 1 84.25 270 SER B N 1
ATOM 4457 C CA . SER B 1 270 ? 11.344 -12.609 -0.726 1 84.25 270 SER B CA 1
ATOM 4458 C C . SER B 1 270 ? 12.492 -13.383 -0.074 1 84.25 270 SER B C 1
ATOM 4460 O O . SER B 1 270 ? 13.656 -13.195 -0.431 1 84.25 270 SER B O 1
ATOM 4462 N N . GLY B 1 271 ? 12.141 -14.281 0.776 1 87.31 271 GLY B N 1
ATOM 4463 C CA . GLY B 1 271 ? 13.188 -14.914 1.565 1 87.31 271 GLY B CA 1
ATOM 4464 C C . GLY B 1 271 ? 13.336 -16.391 1.289 1 87.31 271 GLY B C 1
ATOM 4465 O O . GLY B 1 271 ? 14.312 -17.016 1.708 1 87.31 271 GLY B O 1
ATOM 4466 N N . LEU B 1 272 ? 12.453 -17.016 0.561 1 93.81 272 LEU B N 1
ATOM 4467 C CA . LEU B 1 272 ? 12.414 -18.469 0.343 1 93.81 272 LEU B CA 1
ATOM 4468 C C . LEU B 1 272 ? 13.578 -18.922 -0.523 1 93.81 272 LEU B C 1
ATOM 4470 O O . LEU B 1 272 ? 14.148 -19.984 -0.294 1 93.81 272 LEU B O 1
ATOM 4474 N N . ALA B 1 273 ? 13.922 -18.109 -1.479 1 94.69 273 ALA B N 1
ATOM 4475 C CA . ALA B 1 273 ? 14.953 -18.469 -2.449 1 94.69 273 ALA B CA 1
ATOM 4476 C C . ALA B 1 273 ? 16.266 -18.828 -1.753 1 94.69 273 ALA B C 1
ATOM 4478 O O . ALA B 1 273 ? 16.859 -19.859 -2.045 1 94.69 273 ALA B O 1
ATOM 4479 N N . ASN B 1 274 ? 16.641 -18.016 -0.815 1 92.38 274 ASN B N 1
ATOM 4480 C CA . ASN B 1 274 ? 17.875 -18.266 -0.091 1 92.38 274 ASN B CA 1
ATOM 4481 C C . ASN B 1 274 ? 17.797 -19.562 0.714 1 92.38 274 ASN B C 1
ATOM 4483 O O . ASN B 1 274 ? 18.766 -20.328 0.765 1 92.38 274 ASN B O 1
ATOM 4487 N N . ASN B 1 275 ? 16.703 -19.766 1.288 1 93.81 275 ASN B N 1
ATOM 4488 C CA . ASN B 1 275 ? 16.516 -20.984 2.076 1 93.81 275 ASN B CA 1
ATOM 4489 C C . ASN B 1 275 ? 16.562 -22.234 1.203 1 93.81 275 ASN B C 1
ATOM 4491 O O . ASN B 1 275 ? 17.141 -23.25 1.6 1 93.81 275 ASN B O 1
ATOM 4495 N N . LEU B 1 276 ? 16 -22.141 0.059 1 95.56 276 LEU B N 1
ATOM 4496 C CA . LEU B 1 276 ? 16.016 -23.266 -0.862 1 95.56 276 LEU B CA 1
ATOM 4497 C C . LEU B 1 276 ? 17.422 -23.547 -1.36 1 95.56 276 LEU B C 1
ATOM 4499 O O . LEU B 1 276 ? 17.828 -24.703 -1.464 1 95.56 276 LEU B O 1
ATOM 4503 N N . ILE B 1 277 ? 18.156 -22.516 -1.674 1 93.5 277 ILE B N 1
ATOM 4504 C CA . ILE B 1 277 ? 19.531 -22.672 -2.135 1 93.5 277 ILE B CA 1
ATOM 4505 C C . ILE B 1 277 ? 20.359 -23.375 -1.057 1 93.5 277 ILE B C 1
ATOM 4507 O O . ILE B 1 277 ? 21.125 -24.281 -1.352 1 93.5 277 ILE B O 1
ATOM 4511 N N . GLU B 1 278 ? 20.141 -22.938 0.151 1 92.12 278 GLU B N 1
ATOM 4512 C CA . GLU B 1 278 ? 20.859 -23.562 1.264 1 92.12 278 GLU B CA 1
ATOM 4513 C C . GLU B 1 278 ? 20.469 -25.031 1.415 1 92.12 278 GLU B C 1
ATOM 4515 O O . GLU B 1 278 ? 21.328 -25.875 1.662 1 92.12 278 GLU B O 1
ATOM 4520 N N . ALA B 1 279 ? 19.234 -25.297 1.293 1 91.94 279 ALA B N 1
ATOM 4521 C CA . ALA B 1 279 ? 18.75 -26.672 1.394 1 91.94 279 ALA B CA 1
ATOM 4522 C C . ALA B 1 279 ? 19.312 -27.531 0.271 1 91.94 279 ALA B C 1
ATOM 4524 O O . ALA B 1 279 ? 19.641 -28.703 0.488 1 91.94 279 ALA B O 1
ATOM 4525 N N . ILE B 1 280 ? 19.438 -27 -0.874 1 92 280 ILE B N 1
ATOM 4526 C CA . ILE B 1 280 ? 19.969 -27.719 -2.027 1 92 280 ILE B CA 1
ATOM 4527 C C . ILE B 1 280 ? 21.453 -28.016 -1.81 1 92 280 ILE B C 1
ATOM 4529 O O . ILE B 1 280 ? 21.922 -29.125 -2.045 1 92 280 ILE B O 1
ATOM 4533 N N . LYS B 1 281 ? 22.188 -27.031 -1.239 1 89.75 281 LYS B N 1
ATOM 4534 C CA . LYS B 1 281 ? 23.609 -27.188 -0.963 1 89.75 281 LYS B CA 1
ATOM 4535 C C . LYS B 1 281 ? 23.844 -28.266 0.091 1 89.75 281 LYS B C 1
ATOM 4537 O O . LYS B 1 281 ? 24.797 -29.047 -0.007 1 89.75 281 LYS B O 1
ATOM 4542 N N . ASN B 1 282 ? 23 -28.266 1.035 1 87.56 282 ASN B N 1
ATOM 4543 C CA . ASN B 1 282 ? 23.141 -29.219 2.125 1 87.56 282 ASN B CA 1
ATOM 4544 C C . ASN B 1 282 ? 22.891 -30.656 1.651 1 87.56 282 ASN B C 1
ATOM 4546 O O . ASN B 1 282 ? 23.453 -31.594 2.205 1 87.56 282 ASN B O 1
ATOM 4550 N N . HIS B 1 283 ? 22.078 -30.797 0.774 1 84.06 283 HIS B N 1
ATOM 4551 C CA . HIS B 1 283 ? 21.828 -32.125 0.188 1 84.06 283 HIS B CA 1
ATOM 4552 C C . HIS B 1 283 ? 23.016 -32.562 -0.667 1 84.06 283 HIS B C 1
ATOM 4554 O O . HIS B 1 283 ? 23.391 -33.719 -0.653 1 84.06 283 HIS B O 1
ATOM 4560 N N . ASP B 1 284 ? 23.516 -31.688 -1.351 1 74.62 284 ASP B N 1
ATOM 4561 C CA . ASP B 1 284 ? 24.656 -32 -2.197 1 74.62 284 ASP B CA 1
ATOM 4562 C C . ASP B 1 284 ? 25.875 -32.375 -1.354 1 74.62 284 ASP B C 1
ATOM 4564 O O . ASP B 1 284 ? 26.625 -33.281 -1.707 1 74.62 284 ASP B O 1
ATOM 4568 N N . HIS B 1 285 ? 26 -31.656 -0.222 1 70.31 285 HIS B N 1
ATOM 4569 C CA . HIS B 1 285 ? 27.109 -31.969 0.676 1 70.31 285 HIS B CA 1
ATOM 4570 C C . HIS B 1 285 ? 26.922 -33.312 1.334 1 70.31 285 HIS B C 1
ATOM 4572 O O . HIS B 1 285 ? 27.906 -34.062 1.538 1 70.31 285 HIS B O 1
ATOM 4578 N N . LYS B 1 286 ? 25.781 -33.688 1.641 1 64.44 286 LYS B N 1
ATOM 4579 C CA . LYS B 1 286 ? 25.531 -34.969 2.291 1 64.44 286 LYS B CA 1
ATOM 4580 C C . LYS B 1 286 ? 25.75 -36.125 1.324 1 64.44 286 LYS B C 1
ATOM 4582 O O . LYS B 1 286 ? 26.25 -37.188 1.715 1 64.44 286 LYS B O 1
ATOM 4587 N N . GLN B 1 287 ? 25.312 -35.812 0.213 1 59.06 287 GLN B N 1
ATOM 4588 C CA . GLN B 1 287 ? 25.5 -36.812 -0.807 1 59.06 287 GLN B CA 1
ATOM 4589 C C . GLN B 1 287 ? 26.984 -37.062 -1.079 1 59.06 287 GLN B C 1
ATOM 4591 O O . GLN B 1 287 ? 27.422 -38.188 -1.27 1 59.06 287 GLN B O 1
ATOM 4596 N N . ASN B 1 288 ? 27.641 -35.938 -1.004 1 58.5 288 ASN B N 1
ATOM 4597 C CA . ASN B 1 288 ? 29.094 -36.062 -1.184 1 58.5 288 ASN B CA 1
ATOM 4598 C C . ASN B 1 288 ? 29.734 -36.781 -0.002 1 58.5 288 ASN B C 1
ATOM 4600 O O . ASN B 1 288 ? 30.656 -37.562 -0.184 1 58.5 288 ASN B O 1
ATOM 4604 N N . LEU B 1 289 ? 29.203 -36.5 1.196 1 55.28 289 LEU B N 1
ATOM 4605 C CA . LEU B 1 289 ? 29.719 -37.156 2.387 1 55.28 289 LEU B CA 1
ATOM 4606 C C . LEU B 1 289 ? 29.359 -38.656 2.391 1 55.28 289 LEU B C 1
ATOM 4608 O O . LEU B 1 289 ? 30.172 -39.5 2.754 1 55.28 289 LEU B O 1
ATOM 4612 N N . ASP B 1 290 ? 28.109 -38.906 2.055 1 56.12 290 ASP B N 1
ATOM 4613 C CA . ASP B 1 290 ? 27.656 -40.281 1.998 1 56.12 290 ASP B CA 1
ATOM 4614 C C . ASP B 1 290 ? 28.422 -41.094 0.945 1 56.12 290 ASP B C 1
ATOM 4616 O O . ASP B 1 290 ? 28.734 -42.25 1.15 1 56.12 290 ASP B O 1
ATOM 4620 N N . GLN B 1 291 ? 28.719 -40.531 -0.139 1 52.5 291 GLN B N 1
ATOM 4621 C CA . GLN B 1 291 ? 29.516 -41.156 -1.181 1 52.5 291 GLN B CA 1
ATOM 4622 C C . GLN B 1 291 ? 30.953 -41.406 -0.703 1 52.5 291 GLN B C 1
ATOM 4624 O O . GLN B 1 291 ? 31.531 -42.469 -0.984 1 52.5 291 GLN B O 1
ATOM 4629 N N . PHE B 1 292 ? 31.422 -40.469 0.154 1 55.53 292 PHE B N 1
ATOM 4630 C CA . PHE B 1 292 ? 32.75 -40.594 0.708 1 55.53 292 PHE B CA 1
ATOM 4631 C C . PHE B 1 292 ? 32.812 -41.719 1.738 1 55.53 292 PHE B C 1
ATOM 4633 O O . PHE B 1 292 ? 33.75 -42.5 1.766 1 55.53 292 PHE B O 1
ATOM 4640 N N . GLU B 1 293 ? 31.812 -41.719 2.504 1 56.62 293 GLU B N 1
ATOM 4641 C CA . GLU B 1 293 ? 31.766 -42.781 3.51 1 56.62 293 GLU B CA 1
ATOM 4642 C C . GLU B 1 293 ? 31.578 -44.125 2.865 1 56.62 293 GLU B C 1
ATOM 4644 O O . GLU B 1 293 ? 32.156 -45.125 3.324 1 56.62 293 GLU B O 1
ATOM 4649 N N . SER B 1 294 ? 30.812 -44.188 1.848 1 58.19 294 SER B N 1
ATOM 4650 C CA . SER B 1 294 ? 30.625 -45.438 1.126 1 58.19 294 SER B CA 1
ATOM 4651 C C . SER B 1 294 ? 31.906 -45.875 0.421 1 58.19 294 SER B C 1
ATOM 4653 O O . SER B 1 294 ? 32.219 -47.062 0.384 1 58.19 294 SER B O 1
ATOM 4655 N N . VAL B 1 295 ? 32.688 -44.969 -0.014 1 61.56 295 VAL B N 1
ATOM 4656 C CA . VAL B 1 295 ? 33.969 -45.25 -0.659 1 61.56 295 VAL B CA 1
ATOM 4657 C C . VAL B 1 295 ? 35 -45.688 0.389 1 61.56 295 VAL B C 1
ATOM 4659 O O . VAL B 1 295 ? 35.75 -46.656 0.173 1 61.56 295 VAL B O 1
ATOM 4662 N N . GLU B 1 296 ? 34.938 -45 1.527 1 57.41 296 GLU B N 1
ATOM 4663 C CA . GLU B 1 296 ? 35.875 -45.312 2.611 1 57.41 296 GLU B CA 1
ATOM 4664 C C . GLU B 1 296 ? 35.562 -46.719 3.18 1 57.41 296 GLU B C 1
ATOM 4666 O O . GLU B 1 296 ? 36.5 -47.469 3.506 1 57.41 296 GLU B O 1
ATOM 4671 N N . LYS B 1 297 ? 34.375 -46.938 3.193 1 62.31 297 LYS B N 1
ATOM 4672 C CA . LYS B 1 297 ? 33.969 -48.25 3.678 1 62.31 297 LYS B CA 1
ATOM 4673 C C . LYS B 1 297 ? 34.375 -49.344 2.699 1 62.31 297 LYS B C 1
ATOM 4675 O O . LYS B 1 297 ? 34.844 -50.438 3.111 1 62.31 297 LYS B O 1
ATOM 4680 N N . LYS B 1 298 ? 34.312 -49.281 1.435 1 65.62 298 LYS B N 1
ATOM 4681 C CA . LYS B 1 298 ? 34.719 -50.219 0.415 1 65.62 298 LYS B CA 1
ATOM 4682 C C . LYS B 1 298 ? 36.219 -50.438 0.41 1 65.62 298 LYS B C 1
ATOM 4684 O O . LYS B 1 298 ? 36.688 -51.562 0.231 1 65.62 298 LYS B O 1
ATOM 4689 N N . GLN B 1 299 ? 36.906 -49.375 0.604 1 62.12 299 GLN B N 1
ATOM 4690 C CA . GLN B 1 299 ? 38.344 -49.469 0.663 1 62.12 299 GLN B CA 1
ATOM 4691 C C . GLN B 1 299 ? 38.781 -50.25 1.901 1 62.12 299 GLN B C 1
ATOM 4693 O O . GLN B 1 299 ? 39.75 -51.031 1.847 1 62.12 299 GLN B O 1
ATOM 4698 N N . ASN B 1 300 ? 38.062 -50.094 2.871 1 64.38 300 ASN B N 1
ATOM 4699 C CA . ASN B 1 300 ? 38.375 -50.812 4.098 1 64.38 300 ASN B CA 1
ATOM 4700 C C . ASN B 1 300 ? 37.969 -52.281 4.02 1 64.38 300 ASN B C 1
ATOM 4702 O O . ASN B 1 300 ? 38.625 -53.125 4.641 1 64.38 300 ASN B O 1
ATOM 4706 N N . THR B 1 301 ? 36.969 -52.594 3.277 1 61.81 301 THR B N 1
ATOM 4707 C CA . THR B 1 301 ? 36.562 -53.969 3.092 1 61.81 301 THR B CA 1
ATOM 4708 C C . THR B 1 301 ? 37.469 -54.688 2.102 1 61.81 301 THR B C 1
ATOM 4710 O O . THR B 1 301 ? 37.688 -55.906 2.213 1 61.81 301 THR B O 1
ATOM 4713 N N . GLU B 1 302 ? 37.938 -54.062 1.064 1 56.44 302 GLU B N 1
ATOM 4714 C CA . GLU B 1 302 ? 38.844 -54.688 0.111 1 56.44 302 GLU B CA 1
ATOM 4715 C C . GLU B 1 302 ? 40.25 -54.875 0.714 1 56.44 302 GLU B C 1
ATOM 4717 O O . GLU B 1 302 ? 41.062 -55.594 0.157 1 56.44 302 GLU B O 1
ATOM 4722 N N . ALA B 1 303 ? 40.5 -54.125 1.706 1 56.53 303 ALA B N 1
ATOM 4723 C CA . ALA B 1 303 ? 41.781 -54.25 2.381 1 56.53 303 ALA B CA 1
ATOM 4724 C C . ALA B 1 303 ? 41.781 -55.438 3.338 1 56.53 303 ALA B C 1
ATOM 4726 O O . ALA B 1 303 ? 42.812 -55.75 3.945 1 56.53 303 ALA B O 1
ATOM 4727 N N . TYR B 1 304 ? 40.562 -56.031 3.541 1 39.97 304 TYR B N 1
ATOM 4728 C CA . TYR B 1 304 ? 40.688 -57.312 4.258 1 39.97 304 TYR B CA 1
ATOM 4729 C C . TYR B 1 304 ? 40.75 -58.469 3.283 1 39.97 304 TYR B C 1
ATOM 4731 O O . TYR B 1 304 ? 40.031 -58.5 2.266 1 39.97 304 TYR B O 1
#

Foldseek 3Di:
DPPPDPDFDDQVVLVVVLVVLLVVQVDDDDDDLVVLQQLQQQEQAEDEDPPDDLVNVLVVCCVLAVVCCVVPVSHGYQAHEYALVCLLVRQVVCVPVNRAYEYEFCPPPQNPDDLVRRLVSLLVSLVSGHAEYEYEFNQVCLQVPVVVVRLVSLLSSQVSCDNRHAYEYEDAQVSHDGLSSLLVNLLSSVVRHHLEYEHRRQPDPFFDDSSSLLSSLQSLLVSCVVVVDQQGAYEGEYDDAADSSSVSSQVSNCVRRVHRGNRHYHYYDNHNSVRSVVVSVVNVVVVVVVVVVVVVVVVVVVVD/DPPPDDDFDDQVVLVVVLVVLLVVQVDDDDDDLVRLQQLQQQEAAEDEDPPDDLVNVLVVCCVLAVVCCVVPVSHGYQAHEYALVCLLVRQVVCVPVNRAYEYEFCPPPQNPDDLVRRLVSLLVSLVSGHAEYEYEFNQVCLQVPVVVVRLVSLLSSQVSCDNRHAYEYEDAQVSHDGLSSLLVNLLSSVVRHHLEYEHRRQPDPFFDDSSSLLSSLQSLLVSCVVVVDQQGAYEGEYDDAADSSSVSSQVSNCVRRVHRGNRHYHYYDNHNSVRSVVVSVVNVVVVVVVVVVVVVVVVVVVVD

Radius of gyration: 28.23 Å; Cα contacts (8 Å, |Δi|>4): 1116; chains: 2; bounding box: 71×95×85 Å

Secondary structure (DSSP, 8-state):
------PPPPHHHHHHHHHHHHHTTTTPPPPPHHHHHHHHTTEEEE---TT--HHHHHHHHIIIIIHHHHH-TT---SEEEE-GGGHHHHHHHHTTT--EEEEEESSTTT--S-HHHHHHHHHHHHHTT-SEEEEEP-HHHHHTT-HHHHHHHHHHHHHHHTTTSEEEEE--GGGSS-HHHHHHHHHHHHHTT-SEEE---SSSS----HHHHHHHHHHHHHHHHHHT----EEEEESS--SHHHHHHHHHHHHHHHS--STTTEEEEESSHHHHHHHHHHHHHHHHHHHHHHHHHHHHHHHT-/------PPPPHHHHHHHHHHHHHTTTTPPPPPHHHHHHHHTTEEEE---TT--HHHHHHHHIIIIIHHHHH-TT---SEEEE-GGGHHHHHHHHTTT--EEEEEESSTTTT-S-HHHHHHHHHHHHHTT-SEEEEEP-HHHHHTT-HHHHHHHHHHHHHHHTTTSEEEEE--GGGSS-HHHHHHHHHHHHHTT-SEEE---SSSS----HHHHHHHHHHHHHHHHHHT----EEEEESS--SHHHHHHHHHHHHHHHS--STTTEEEEESSHHHHHHHHHHHHHHHHHHHHHHHHHHHHHHHT-

Sequence (608 aa):
MAEQAVKYPTEEELKKLISEEIEKVQNLPQADVATLKKIYSCIDLTSLNSTDGPTSLDNWIDKVVFKVLDAHHDIKPAAICVYPNFSRLVSTKLKETGIKTAVVSTCFPTGQTFQEVKDLETKIAVEQGAQEIDMVVSRGYWNDGFQEKVIDEIKTQKAICGEKAHLKVILETCELLSLSSIYQLSYEALQNGADFIKTSTGKGKHGATLEHYTAMCLALRDYNAHTQTNHRGIKAAGGISDAQTAMKFFTLTKNLLGKSDNTVFRIGASGLANNLIEAIKNHDHKQNLDQFESVEKKQNTEAYMAEQAVKYPTEEELKKLISEEIEKVQNLPQADVATLKKIYSCIDLTSLNSTDGPTSLDNWIDKVVFKVLDAHHDIKPAAICVYPNFSRLVSTKLKETGIKTAVVSTCFPTGQTFQEVKDLETKIAVEQGAQEIDMVVSRGYWNDGFQEKVIDEIKTQKAICGEKAHLKVILETCELLSLSSIYQLSYEALQNGADFIKTSTGKGKHGATLEHYTAMCLALRDYNAHTQTNHRGIKAAGGISDAQTAMKFFTLTKNLLGKSDNTVFRIGASGLANNLIEAIKNHDHKQNLDQFESVEKKQNTEAY

Solvent-accessible surface area (backbone atoms only — not comparable to full-atom values): 30913 Å² total; per-residue (Å²): 127,81,78,74,80,82,80,75,70,50,56,67,56,45,53,52,54,35,52,56,56,51,60,76,43,69,81,64,74,83,78,51,60,70,55,47,49,52,54,45,31,14,22,25,44,43,56,82,56,57,60,57,17,73,59,60,45,53,54,47,46,45,54,70,45,53,51,40,38,73,74,37,77,88,54,54,49,43,21,43,32,32,43,32,62,43,22,46,63,50,29,62,73,32,64,89,68,78,43,39,28,29,22,42,25,31,43,50,80,35,20,64,50,47,70,71,37,28,50,48,43,44,44,52,20,45,74,36,46,22,37,28,38,38,32,37,47,40,40,6,34,43,76,63,67,40,45,66,60,43,51,51,50,46,36,51,52,32,61,64,36,51,93,64,22,47,35,27,40,23,59,33,53,79,70,49,93,41,66,40,51,43,22,48,52,43,35,52,42,48,74,42,52,33,39,23,42,26,35,26,78,52,78,62,95,51,39,50,44,71,65,62,48,42,36,37,48,51,23,50,38,51,48,24,65,73,67,74,47,84,73,56,24,41,28,48,14,20,86,49,50,43,62,69,62,46,45,35,58,46,49,52,37,27,72,66,64,73,49,54,51,62,72,35,24,36,34,40,31,71,55,25,63,62,44,40,52,51,52,44,50,53,50,54,50,47,50,52,48,51,51,46,50,52,49,52,48,50,54,55,54,68,71,99,126,81,78,74,79,82,79,74,70,49,58,68,56,46,54,52,53,36,54,57,56,50,60,75,42,69,82,65,73,84,76,50,60,70,54,47,50,50,52,46,31,14,21,26,44,43,54,83,55,56,60,55,17,73,60,59,44,53,52,47,46,45,54,72,44,53,52,39,38,72,74,36,77,87,55,57,47,43,22,43,30,31,43,32,60,42,20,45,61,50,27,62,73,32,66,88,67,78,43,39,27,27,22,43,26,31,42,51,80,34,21,63,51,46,70,69,37,29,50,50,44,44,44,52,21,45,74,36,46,21,37,27,36,40,31,37,49,42,40,6,35,43,77,63,66,40,45,66,60,44,51,51,50,44,36,53,52,31,61,64,36,51,93,64,21,46,35,28,41,23,59,32,53,80,70,48,93,41,66,40,51,44,21,48,52,42,36,50,42,45,75,42,51,33,37,21,42,28,35,27,76,52,76,60,97,52,38,50,42,71,65,63,49,40,36,36,49,51,22,50,38,50,47,25,64,73,68,72,47,84,71,54,26,41,29,48,12,21,87,48,49,43,61,69,61,47,46,36,56,46,50,52,36,25,72,64,66,73,50,55,51,62,73,34,25,34,34,39,30,72,55,24,64,62,44,40,53,51,54,44,51,52,50,53,50,46,50,51,49,52,53,46,50,53,49,53,49,49,54,56,54,68,71,98

pLDDT: mean 93.57, std 12.13, range [26.64, 98.94]

Nearest PDB structures (foldseek):
  5c5y-assembly1_B  TM=9.255E-01  e=4.458E-20  Colwellia psychrerythraea 34H
  5c6m-assembly2_C  TM=9.280E-01  e=9.937E-20  Shewanella halifaxensis
  4xbk-assembly1_B  TM=9.309E-01  e=2.040E-17  Levilactobacillus brevis ATCC 14869 = DSM 20054
  6msw-assembly2_B  TM=9.006E-01  e=6.413E-17  Halalkalibacterium halodurans C-125
  6d33-assembly1_B  TM=9.048E-01  e=8.538E-17  Halalkalibacterium halodurans C-125

InterPro domains:
  IPR002915 DeoC/FbaB/LacD aldolase [PF01791] (61-242)
  IPR002915 DeoC/FbaB/LacD aldolase [SM01133] (38-278)
  IPR011343 Deoxyribose-phosphate aldolase [PIRSF001357] (35-285)
  IPR011343 Deoxyribose-phosphate aldolase [PTHR10889] (12-285)
  IPR011343 Deoxyribose-phosphate aldolase [TIGR00126] (42-261)
  IPR013785 Aldolase-type TIM barrel [G3DSA:3.20.20.70] (31-298)

Organism: Tetrahymena thermophila (strain SB210) (NCBI:txid312017)